Protein AF-A0A9E3TVZ3-F1 (afdb_monomer)

pLDDT: mean 75.68, std 21.05, range [26.11, 98.56]

Sequence (659 aa):
MITGIYIENFKGIGEPGVKLDLEPVTLLFGSNSAGKSTIFHAILLAYEVLVRGNRNPDKTELGGSVVDLGGFPCFVHQHEQQRNIRLRFELDLSSVSLDQEWRIDERVVDVDWVSVDADNIGSDVWSASVQIDLSWDESRRRPFVSKYIVELDEQQFAEIEDFRLVGGSVLLHVDPSHPVLRWSHKGPNDSIGVLDYFHHSFRTPAEELYLDAIPIVIPGLQSLLDDSSRPEVDEIEGTERPNTNDPVNMVTELESLAHLRQLGDLEVRRILHEDASGRAFEAFLYRIDGGRVGVVAVRFFGKDGWLPDEAAIAIQTWADEVGLNAGDVERKAHTLVLNSEDALPNWYLPLDIQFEPLATTEDDVDADQADLDFVSALLSRLLIVPGRTLMNALDACRYVGPLREIPSRQFVIPSTPDRSRWATGLAAWDVLAECSDETLTEISEWLAADKRLGTRHEIVRRKVRELPSDGLEMQRLEADDYLDEIERIRELIFSRPESVKVQLFDQMLNIRIDPHDCAIGIAQLVPVVVAGVTSQTNRDKPDQHGMFLIEQPELHNHPSVEVGLGDLFIETVHQKQCRFILETHGEHLMLRILRRIQETSENTLPEGVNGLLPTDVAVYFVERTPAGVTTKRINIDETGEFIDKWPYGFFRERAEELF

Nearest PDB structures (foldseek):
  6oa0-assembly1_A  TM=4.700E-01  e=5.967E+00  Homo sapiens
  4b1g-assembly1_A  TM=5.295E-01  e=7.753E+00  Homo sapiens
  4na5-assembly1_A  TM=4.662E-01  e=9.072E+00  Mus musculus

Structure (mmCIF, N/CA/C/O backbone):
data_AF-A0A9E3TVZ3-F1
#
_entry.id   AF-A0A9E3TVZ3-F1
#
loop_
_atom_site.group_PDB
_atom_site.id
_atom_site.type_symbol
_atom_site.label_atom_id
_atom_site.label_alt_id
_atom_site.label_comp_id
_atom_site.label_asym_id
_atom_site.label_entity_id
_atom_site.label_seq_id
_atom_site.pdbx_PDB_ins_code
_atom_site.Cartn_x
_atom_site.Cartn_y
_atom_site.Cartn_z
_atom_site.occupancy
_atom_site.B_iso_or_equiv
_atom_site.auth_seq_id
_atom_site.auth_comp_id
_atom_site.auth_asym_id
_atom_site.auth_atom_id
_atom_site.pdbx_PDB_model_num
ATOM 1 N N . MET A 1 1 ? 8.181 -7.387 0.134 1.00 80.75 1 MET A N 1
ATOM 2 C CA . MET A 1 1 ? 7.405 -6.410 0.947 1.00 80.75 1 MET A CA 1
ATOM 3 C C . MET A 1 1 ? 7.686 -4.998 0.448 1.00 80.75 1 MET A C 1
ATOM 5 O O . MET A 1 1 ? 8.832 -4.746 0.122 1.00 80.75 1 MET A O 1
ATOM 9 N N . ILE A 1 2 ? 6.703 -4.086 0.379 1.00 91.44 2 ILE A N 1
ATOM 10 C CA . ILE A 1 2 ? 6.970 -2.681 -0.009 1.00 91.44 2 ILE A CA 1
ATOM 11 C C . ILE A 1 2 ? 7.661 -1.963 1.158 1.00 91.44 2 ILE A C 1
ATOM 13 O O . ILE A 1 2 ? 7.133 -1.952 2.271 1.00 91.44 2 ILE A O 1
ATOM 17 N N . THR A 1 3 ? 8.827 -1.378 0.903 1.00 93.81 3 THR A N 1
ATOM 18 C CA . THR A 1 3 ? 9.676 -0.690 1.891 1.00 93.81 3 THR A CA 1
ATOM 19 C C . THR A 1 3 ? 9.787 0.808 1.646 1.00 93.81 3 THR A C 1
ATOM 21 O O . THR A 1 3 ? 10.153 1.535 2.559 1.00 93.81 3 THR A O 1
ATOM 24 N N . GLY A 1 4 ? 9.426 1.296 0.462 1.00 96.12 4 GLY A N 1
ATOM 25 C CA . GLY A 1 4 ? 9.514 2.715 0.137 1.00 96.12 4 GLY A CA 1
ATOM 26 C C . GLY A 1 4 ? 8.615 3.093 -1.030 1.00 96.12 4 GLY A C 1
ATOM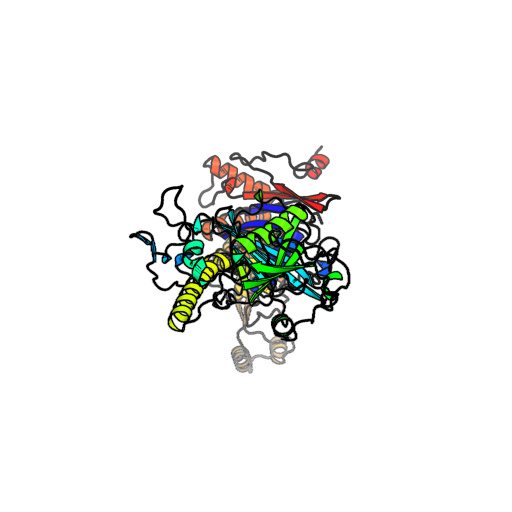 27 O O . GLY A 1 4 ? 8.266 2.251 -1.859 1.00 96.12 4 GLY A O 1
ATOM 28 N N . ILE A 1 5 ? 8.207 4.359 -1.078 1.00 97.62 5 ILE A N 1
ATOM 29 C CA . ILE A 1 5 ? 7.367 4.915 -2.142 1.00 97.62 5 ILE A CA 1
ATOM 30 C C . ILE A 1 5 ? 7.912 6.282 -2.542 1.00 97.62 5 ILE A C 1
ATOM 32 O O . ILE A 1 5 ? 8.174 7.131 -1.691 1.00 97.62 5 ILE A O 1
ATOM 36 N N . TYR A 1 6 ? 8.021 6.518 -3.842 1.00 98.31 6 TYR A N 1
ATOM 37 C CA . TYR A 1 6 ? 8.304 7.813 -4.434 1.00 98.31 6 TYR A CA 1
ATOM 38 C C . TYR A 1 6 ? 7.184 8.220 -5.396 1.00 98.31 6 TYR A C 1
ATOM 40 O O . TYR A 1 6 ? 6.708 7.412 -6.196 1.00 98.31 6 TYR A O 1
ATOM 48 N N . ILE A 1 7 ? 6.747 9.474 -5.283 1.00 98.38 7 ILE A N 1
ATOM 49 C CA . ILE A 1 7 ? 5.620 10.043 -6.024 1.00 98.38 7 ILE A CA 1
ATOM 50 C C . ILE A 1 7 ? 6.053 11.380 -6.618 1.00 98.38 7 ILE A C 1
ATOM 52 O O . ILE A 1 7 ? 6.521 12.256 -5.894 1.00 98.38 7 ILE A O 1
ATOM 56 N N . GLU A 1 8 ? 5.817 11.579 -7.907 1.00 97.31 8 GLU A N 1
ATOM 57 C CA . GLU A 1 8 ? 6.122 12.823 -8.613 1.00 97.31 8 GLU A CA 1
ATOM 58 C C . GLU A 1 8 ? 4.976 13.184 -9.565 1.00 97.31 8 GLU A C 1
ATOM 60 O O . GLU A 1 8 ? 4.337 12.310 -10.155 1.00 97.31 8 GLU A O 1
ATOM 65 N N . ASN A 1 9 ? 4.707 14.485 -9.707 1.00 96.62 9 ASN A N 1
ATOM 66 C CA . ASN A 1 9 ? 3.696 15.038 -10.614 1.00 96.62 9 ASN A CA 1
ATOM 67 C C . ASN A 1 9 ? 2.265 14.475 -10.434 1.00 96.62 9 ASN A C 1
ATOM 69 O O . ASN A 1 9 ? 1.464 14.482 -11.369 1.00 96.62 9 ASN A O 1
ATOM 73 N N . PHE A 1 10 ? 1.889 14.074 -9.216 1.00 96.69 10 PHE A N 1
ATOM 74 C CA . PHE A 1 10 ? 0.554 13.572 -8.878 1.00 96.69 10 PHE A CA 1
ATOM 75 C C . PHE A 1 10 ? -0.208 14.517 -7.931 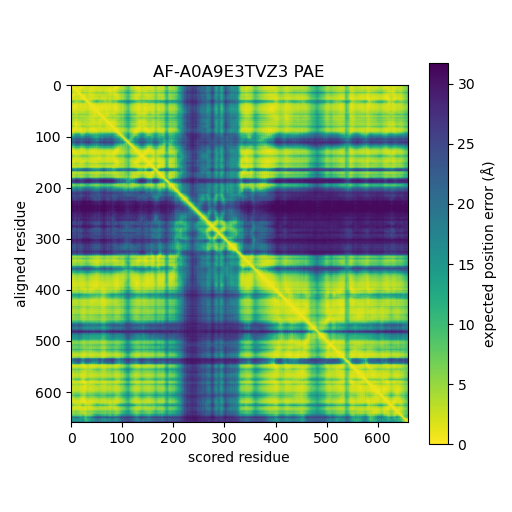1.00 96.69 10 PHE A C 1
ATOM 77 O O . PHE A 1 10 ? 0.219 14.795 -6.807 1.00 96.69 10 PHE A O 1
ATOM 84 N N . LYS A 1 11 ? -1.388 14.983 -8.353 1.00 94.62 11 LYS A N 1
ATOM 85 C CA . LYS A 1 11 ? -2.259 15.946 -7.655 1.00 94.62 11 LYS A CA 1
ATOM 86 C C . LYS A 1 11 ? -1.462 17.141 -7.113 1.00 94.62 11 LYS A C 1
ATOM 88 O O . LYS A 1 11 ? -0.984 17.970 -7.880 1.00 94.62 11 LYS A O 1
ATOM 93 N N . GLY A 1 12 ? -1.332 17.273 -5.791 1.00 92.25 12 GLY A N 1
ATOM 94 C CA . GLY A 1 12 ? -0.598 18.372 -5.155 1.00 92.25 12 GLY A CA 1
ATOM 95 C C . GLY A 1 12 ? 0.928 18.220 -5.174 1.00 92.25 12 GLY A C 1
ATOM 96 O O . GLY A 1 12 ? 1.625 19.199 -4.905 1.00 92.25 12 GLY A O 1
ATOM 97 N N . ILE A 1 13 ? 1.443 17.027 -5.475 1.00 95.31 13 ILE A N 1
ATOM 98 C CA . ILE A 1 13 ? 2.875 16.713 -5.499 1.00 95.31 13 ILE A CA 1
ATOM 99 C C . ILE A 1 13 ? 3.424 17.061 -6.887 1.00 95.31 13 ILE A C 1
ATOM 101 O O . ILE A 1 13 ? 2.970 16.502 -7.882 1.00 95.31 13 ILE A O 1
ATOM 105 N N . GLY A 1 14 ? 4.369 17.999 -6.944 1.00 92.88 14 GLY A N 1
ATOM 106 C CA . GLY A 1 14 ? 5.111 18.377 -8.153 1.00 92.88 14 GLY A CA 1
ATOM 107 C C . GLY A 1 14 ? 6.566 17.914 -8.079 1.00 92.88 14 GLY A C 1
ATOM 108 O O . GLY A 1 14 ? 6.894 17.050 -7.271 1.00 92.88 14 GLY A O 1
ATOM 109 N N . GLU A 1 15 ? 7.447 18.502 -8.882 1.00 91.44 15 GLU A N 1
ATOM 110 C CA . GLU A 1 15 ? 8.897 18.254 -8.842 1.00 91.44 15 GLU A CA 1
ATOM 111 C C . GLU A 1 15 ? 9.558 18.910 -7.608 1.00 91.44 15 GLU A C 1
ATOM 113 O O . GLU A 1 15 ? 9.183 20.030 -7.244 1.00 91.44 15 GLU A O 1
ATOM 118 N N . PRO A 1 16 ? 10.546 18.262 -6.951 1.00 90.12 16 PRO A N 1
ATOM 119 C CA . PRO A 1 16 ? 11.243 17.019 -7.322 1.00 90.12 16 PRO A CA 1
ATOM 120 C C . PRO A 1 16 ? 10.574 15.729 -6.798 1.00 90.12 16 PRO A C 1
ATOM 122 O O . PRO A 1 16 ? 11.244 14.713 -6.630 1.00 90.12 16 PRO A O 1
ATOM 125 N N . GLY A 1 17 ? 9.276 15.758 -6.493 1.00 93.56 17 GLY A N 1
ATOM 126 C CA . GLY A 1 17 ? 8.541 14.628 -5.931 1.00 93.56 17 GLY A CA 1
ATOM 127 C C . GLY A 1 17 ? 8.707 14.470 -4.418 1.00 93.56 17 GLY A C 1
ATOM 128 O O . GLY A 1 17 ? 9.344 15.272 -3.732 1.00 93.56 17 GLY A O 1
ATOM 129 N N . VAL A 1 18 ? 8.090 13.419 -3.889 1.00 96.00 18 VAL A N 1
ATOM 130 C CA . VAL A 1 18 ? 8.057 13.058 -2.470 1.00 96.00 18 VAL A CA 1
ATOM 131 C C . VAL A 1 18 ? 8.478 11.598 -2.332 1.00 96.00 18 VAL A C 1
ATOM 133 O O . VAL A 1 18 ? 7.849 10.729 -2.930 1.00 96.00 18 VAL A O 1
ATOM 136 N N . LYS A 1 19 ? 9.504 11.328 -1.514 1.00 96.69 19 LYS A N 1
ATOM 137 C CA . LYS A 1 19 ? 9.914 9.977 -1.097 1.00 96.69 19 LYS A CA 1
ATOM 138 C C . LYS A 1 19 ? 9.471 9.712 0.345 1.00 96.69 19 LYS A C 1
ATOM 140 O O . LYS A 1 19 ? 9.609 10.587 1.203 1.00 96.69 19 LYS A O 1
ATOM 145 N N . LEU A 1 20 ? 8.959 8.512 0.605 1.00 97.31 20 LEU A N 1
ATOM 146 C CA . LEU A 1 20 ? 8.676 7.983 1.935 1.00 97.31 20 LEU A CA 1
ATOM 147 C C . LEU A 1 20 ? 9.287 6.588 2.063 1.00 97.31 20 LEU A C 1
ATOM 149 O O . LEU A 1 20 ? 8.850 5.665 1.380 1.00 97.31 20 LEU A O 1
ATOM 153 N N . ASP A 1 21 ? 10.238 6.429 2.974 1.00 96.75 21 ASP A N 1
ATOM 154 C CA . ASP A 1 21 ? 10.638 5.118 3.484 1.00 96.75 21 ASP A CA 1
ATOM 155 C C . ASP A 1 21 ? 9.555 4.638 4.454 1.00 96.75 21 ASP A C 1
ATOM 157 O O . ASP A 1 21 ? 9.166 5.369 5.374 1.00 96.75 21 ASP A O 1
ATOM 161 N N . LEU A 1 22 ? 9.043 3.437 4.222 1.00 95.56 22 LEU A N 1
ATOM 162 C CA . LEU A 1 22 ? 7.991 2.828 5.013 1.00 95.56 22 LEU A CA 1
ATOM 163 C C . LEU A 1 22 ? 8.601 1.927 6.078 1.00 95.56 22 LEU A C 1
ATOM 165 O O . LEU A 1 22 ? 9.355 1.004 5.776 1.00 95.56 22 LEU A O 1
ATOM 169 N N . GLU A 1 23 ? 8.145 2.115 7.306 1.00 95.19 23 GLU A N 1
ATOM 170 C CA . GLU A 1 23 ? 8.417 1.220 8.429 1.00 95.19 23 GLU A CA 1
ATOM 171 C C . GLU A 1 23 ? 7.131 0.461 8.793 1.00 95.19 23 GLU A C 1
ATOM 173 O O . GLU A 1 23 ? 6.049 0.817 8.297 1.00 95.19 23 GLU A O 1
ATOM 178 N N . PRO A 1 24 ? 7.202 -0.596 9.624 1.00 93.56 24 PRO A N 1
ATOM 179 C CA . PRO A 1 24 ? 6.025 -1.344 10.055 1.00 93.56 24 PRO A CA 1
ATOM 180 C C . PRO A 1 24 ? 4.850 -0.468 10.521 1.00 93.56 24 PRO A C 1
ATOM 182 O O . PRO A 1 24 ? 3.699 -0.752 10.175 1.00 93.56 24 PRO A O 1
ATOM 185 N N . VAL A 1 25 ? 5.129 0.642 11.216 1.00 95.94 25 VAL A N 1
ATOM 186 C CA . VAL A 1 25 ? 4.157 1.716 11.466 1.00 95.94 25 VAL A CA 1
ATOM 187 C C . VAL A 1 25 ? 4.656 3.026 10.856 1.00 95.94 25 VAL A C 1
ATOM 189 O O . VAL A 1 25 ? 5.587 3.651 11.354 1.00 95.94 25 VAL A O 1
ATOM 192 N N . THR A 1 26 ? 3.996 3.489 9.799 1.00 97.38 26 THR A N 1
ATOM 193 C CA . THR A 1 26 ? 4.275 4.778 9.157 1.00 97.38 26 THR A CA 1
ATOM 194 C C . THR A 1 26 ? 3.149 5.769 9.454 1.00 97.38 26 THR A C 1
ATOM 196 O O . THR A 1 26 ? 1.986 5.504 9.159 1.00 97.38 26 THR A O 1
ATOM 199 N N . LEU A 1 27 ? 3.476 6.924 10.029 1.00 97.19 27 LEU A N 1
ATOM 200 C CA . LEU A 1 27 ? 2.528 7.964 10.435 1.00 97.19 27 LEU A CA 1
ATOM 201 C C . LEU A 1 27 ? 2.699 9.213 9.567 1.00 97.19 27 LEU A C 1
ATOM 203 O O . LEU A 1 27 ? 3.798 9.761 9.463 1.00 97.19 27 LEU A O 1
ATOM 207 N N . LEU A 1 28 ? 1.601 9.698 8.989 1.00 96.38 28 LEU A N 1
ATOM 208 C CA . LEU A 1 28 ? 1.545 10.938 8.219 1.00 96.38 28 LEU A CA 1
ATOM 209 C C . LEU A 1 28 ? 0.837 12.029 9.033 1.00 96.38 28 LEU A C 1
ATOM 211 O O . LEU A 1 28 ? -0.374 11.969 9.251 1.00 96.38 28 LEU A O 1
ATOM 215 N N . PHE A 1 29 ? 1.595 13.051 9.426 1.00 93.44 29 PHE A N 1
ATOM 216 C CA . PHE A 1 29 ? 1.126 14.270 10.089 1.00 93.44 29 PHE A CA 1
ATOM 217 C C . PHE A 1 29 ? 1.171 15.466 9.138 1.00 93.44 29 PHE A C 1
ATOM 219 O O . PHE A 1 29 ? 1.826 15.431 8.105 1.00 93.44 29 PHE A O 1
ATOM 226 N N . GLY A 1 30 ? 0.474 16.551 9.474 1.00 87.94 30 GLY A N 1
ATOM 227 C CA . GLY A 1 30 ? 0.455 17.779 8.672 1.00 87.94 30 GLY A CA 1
ATOM 228 C C . GLY A 1 30 ? -0.891 18.481 8.749 1.00 87.94 30 GLY A C 1
ATOM 229 O O . GLY A 1 30 ? -1.869 17.883 9.189 1.00 87.94 30 GLY A O 1
ATOM 230 N N . SER A 1 31 ? -0.988 19.731 8.301 1.00 82.19 31 SER A N 1
ATOM 231 C CA . SER A 1 31 ? -2.256 20.476 8.314 1.00 82.19 31 SER A CA 1
ATOM 232 C C . SER A 1 31 ? -3.320 19.865 7.382 1.00 82.19 31 SER A C 1
ATOM 234 O O . SER A 1 31 ? -3.048 19.001 6.537 1.00 82.19 31 SER A O 1
ATOM 236 N N . ASN A 1 32 ? -4.577 20.288 7.539 1.00 80.94 32 ASN A N 1
ATOM 237 C CA . ASN A 1 32 ? -5.634 19.902 6.603 1.00 80.94 32 ASN A CA 1
ATOM 238 C C . ASN A 1 32 ? -5.295 20.418 5.202 1.00 80.94 32 ASN A C 1
ATOM 240 O O . ASN A 1 32 ? -4.851 21.552 5.042 1.00 80.94 32 ASN A O 1
ATOM 244 N N . SER A 1 33 ? -5.532 19.596 4.178 1.00 80.56 33 SER A N 1
ATOM 245 C CA . SER A 1 33 ? -5.158 19.901 2.786 1.00 80.56 33 SER A CA 1
ATOM 246 C C . SER A 1 33 ? -3.646 20.044 2.532 1.00 80.56 33 SER A C 1
ATOM 248 O O . SER A 1 33 ? -3.251 20.607 1.510 1.00 80.56 33 SER A O 1
ATOM 250 N N . ALA A 1 34 ? -2.794 19.516 3.421 1.00 82.50 34 ALA A N 1
ATOM 251 C CA . ALA A 1 34 ? -1.343 19.494 3.223 1.00 82.50 34 ALA A CA 1
ATOM 252 C C . ALA A 1 34 ? -0.876 18.508 2.139 1.00 82.50 34 ALA A C 1
ATOM 254 O O . ALA A 1 34 ? 0.239 18.639 1.659 1.00 82.50 34 ALA A O 1
ATOM 255 N N . GLY A 1 35 ? -1.714 17.540 1.745 1.00 82.75 35 GLY A N 1
ATOM 256 C CA . GLY A 1 35 ? -1.371 16.520 0.745 1.00 82.75 35 GLY A CA 1
ATOM 257 C C . GLY A 1 35 ? -1.279 15.086 1.275 1.00 82.75 35 GLY A C 1
ATOM 258 O O . GLY A 1 35 ? -0.971 14.194 0.498 1.00 82.75 35 GLY A O 1
ATOM 259 N N . LYS A 1 36 ? -1.601 14.828 2.549 1.00 90.12 36 LYS A N 1
ATOM 260 C CA . LYS A 1 36 ? -1.548 13.486 3.168 1.00 90.12 36 LYS A CA 1
ATOM 261 C C . LYS A 1 36 ? -2.347 12.432 2.387 1.00 90.12 36 LYS A C 1
ATOM 263 O O . LYS A 1 36 ? -1.762 11.484 1.875 1.00 90.12 36 LYS A O 1
ATOM 268 N N . SER A 1 37 ? -3.625 12.694 2.117 1.00 91.75 37 SER A N 1
ATOM 269 C CA . SER A 1 37 ? -4.473 11.791 1.323 1.00 91.75 37 SER A CA 1
ATOM 270 C C . SER A 1 37 ? -4.012 11.662 -0.138 1.00 91.75 37 SER A C 1
ATOM 272 O O . SER A 1 37 ? -4.358 10.702 -0.815 1.00 91.75 37 SER A O 1
ATOM 274 N N . THR A 1 38 ? -3.195 12.594 -0.657 1.00 94.19 38 THR A N 1
ATOM 275 C CA . THR A 1 38 ? -2.589 12.442 -1.997 1.00 94.19 38 THR A CA 1
ATOM 276 C C . THR A 1 38 ? -1.627 11.257 -2.038 1.00 94.19 38 THR A C 1
ATOM 278 O O . THR A 1 38 ? -1.608 10.548 -3.038 1.00 94.19 38 THR A O 1
ATOM 281 N N . ILE A 1 39 ? -0.898 10.993 -0.951 1.00 95.75 39 ILE A N 1
ATOM 282 C CA . ILE A 1 39 ? -0.011 9.828 -0.851 1.00 95.75 39 ILE A CA 1
ATOM 283 C C . ILE A 1 39 ? -0.837 8.538 -0.929 1.00 95.75 39 ILE A C 1
ATOM 285 O O . ILE A 1 39 ? -0.500 7.636 -1.690 1.00 95.75 39 ILE A O 1
ATOM 289 N N . PHE A 1 40 ? -1.971 8.476 -0.224 1.00 95.69 40 PHE A N 1
ATOM 290 C CA . PHE A 1 40 ? -2.853 7.304 -0.253 1.00 95.69 40 PHE A CA 1
ATOM 291 C C . PHE A 1 40 ? -3.450 7.112 -1.648 1.00 95.69 40 PHE A C 1
ATOM 293 O O . PHE A 1 40 ? -3.368 6.027 -2.215 1.00 95.69 40 PHE A O 1
ATOM 300 N N . HIS A 1 41 ? -3.956 8.188 -2.256 1.00 96.25 41 HIS A N 1
ATOM 301 C CA . HIS A 1 41 ? -4.475 8.168 -3.622 1.00 96.25 41 HIS A CA 1
ATOM 302 C C . HIS A 1 41 ? -3.447 7.695 -4.664 1.00 96.25 41 HIS A C 1
ATOM 304 O O . HIS A 1 41 ? -3.850 7.076 -5.644 1.00 96.25 41 HIS A O 1
ATOM 310 N N . ALA A 1 42 ? -2.150 7.958 -4.472 1.00 97.19 42 ALA A N 1
ATOM 311 C CA . ALA A 1 42 ? -1.102 7.487 -5.379 1.00 97.19 42 ALA A CA 1
ATOM 312 C C . ALA A 1 42 ? -0.939 5.959 -5.314 1.00 97.19 42 ALA A C 1
ATOM 314 O O . ALA A 1 42 ? -0.796 5.308 -6.346 1.00 97.19 42 ALA A O 1
ATOM 315 N N . ILE A 1 43 ? -1.045 5.374 -4.115 1.00 96.75 43 ILE A N 1
ATOM 316 C CA . ILE A 1 43 ? -1.044 3.914 -3.926 1.00 96.75 43 ILE A CA 1
ATOM 317 C C . ILE A 1 43 ? -2.296 3.293 -4.559 1.00 96.75 43 ILE A C 1
ATOM 319 O O . ILE A 1 43 ? -2.205 2.268 -5.233 1.00 96.75 43 ILE A O 1
ATOM 323 N N . LEU A 1 44 ? -3.461 3.935 -4.404 1.00 96.75 44 LEU A N 1
ATOM 324 C CA . LEU A 1 44 ? -4.699 3.488 -5.052 1.00 96.75 44 LEU A CA 1
ATOM 325 C C . LEU A 1 44 ? -4.601 3.566 -6.587 1.00 96.75 44 LEU A C 1
ATOM 327 O O . LEU A 1 44 ? -5.066 2.655 -7.267 1.00 96.75 44 LEU A O 1
ATOM 331 N N . LEU A 1 45 ? -3.959 4.604 -7.139 1.00 97.81 45 LEU A N 1
ATOM 332 C CA . LEU A 1 45 ? -3.670 4.694 -8.575 1.00 97.81 45 LEU A CA 1
ATOM 333 C C . LEU A 1 45 ? -2.726 3.569 -9.025 1.00 97.81 45 LEU A C 1
ATOM 335 O O . LEU A 1 45 ? -2.986 2.935 -10.044 1.00 97.81 45 LEU A O 1
ATOM 339 N N . ALA A 1 46 ? -1.665 3.286 -8.265 1.00 97.50 46 ALA A N 1
ATOM 340 C CA . ALA A 1 46 ? -0.753 2.187 -8.575 1.00 97.50 46 ALA A CA 1
ATOM 341 C C . ALA A 1 46 ? -1.477 0.833 -8.596 1.00 97.50 46 ALA A C 1
ATOM 343 O O . ALA A 1 46 ? -1.240 0.035 -9.499 1.00 97.50 46 ALA A O 1
ATOM 344 N N . TYR A 1 47 ? -2.404 0.591 -7.660 1.00 96.19 47 TYR A N 1
ATOM 345 C CA . TYR A 1 47 ? -3.260 -0.598 -7.685 1.00 96.19 47 TYR A CA 1
ATOM 346 C C . TYR A 1 47 ? -4.094 -0.673 -8.975 1.00 96.19 47 TYR A C 1
ATOM 348 O O . TYR A 1 47 ? -4.119 -1.713 -9.633 1.00 96.19 47 TYR A O 1
ATOM 356 N N . GLU A 1 48 ? -4.746 0.422 -9.378 1.00 97.00 48 GLU A N 1
ATOM 357 C CA . GLU A 1 48 ? -5.540 0.448 -10.614 1.00 97.00 48 GLU A CA 1
ATOM 358 C C . GLU A 1 48 ? -4.688 0.134 -11.848 1.00 97.00 48 GLU A C 1
ATOM 360 O O . GLU A 1 48 ? -5.070 -0.697 -12.673 1.00 97.00 48 GLU A O 1
ATOM 365 N N . VAL A 1 49 ? -3.505 0.736 -11.950 1.00 96.75 49 VAL A N 1
ATOM 366 C CA . VAL A 1 49 ? -2.619 0.560 -13.106 1.00 96.75 49 VAL A CA 1
ATOM 367 C C . VAL A 1 49 ? -2.027 -0.848 -13.135 1.00 96.75 49 VAL A C 1
ATOM 369 O O . VAL A 1 49 ? -2.123 -1.528 -14.154 1.00 96.75 49 VAL A O 1
ATOM 372 N N . LEU A 1 50 ? -1.446 -1.302 -12.021 1.00 95.56 50 LEU A N 1
ATOM 373 C CA . LEU A 1 50 ? -0.656 -2.533 -11.968 1.00 95.56 50 LEU A CA 1
ATOM 374 C C . LEU A 1 50 ? -1.522 -3.784 -11.791 1.00 95.56 50 LEU A C 1
ATOM 376 O O . LEU A 1 50 ? -1.255 -4.795 -12.430 1.00 95.56 50 LEU A O 1
ATOM 380 N N . VAL A 1 51 ? -2.564 -3.737 -10.956 1.00 93.31 51 VAL A N 1
ATOM 381 C CA . VAL A 1 51 ? -3.398 -4.914 -10.644 1.00 93.31 51 VAL A CA 1
ATOM 382 C C . VAL A 1 51 ? -4.580 -5.027 -11.604 1.00 93.31 51 VAL A C 1
ATOM 384 O O . VAL A 1 51 ? -4.924 -6.121 -12.050 1.00 93.31 51 VAL A O 1
ATOM 387 N N . ARG A 1 52 ? -5.219 -3.897 -11.935 1.00 93.75 52 ARG A N 1
ATOM 388 C CA . ARG A 1 52 ? -6.448 -3.868 -12.750 1.00 93.75 52 ARG A CA 1
ATOM 389 C C . ARG A 1 52 ? -6.207 -3.524 -14.219 1.00 93.75 52 ARG A C 1
ATOM 391 O O . ARG A 1 52 ? -7.124 -3.691 -15.021 1.00 93.75 52 ARG A O 1
ATOM 398 N N . GLY A 1 53 ? -5.019 -3.034 -14.581 1.00 92.88 53 GLY A N 1
ATOM 399 C CA . GLY A 1 53 ? -4.730 -2.533 -15.929 1.00 92.88 53 GLY A CA 1
ATOM 400 C C . GLY A 1 53 ? -5.486 -1.243 -16.283 1.00 92.88 53 GLY A C 1
ATOM 401 O O . GLY A 1 53 ? -5.567 -0.868 -17.455 1.00 92.88 53 GLY A O 1
ATOM 402 N N . ASN A 1 54 ? -6.058 -0.557 -15.295 1.00 95.06 54 ASN A N 1
ATOM 403 C CA . ASN A 1 54 ? -6.826 0.666 -15.467 1.00 95.06 54 ASN A CA 1
ATOM 404 C C . ASN A 1 54 ? -5.913 1.893 -15.331 1.00 95.06 54 ASN A C 1
ATOM 406 O O . ASN A 1 54 ? -5.607 2.347 -14.232 1.00 95.06 54 ASN A O 1
ATOM 410 N N . ARG A 1 55 ? -5.486 2.447 -16.471 1.00 94.56 55 ARG A N 1
ATOM 411 C CA . ARG A 1 55 ? -4.590 3.619 -16.532 1.00 94.56 55 ARG A CA 1
ATOM 412 C C . ARG A 1 55 ? -5.308 4.959 -16.348 1.00 94.56 55 ARG A C 1
ATOM 414 O O . ARG A 1 55 ? -4.652 5.979 -16.161 1.00 94.56 55 ARG A O 1
ATOM 421 N N . ASN A 1 56 ? -6.642 4.971 -16.420 1.00 95.12 56 ASN A N 1
ATOM 422 C CA . ASN A 1 56 ? -7.453 6.186 -16.334 1.00 95.12 56 ASN A CA 1
ATOM 423 C C . ASN A 1 56 ? -8.625 6.044 -15.346 1.00 95.12 56 ASN A C 1
ATOM 425 O O . ASN A 1 56 ? -9.782 6.180 -15.751 1.00 95.12 56 ASN A O 1
ATOM 429 N N . PRO A 1 57 ? -8.366 5.726 -14.069 1.00 93.25 57 PRO A N 1
ATOM 430 C CA . PRO A 1 57 ? -9.438 5.548 -13.105 1.00 93.25 57 PRO A CA 1
ATOM 431 C C . PRO A 1 57 ? -10.151 6.873 -12.811 1.00 93.25 57 PRO A C 1
ATOM 433 O O . PRO A 1 57 ? -9.528 7.838 -12.366 1.00 93.25 57 PRO A O 1
ATOM 436 N N . ASP A 1 58 ? -11.473 6.889 -12.985 1.00 90.94 58 ASP A N 1
ATOM 437 C CA . ASP A 1 58 ? -12.336 7.867 -12.315 1.00 90.94 58 ASP A CA 1
ATOM 438 C C . ASP A 1 58 ? -12.474 7.455 -10.847 1.00 90.94 58 ASP A C 1
ATOM 440 O O . ASP A 1 58 ? -11.973 8.115 -9.946 1.00 90.94 58 ASP A O 1
ATOM 444 N N . LYS A 1 59 ? -13.053 6.276 -10.604 1.00 91.00 59 LYS A N 1
ATOM 445 C CA . LYS A 1 59 ? -13.113 5.643 -9.281 1.00 91.00 59 LYS A CA 1
ATOM 446 C C . LYS A 1 59 ? -12.087 4.530 -9.177 1.00 91.00 59 LYS A C 1
ATOM 448 O O . LYS A 1 59 ? -11.773 3.877 -10.170 1.00 91.00 59 LYS A O 1
ATOM 453 N N . THR A 1 60 ? -11.616 4.301 -7.960 1.00 93.06 60 THR A N 1
ATOM 454 C CA . THR A 1 60 ? -10.700 3.198 -7.651 1.00 93.06 60 THR A CA 1
ATOM 455 C C . THR A 1 60 ? -11.457 2.084 -6.937 1.00 93.06 60 THR A C 1
ATOM 457 O O . THR A 1 60 ? -12.354 2.354 -6.140 1.00 93.06 60 THR A O 1
ATOM 460 N N . GLU A 1 61 ? -11.101 0.833 -7.205 1.00 93.38 61 GLU A N 1
ATOM 461 C CA . GLU A 1 61 ? -11.672 -0.339 -6.545 1.00 93.38 61 GLU A CA 1
ATOM 462 C C . GLU A 1 61 ? -11.428 -0.259 -5.036 1.00 93.38 61 GLU A C 1
ATOM 464 O O . GLU A 1 61 ? -12.372 -0.324 -4.261 1.00 93.38 61 GLU A O 1
ATOM 469 N N . LEU A 1 62 ? -10.179 -0.043 -4.610 1.00 91.69 62 LEU A N 1
ATOM 470 C CA . LEU A 1 62 ? -9.826 0.021 -3.189 1.00 91.69 62 LEU A CA 1
ATOM 471 C C . LEU A 1 62 ? -10.379 1.268 -2.482 1.00 91.69 62 LEU A C 1
ATOM 473 O O . LEU A 1 62 ? -10.692 1.199 -1.297 1.00 91.69 62 LEU A O 1
ATOM 477 N N . GLY A 1 63 ? -10.514 2.396 -3.185 1.00 90.62 63 GLY A N 1
ATOM 478 C CA . GLY A 1 63 ? -11.089 3.629 -2.639 1.00 90.62 63 GLY A CA 1
ATOM 479 C C . GLY A 1 63 ? -12.620 3.701 -2.702 1.00 90.62 63 GLY A C 1
ATOM 480 O O . GLY A 1 63 ? -13.212 4.626 -2.140 1.00 90.62 63 GLY A O 1
ATOM 481 N N . GLY A 1 64 ? -13.268 2.731 -3.353 1.00 90.88 64 GLY A N 1
ATOM 482 C CA . GLY A 1 64 ? -14.718 2.570 -3.412 1.00 90.88 64 GLY A CA 1
ATOM 483 C C . GLY A 1 64 ? -15.479 3.842 -3.783 1.00 90.88 64 GLY A C 1
ATOM 484 O O . GLY A 1 64 ? -15.159 4.537 -4.744 1.00 90.88 64 GLY A O 1
ATOM 485 N N . SER A 1 65 ? -16.531 4.149 -3.023 1.00 88.50 65 SER A N 1
ATOM 486 C CA . SER A 1 65 ? -17.319 5.377 -3.195 1.00 88.50 65 SER A CA 1
ATOM 487 C C . SER A 1 65 ? -16.671 6.623 -2.580 1.00 88.50 65 SER A C 1
ATOM 489 O O . SER A 1 65 ? -17.183 7.720 -2.797 1.00 88.50 65 SER A O 1
ATOM 491 N N . VAL A 1 66 ? -15.585 6.465 -1.816 1.00 90.00 66 VAL A N 1
ATOM 492 C CA . VAL A 1 66 ? -14.945 7.545 -1.047 1.00 90.00 66 VAL A CA 1
ATOM 493 C C . VAL A 1 66 ? -13.945 8.317 -1.902 1.00 90.00 66 VAL A C 1
ATOM 495 O O . VAL A 1 66 ? -13.848 9.537 -1.785 1.00 90.00 66 VAL A O 1
ATOM 498 N N . VAL A 1 67 ? -13.219 7.615 -2.776 1.00 92.19 67 VAL A N 1
ATOM 499 C CA . VAL A 1 67 ? -12.147 8.201 -3.584 1.00 92.19 67 VAL A CA 1
ATOM 500 C C . VAL A 1 67 ? -12.550 8.281 -5.049 1.00 92.19 67 VAL A C 1
ATOM 502 O O . VAL A 1 67 ? -12.715 7.266 -5.728 1.00 92.19 67 VAL A O 1
ATOM 505 N N . ASP A 1 68 ? -12.608 9.513 -5.542 1.00 93.19 68 ASP A N 1
ATOM 506 C CA . ASP A 1 68 ? -12.734 9.846 -6.957 1.00 93.19 68 ASP A CA 1
ATOM 507 C C . ASP A 1 68 ? -11.451 10.564 -7.410 1.00 93.19 68 ASP A C 1
ATOM 509 O O . ASP A 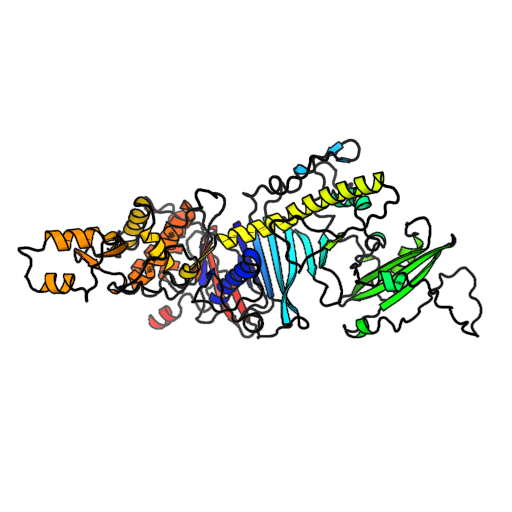1 68 ? -11.057 11.603 -6.864 1.00 93.19 68 ASP A O 1
ATOM 513 N N . LEU A 1 69 ? -10.739 9.956 -8.352 1.00 93.94 69 LEU A N 1
ATOM 514 C CA . LEU A 1 69 ? -9.554 10.515 -8.991 1.00 93.94 69 LEU A CA 1
ATOM 515 C C . LEU A 1 69 ? -9.911 11.351 -10.231 1.00 93.94 69 LEU A C 1
ATOM 517 O O . LEU A 1 69 ? -9.109 12.207 -10.605 1.00 93.94 69 LEU A O 1
ATOM 521 N N . GLY A 1 70 ? -11.094 11.150 -10.824 1.00 92.19 70 GLY A N 1
ATOM 522 C CA . GLY A 1 70 ? -11.610 11.919 -11.961 1.00 92.19 70 GLY A CA 1
ATOM 523 C C . GLY A 1 70 ? -10.848 11.752 -13.282 1.00 92.19 70 GLY A C 1
ATOM 524 O O . GLY A 1 70 ? -10.994 12.590 -14.172 1.00 92.19 70 GLY A O 1
ATOM 525 N N . GLY A 1 71 ? -9.997 10.728 -13.402 1.00 94.19 71 GLY A N 1
ATOM 526 C CA . GLY A 1 71 ? -9.169 10.499 -14.583 1.00 94.19 71 GLY A CA 1
ATOM 527 C C . GLY A 1 71 ? -7.918 11.388 -14.667 1.00 94.19 71 GLY A C 1
ATOM 528 O O . GLY A 1 71 ? -7.706 12.320 -13.889 1.00 94.19 71 GLY A O 1
ATOM 529 N N . PHE A 1 72 ? -7.057 11.084 -15.638 1.00 95.00 72 PHE A N 1
ATOM 530 C CA . PHE A 1 72 ? -5.697 11.616 -15.755 1.00 95.00 72 PHE A CA 1
ATOM 531 C C . PHE A 1 72 ? -5.609 13.145 -15.736 1.00 95.00 72 PHE A C 1
ATOM 533 O O . PHE A 1 72 ? -4.825 13.672 -14.945 1.00 95.00 72 PHE A O 1
ATOM 540 N N . PRO A 1 73 ? -6.439 13.897 -16.487 1.00 93.81 73 PRO A N 1
ATOM 541 C CA . PRO A 1 73 ? -6.397 15.359 -16.441 1.00 93.81 73 PRO A CA 1
ATOM 542 C C . PRO A 1 73 ? -6.699 15.937 -15.051 1.00 93.81 73 PRO A C 1
ATOM 544 O O . PRO A 1 73 ? -6.264 17.042 -14.732 1.00 93.81 73 PRO A O 1
ATOM 547 N N . CYS A 1 74 ? -7.444 15.214 -14.211 1.00 93.75 74 CYS A N 1
ATOM 548 C CA . CYS A 1 74 ? -7.786 15.647 -12.860 1.00 93.75 74 CYS A CA 1
ATOM 549 C C . CYS A 1 74 ? -6.681 15.343 -11.847 1.00 93.75 74 CYS A C 1
ATOM 551 O O . CYS A 1 74 ? -6.492 16.129 -10.917 1.00 93.75 74 CYS A O 1
ATOM 553 N N . PHE A 1 75 ? -5.959 14.233 -12.011 1.00 94.94 75 PHE A N 1
ATOM 554 C CA . PHE A 1 75 ? -4.952 13.810 -11.040 1.00 94.94 75 PHE A CA 1
ATOM 555 C C . PHE A 1 75 ? -3.501 14.094 -11.440 1.00 94.94 75 PHE A C 1
ATOM 557 O O . PHE A 1 75 ? -2.632 13.984 -10.579 1.00 94.94 75 PHE A O 1
ATOM 564 N N . VAL A 1 76 ? -3.212 14.493 -12.680 1.00 96.12 76 VAL A N 1
ATOM 565 C CA . VAL A 1 76 ? -1.886 15.012 -13.051 1.00 96.12 76 VAL A CA 1
ATOM 566 C C . VAL A 1 76 ? -1.633 16.365 -12.377 1.00 96.12 76 VAL A C 1
ATOM 568 O O . VAL A 1 76 ? -2.548 17.183 -12.219 1.00 96.12 76 VAL A O 1
ATOM 571 N N . HIS A 1 77 ? -0.399 16.605 -11.933 1.00 94.50 77 HIS A N 1
ATOM 572 C CA . HIS A 1 77 ? -0.046 17.831 -11.223 1.00 94.50 77 HIS A CA 1
ATOM 573 C C . HIS A 1 77 ? -0.380 19.083 -12.038 1.00 94.50 77 HIS A C 1
ATOM 575 O O . HIS A 1 77 ? -0.116 19.158 -13.236 1.00 94.50 77 HIS A O 1
ATOM 581 N N . GLN A 1 78 ? -1.004 20.060 -11.373 1.00 92.12 78 GLN A N 1
ATOM 582 C CA . GLN A 1 78 ? -1.490 21.309 -11.979 1.00 92.12 78 GLN A CA 1
ATOM 583 C C . GLN A 1 78 ? -2.439 21.121 -13.177 1.00 92.12 78 GLN A C 1
ATOM 585 O O . GLN A 1 78 ? -2.719 22.084 -13.886 1.00 92.12 78 GLN A O 1
ATOM 590 N N . HIS A 1 79 ? -2.984 19.914 -13.379 1.00 93.56 79 HIS A N 1
ATOM 591 C CA . HIS A 1 79 ? -3.796 19.560 -14.546 1.00 93.56 79 HIS A CA 1
ATOM 592 C C . HIS A 1 79 ? -3.049 19.712 -15.887 1.00 93.56 79 HIS A C 1
ATOM 594 O O . HIS A 1 79 ? -3.665 19.821 -16.949 1.00 93.56 79 HIS A O 1
ATOM 600 N N . GLU A 1 80 ? -1.713 19.706 -15.850 1.00 93.31 80 GLU A N 1
ATOM 601 C CA . GLU A 1 80 ? -0.852 19.811 -17.025 1.00 93.31 80 GLU A CA 1
ATOM 602 C C . GLU A 1 80 ? -0.645 18.421 -17.641 1.00 93.31 80 GLU A C 1
ATOM 604 O O . GLU A 1 80 ? 0.250 17.684 -17.245 1.00 93.31 80 GLU A O 1
ATOM 609 N N . GLN A 1 81 ? -1.468 18.056 -18.631 1.00 92.06 81 GLN A N 1
ATOM 610 C CA . GLN A 1 81 ? -1.476 16.714 -19.251 1.00 92.06 81 GLN A CA 1
ATOM 611 C C . GLN A 1 81 ? -0.144 16.293 -19.891 1.00 92.06 81 GLN A C 1
ATOM 613 O O . GLN A 1 81 ? 0.080 15.109 -20.106 1.00 92.06 81 GLN A O 1
ATOM 618 N N . GLN A 1 82 ? 0.736 17.254 -20.173 1.00 88.12 82 GLN A N 1
ATOM 619 C CA . GLN A 1 82 ? 2.070 17.013 -20.726 1.00 88.12 82 GLN A CA 1
ATOM 620 C C . GLN A 1 82 ? 3.077 16.523 -19.671 1.00 88.12 82 GLN A C 1
ATOM 622 O O . GLN A 1 82 ? 4.180 16.116 -20.024 1.00 88.12 82 GLN A O 1
ATOM 627 N N . ARG A 1 83 ? 2.732 16.578 -18.377 1.00 92.44 83 ARG A N 1
ATOM 628 C CA . ARG A 1 83 ? 3.578 16.042 -17.308 1.00 92.44 83 ARG A CA 1
ATOM 629 C C . ARG A 1 83 ? 3.437 14.531 -17.211 1.00 92.44 83 ARG A C 1
ATOM 631 O O . ARG A 1 83 ? 2.333 13.992 -17.276 1.00 92.44 83 ARG A O 1
ATOM 638 N N . ASN A 1 84 ? 4.558 13.882 -16.926 1.00 93.19 84 ASN A N 1
ATOM 639 C CA . ASN A 1 84 ? 4.595 12.463 -16.610 1.00 93.19 84 ASN A CA 1
ATOM 640 C C . ASN A 1 84 ? 4.415 12.275 -15.108 1.00 93.19 84 ASN A C 1
ATOM 642 O O . ASN A 1 84 ? 5.128 12.895 -14.316 1.00 93.19 84 ASN A O 1
ATOM 646 N N . ILE A 1 85 ? 3.475 11.417 -14.724 1.00 97.69 85 ILE A N 1
ATOM 647 C CA . ILE A 1 85 ? 3.281 11.020 -13.330 1.00 97.69 85 ILE A CA 1
ATOM 648 C C . ILE A 1 85 ? 4.193 9.842 -13.059 1.00 97.69 85 ILE A C 1
ATOM 650 O O . ILE A 1 85 ? 4.024 8.798 -13.683 1.00 97.69 85 ILE A O 1
ATOM 654 N N . ARG A 1 86 ? 5.113 9.986 -12.111 1.00 98.44 86 ARG A N 1
ATOM 655 C CA . ARG A 1 86 ? 6.049 8.922 -11.755 1.00 98.44 86 ARG A CA 1
ATOM 656 C C . ARG A 1 86 ? 5.703 8.349 -10.395 1.00 98.44 86 ARG A C 1
ATOM 658 O O . ARG A 1 86 ? 5.604 9.077 -9.406 1.00 98.44 86 ARG A O 1
ATOM 665 N N . LEU A 1 87 ? 5.528 7.032 -10.365 1.00 98.56 87 LEU A N 1
ATOM 666 C CA . LEU A 1 87 ? 5.326 6.250 -9.153 1.00 98.56 87 LEU A CA 1
ATOM 667 C C . LEU A 1 87 ? 6.417 5.193 -9.086 1.00 98.56 87 LEU A C 1
ATOM 669 O O . LEU A 1 87 ? 6.547 4.374 -9.992 1.00 98.56 87 LEU A O 1
ATOM 673 N N . ARG A 1 88 ? 7.186 5.197 -8.003 1.00 98.50 88 ARG A N 1
ATOM 674 C CA . ARG A 1 88 ? 8.250 4.225 -7.768 1.00 98.50 88 ARG A CA 1
ATOM 675 C C . ARG A 1 88 ? 8.075 3.580 -6.406 1.00 98.50 88 ARG A C 1
ATOM 677 O O . ARG A 1 88 ? 7.788 4.264 -5.430 1.00 98.50 88 ARG A O 1
ATOM 684 N N . PHE A 1 89 ? 8.255 2.269 -6.352 1.00 98.12 89 PHE A N 1
ATOM 685 C CA . PHE A 1 89 ? 8.107 1.462 -5.149 1.00 98.12 89 PHE A CA 1
ATOM 686 C C . PHE A 1 89 ? 9.388 0.683 -4.898 1.00 98.12 89 PHE A C 1
ATOM 688 O O . PHE A 1 89 ? 9.891 0.013 -5.797 1.00 98.12 89 PHE A O 1
ATOM 695 N N . GLU A 1 90 ? 9.895 0.761 -3.677 1.00 97.31 90 GLU A N 1
ATOM 696 C CA . GLU A 1 90 ? 11.027 -0.033 -3.205 1.00 97.31 90 GLU A CA 1
ATOM 697 C C . GLU A 1 90 ? 10.494 -1.304 -2.540 1.00 97.31 90 GLU A C 1
ATOM 699 O O . GLU A 1 90 ? 9.468 -1.283 -1.848 1.00 97.31 90 GLU A O 1
ATOM 704 N N . LEU A 1 91 ? 11.162 -2.422 -2.804 1.00 94.12 91 LEU A N 1
ATOM 705 C CA . LEU A 1 91 ? 10.752 -3.763 -2.428 1.00 94.12 91 LEU A CA 1
ATOM 706 C C . LEU A 1 91 ? 11.896 -4.482 -1.715 1.00 94.12 91 LEU A C 1
ATOM 708 O O . LEU A 1 91 ? 13.020 -4.546 -2.208 1.00 94.12 91 LEU A O 1
ATOM 712 N N . ASP A 1 92 ? 11.558 -5.114 -0.601 1.00 91.00 92 ASP A N 1
ATOM 713 C CA . ASP A 1 92 ? 12.347 -6.178 0.011 1.00 91.00 92 ASP A CA 1
ATOM 714 C C . ASP A 1 92 ? 11.963 -7.523 -0.625 1.00 91.00 92 ASP A C 1
ATOM 716 O O . ASP A 1 92 ? 10.790 -7.930 -0.566 1.00 91.00 92 ASP A O 1
ATOM 720 N N . LEU A 1 93 ? 12.946 -8.177 -1.246 1.00 89.00 93 LEU A N 1
ATOM 721 C CA . LEU A 1 93 ? 12.840 -9.473 -1.918 1.00 89.00 93 LEU A CA 1
ATOM 722 C C . LEU A 1 93 ? 13.498 -10.612 -1.123 1.00 89.00 93 LEU A C 1
ATOM 724 O O . LEU A 1 93 ? 13.498 -11.741 -1.592 1.00 89.00 93 LEU A O 1
ATOM 728 N N . SER A 1 94 ? 13.973 -10.377 0.105 1.00 83.94 94 SER A N 1
ATOM 729 C CA . SER A 1 94 ? 14.658 -11.392 0.933 1.00 83.94 94 SER A CA 1
ATOM 730 C C . SER A 1 94 ? 13.851 -12.672 1.208 1.00 83.94 94 SER A C 1
ATOM 732 O O . SER A 1 94 ? 14.418 -13.712 1.536 1.00 83.94 94 SER A O 1
ATOM 734 N N . SER A 1 95 ? 12.524 -12.605 1.083 1.00 74.56 95 SER A N 1
ATOM 735 C CA . SER A 1 95 ? 11.593 -13.732 1.243 1.00 74.56 95 SER A CA 1
ATOM 736 C C . SER A 1 95 ? 11.078 -14.300 -0.085 1.00 74.56 95 SER A C 1
ATOM 738 O O . SER A 1 95 ? 10.249 -15.207 -0.077 1.00 74.56 95 SER A O 1
ATOM 740 N N . VAL A 1 96 ? 11.541 -13.773 -1.222 1.00 75.88 96 VAL A N 1
ATOM 741 C CA . VAL A 1 96 ? 11.087 -14.139 -2.567 1.00 75.88 96 VAL A CA 1
ATOM 742 C C . VAL A 1 96 ? 12.214 -14.855 -3.305 1.00 75.88 96 VAL A C 1
ATOM 744 O O . VAL A 1 96 ? 13.235 -14.260 -3.627 1.00 75.88 96 VAL A O 1
ATOM 747 N N . SER A 1 97 ? 12.007 -16.129 -3.627 1.00 70.88 97 SER A N 1
ATOM 748 C CA . SER A 1 97 ? 12.927 -16.899 -4.471 1.00 70.88 97 SER A CA 1
ATOM 749 C C . SER A 1 97 ? 12.647 -16.625 -5.950 1.00 70.88 97 SER A C 1
ATOM 751 O O . SER A 1 97 ? 11.761 -17.241 -6.546 1.00 70.88 97 SER A O 1
ATOM 753 N N . LEU A 1 98 ? 13.379 -15.674 -6.539 1.00 72.12 98 LEU A N 1
ATOM 754 C CA . LEU A 1 98 ? 13.270 -15.310 -7.960 1.00 72.12 98 LEU A CA 1
ATOM 755 C C . LEU A 1 98 ? 13.523 -16.504 -8.895 1.00 72.12 98 LEU A C 1
ATOM 757 O O . LEU A 1 98 ? 12.878 -16.624 -9.932 1.00 72.12 98 LEU A O 1
ATOM 761 N N . ASP A 1 99 ? 14.424 -17.402 -8.506 1.00 63.56 99 ASP A N 1
ATOM 762 C CA . ASP A 1 99 ? 14.851 -18.605 -9.228 1.00 63.56 99 ASP A CA 1
ATOM 763 C C . ASP A 1 99 ? 13.747 -19.667 -9.392 1.00 63.56 99 ASP A C 1
ATOM 765 O O . ASP A 1 99 ? 13.801 -20.495 -10.301 1.00 63.56 99 ASP A O 1
ATOM 769 N N . GLN A 1 100 ? 12.706 -19.629 -8.554 1.00 66.31 100 GLN A N 1
ATOM 770 C CA . GLN A 1 100 ? 11.589 -20.581 -8.613 1.00 66.31 100 GLN A CA 1
ATOM 771 C C . GLN A 1 100 ? 10.473 -20.146 -9.573 1.00 66.31 100 GLN A C 1
ATOM 773 O O . GLN A 1 100 ? 9.551 -20.918 -9.853 1.00 66.31 100 GLN A O 1
ATOM 778 N N . GLU A 1 101 ? 10.559 -18.921 -10.090 1.00 63.16 101 GLU A N 1
ATOM 779 C CA . GLU A 1 101 ? 9.566 -18.283 -10.946 1.00 63.16 101 GLU A CA 1
ATOM 780 C C . GLU A 1 101 ? 10.108 -18.152 -12.377 1.00 63.16 101 GLU A C 1
ATOM 782 O O . GLU A 1 101 ? 11.262 -17.779 -12.581 1.00 63.16 101 GLU A O 1
ATOM 787 N N . TRP A 1 102 ? 9.277 -18.484 -13.378 1.00 65.19 102 TRP A N 1
ATOM 788 C CA . TRP A 1 102 ? 9.710 -18.733 -14.766 1.00 65.19 102 TRP A CA 1
ATOM 789 C C . TRP A 1 102 ? 10.882 -19.726 -14.832 1.00 65.19 102 TRP A C 1
ATOM 791 O O . TRP A 1 102 ? 12.057 -19.353 -14.840 1.00 65.19 102 TRP A O 1
ATOM 801 N N . ARG A 1 103 ? 10.552 -21.026 -14.871 1.00 60.50 103 ARG A N 1
ATOM 802 C CA . ARG A 1 103 ? 11.559 -22.075 -15.071 1.00 60.50 103 ARG A CA 1
ATOM 803 C C . ARG A 1 103 ? 12.302 -21.818 -16.375 1.00 60.50 103 ARG A C 1
ATOM 805 O O . ARG A 1 103 ? 11.680 -21.718 -17.428 1.00 60.50 103 ARG A O 1
ATOM 812 N N . ILE A 1 104 ? 13.614 -21.717 -16.254 1.00 64.19 104 ILE A N 1
ATOM 813 C CA . ILE A 1 104 ? 14.538 -21.749 -17.372 1.00 64.19 104 ILE A CA 1
ATOM 814 C C . ILE A 1 104 ? 14.892 -23.232 -17.530 1.00 64.19 104 ILE A C 1
ATOM 816 O O . ILE A 1 104 ? 15.128 -23.911 -16.533 1.00 64.19 104 ILE A O 1
ATOM 820 N N . ASP A 1 105 ? 14.794 -23.780 -18.740 1.00 57.41 105 ASP A N 1
ATOM 821 C CA . ASP A 1 105 ? 15.206 -25.167 -18.972 1.00 57.41 105 ASP A CA 1
ATOM 822 C C . ASP A 1 105 ? 16.727 -25.284 -18.774 1.00 57.41 105 ASP A C 1
ATOM 824 O O . ASP A 1 105 ? 17.459 -24.400 -19.224 1.00 57.41 105 ASP A O 1
ATOM 828 N N . GLU A 1 106 ? 17.192 -26.367 -18.124 1.00 53.84 106 GLU A N 1
ATOM 829 C CA . GLU A 1 106 ? 18.610 -26.618 -17.800 1.00 53.84 106 GLU A CA 1
ATOM 830 C C . GLU A 1 106 ? 19.503 -26.396 -19.035 1.00 53.84 106 GLU A C 1
ATOM 832 O O . GLU A 1 106 ? 19.654 -27.266 -19.899 1.00 53.84 106 GLU A O 1
ATOM 837 N N . ARG A 1 107 ? 20.125 -25.218 -19.113 1.00 58.59 107 ARG A N 1
ATOM 838 C CA . ARG A 1 107 ? 21.115 -24.881 -20.134 1.00 58.59 107 ARG A CA 1
ATOM 839 C C . ARG A 1 107 ? 22.473 -24.786 -19.476 1.00 58.59 107 ARG A C 1
ATOM 841 O O . ARG A 1 107 ? 22.829 -23.784 -18.864 1.00 58.59 107 ARG A O 1
ATOM 848 N N . VAL A 1 108 ? 23.242 -25.860 -19.627 1.00 53.72 108 VAL A N 1
ATOM 849 C CA . VAL A 1 108 ? 24.657 -25.859 -19.270 1.00 53.72 108 VAL A CA 1
ATOM 850 C C . VAL A 1 108 ? 25.404 -25.069 -20.334 1.00 53.72 108 VAL A C 1
ATOM 852 O O . VAL A 1 108 ? 25.534 -25.518 -21.472 1.00 53.72 108 VAL A O 1
ATOM 855 N N . VAL A 1 109 ? 25.888 -23.890 -19.955 1.00 57.25 109 VAL A N 1
ATOM 856 C CA . VAL A 1 109 ? 26.755 -23.086 -20.813 1.00 57.25 109 VAL A CA 1
ATOM 857 C C . VAL A 1 109 ? 28.205 -23.431 -20.490 1.00 57.25 109 VAL A C 1
ATOM 859 O O . VAL A 1 109 ? 28.661 -23.223 -19.363 1.00 57.25 109 VAL A O 1
ATOM 862 N N . ASP A 1 110 ? 28.934 -23.959 -21.474 1.00 50.25 110 ASP A N 1
ATOM 863 C CA . ASP A 1 110 ? 30.374 -24.196 -21.364 1.00 50.25 110 ASP A CA 1
ATOM 864 C C . ASP A 1 110 ? 31.125 -22.894 -21.673 1.00 50.25 110 ASP A C 1
ATOM 866 O O . ASP A 1 110 ? 31.459 -22.591 -22.822 1.00 50.25 110 ASP A O 1
ATOM 870 N N . VAL A 1 111 ? 31.407 -22.107 -20.633 1.00 52.91 111 VAL A N 1
ATOM 871 C CA . VAL A 1 111 ? 32.261 -20.918 -20.747 1.00 52.91 111 VAL A CA 1
ATOM 872 C C . VAL A 1 111 ? 33.670 -21.304 -20.303 1.00 52.91 111 VAL A C 1
ATOM 874 O O . VAL A 1 111 ? 33.907 -21.556 -19.125 1.00 52.91 111 VAL A O 1
ATOM 877 N N . ASP A 1 112 ? 34.624 -21.364 -21.237 1.00 44.69 112 ASP A N 1
ATOM 878 C CA . ASP A 1 112 ? 36.037 -21.676 -20.957 1.00 44.69 112 ASP A CA 1
ATOM 879 C C . ASP A 1 112 ? 36.253 -22.942 -20.099 1.00 44.69 112 ASP A C 1
ATOM 881 O O . ASP A 1 112 ? 37.057 -22.942 -19.164 1.00 44.69 112 ASP A O 1
ATOM 885 N N . TRP A 1 113 ? 35.565 -24.043 -20.433 1.00 44.44 113 TRP A N 1
ATOM 886 C CA . TRP A 1 113 ? 35.650 -25.345 -19.736 1.00 44.44 113 TRP A CA 1
ATOM 887 C C . TRP A 1 113 ? 35.033 -25.382 -18.329 1.00 44.44 113 TRP A C 1
ATOM 889 O O . TRP A 1 113 ? 35.261 -26.339 -17.584 1.00 44.44 113 TRP A O 1
ATOM 899 N N . VAL A 1 114 ? 34.249 -24.366 -17.966 1.00 43.09 114 VAL A N 1
ATOM 900 C CA . VAL A 1 114 ? 33.449 -24.333 -16.740 1.00 43.09 114 VAL A CA 1
ATOM 901 C C . VAL A 1 114 ? 31.976 -24.351 -17.130 1.00 43.09 114 VAL A C 1
ATOM 903 O O . VAL A 1 114 ? 31.489 -23.424 -17.772 1.00 43.09 114 VAL A O 1
ATOM 906 N N . SER A 1 115 ? 31.271 -25.403 -16.716 1.00 53.28 115 SER A N 1
ATOM 907 C CA . SER A 1 115 ? 29.815 -25.477 -16.788 1.00 53.28 115 SER A CA 1
ATOM 908 C C . SER A 1 115 ? 29.232 -24.475 -15.796 1.00 53.28 115 SER A C 1
ATOM 910 O O . SER A 1 115 ? 29.423 -24.652 -14.585 1.00 53.28 115 SER A O 1
ATOM 912 N N . VAL A 1 116 ? 28.548 -23.437 -16.276 1.00 57.16 116 VAL A N 1
ATOM 913 C CA . VAL A 1 116 ? 27.844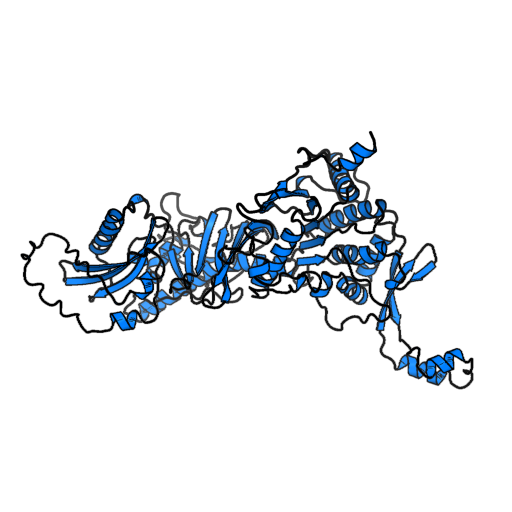 -22.509 -15.386 1.00 57.16 116 VAL A CA 1
ATOM 914 C C . VAL A 1 116 ? 26.351 -22.790 -15.410 1.00 57.16 116 VAL A C 1
ATOM 916 O O . VAL A 1 116 ? 25.745 -22.905 -16.473 1.00 57.16 116 VAL A O 1
ATOM 919 N N . ASP A 1 117 ? 25.788 -22.933 -14.214 1.00 63.28 117 ASP A N 1
ATOM 920 C CA . ASP A 1 117 ? 24.366 -23.149 -14.001 1.00 63.28 117 ASP A CA 1
ATOM 921 C C . ASP A 1 117 ? 23.640 -21.799 -14.007 1.00 63.28 117 ASP A C 1
ATOM 923 O O . ASP A 1 117 ? 23.774 -20.998 -13.075 1.00 63.28 117 ASP A O 1
ATOM 927 N N . ALA A 1 118 ? 22.921 -21.537 -15.095 1.00 62.44 118 ALA A N 1
ATOM 928 C CA . ALA A 1 118 ? 22.151 -20.318 -15.284 1.00 62.44 118 ALA A CA 1
ATOM 929 C C . ALA A 1 118 ? 20.900 -20.235 -14.392 1.00 62.44 118 ALA A C 1
ATOM 931 O O . ALA A 1 118 ? 20.349 -19.143 -14.230 1.00 62.44 118 ALA A O 1
ATOM 932 N N . ASP A 1 119 ? 20.467 -21.339 -13.774 1.00 64.19 119 ASP A N 1
ATOM 933 C CA . ASP A 1 119 ? 19.239 -21.357 -12.977 1.00 64.19 119 ASP A CA 1
ATOM 934 C C . ASP A 1 119 ? 19.355 -20.502 -11.715 1.00 64.19 119 ASP A C 1
ATOM 936 O O . ASP A 1 119 ? 18.365 -19.907 -11.284 1.00 64.19 119 ASP A O 1
ATOM 940 N N . ASN A 1 120 ? 20.573 -20.356 -11.185 1.00 69.69 120 ASN A N 1
ATOM 941 C CA . ASN A 1 120 ? 20.852 -19.562 -9.987 1.00 69.69 120 ASN A CA 1
ATOM 942 C C . ASN A 1 120 ? 20.953 -18.051 -10.269 1.00 69.69 120 ASN A C 1
ATOM 944 O O . ASN A 1 120 ? 21.157 -17.263 -9.347 1.00 69.69 120 ASN A O 1
ATOM 948 N N . ILE A 1 121 ? 20.828 -17.601 -11.523 1.00 75.31 121 ILE A N 1
ATOM 949 C CA . ILE A 1 121 ? 20.864 -16.165 -11.819 1.00 75.31 121 ILE A CA 1
ATOM 950 C C . ILE A 1 121 ? 19.638 -15.488 -11.196 1.00 75.31 121 ILE A C 1
ATOM 952 O O . ILE A 1 121 ? 18.490 -15.834 -11.492 1.00 75.31 121 ILE A O 1
ATOM 956 N N . GLY A 1 122 ? 19.907 -14.498 -10.343 1.00 76.38 122 GLY A N 1
ATOM 957 C CA . GLY A 1 122 ? 18.897 -13.789 -9.563 1.00 76.38 122 GLY A CA 1
ATOM 958 C C . GLY A 1 122 ? 18.648 -14.362 -8.164 1.00 76.38 122 GLY A C 1
ATOM 959 O O . GLY A 1 122 ? 17.894 -13.744 -7.420 1.00 76.38 122 GLY A O 1
ATOM 960 N N . SER A 1 123 ? 19.281 -15.479 -7.769 1.00 77.88 123 SER A N 1
ATOM 961 C CA . SER A 1 123 ? 19.121 -16.056 -6.417 1.00 77.88 123 SER A CA 1
ATOM 962 C C . SER A 1 123 ? 19.625 -15.142 -5.301 1.00 77.88 123 SER A C 1
ATOM 964 O O . SER A 1 123 ? 19.136 -15.206 -4.177 1.00 77.88 123 SER A O 1
ATOM 966 N N . ASP A 1 124 ? 20.610 -14.302 -5.619 1.00 80.75 124 ASP A N 1
ATOM 967 C CA . ASP A 1 124 ? 21.311 -13.449 -4.658 1.00 80.75 124 ASP A CA 1
ATOM 968 C C . ASP A 1 124 ? 20.735 -12.023 -4.605 1.00 80.75 124 ASP A C 1
ATOM 970 O O . ASP A 1 124 ? 21.315 -11.152 -3.964 1.00 80.75 124 ASP A O 1
ATOM 974 N N . VAL A 1 125 ? 19.608 -11.774 -5.283 1.00 87.12 125 VAL A N 1
ATOM 975 C CA . VAL A 1 125 ? 18.928 -10.473 -5.280 1.00 87.12 125 VAL A CA 1
ATOM 976 C C . VAL A 1 125 ? 18.038 -10.368 -4.045 1.00 87.12 125 VAL A C 1
ATOM 978 O O . VAL A 1 125 ? 17.128 -11.172 -3.839 1.00 87.12 125 VAL A O 1
ATOM 981 N N . TRP A 1 126 ? 18.271 -9.338 -3.238 1.00 89.88 126 TRP A N 1
ATOM 982 C CA . TRP A 1 126 ? 17.594 -9.114 -1.951 1.00 89.88 126 TRP A CA 1
ATOM 983 C C . TRP A 1 126 ? 16.687 -7.888 -1.967 1.00 89.88 126 TRP A C 1
ATOM 985 O O . TRP A 1 126 ? 15.762 -7.814 -1.153 1.00 89.88 126 TRP A O 1
ATOM 995 N N . SER A 1 127 ? 16.899 -6.939 -2.880 1.00 94.00 127 SER A N 1
ATOM 996 C CA . SER A 1 127 ? 16.024 -5.779 -3.026 1.00 94.00 127 SER A CA 1
ATOM 997 C C . SER A 1 127 ? 15.780 -5.431 -4.488 1.00 94.00 127 SER A C 1
ATOM 999 O O . SER A 1 127 ? 16.556 -5.750 -5.387 1.00 94.00 127 SER A O 1
ATOM 1001 N N . ALA A 1 128 ? 14.655 -4.772 -4.734 1.00 95.88 128 ALA A N 1
ATOM 1002 C CA . ALA A 1 128 ? 14.360 -4.213 -6.040 1.00 95.88 128 ALA A CA 1
ATOM 1003 C C . ALA A 1 128 ? 13.595 -2.905 -5.902 1.00 95.88 128 ALA A C 1
ATOM 1005 O O . ALA A 1 128 ? 12.926 -2.660 -4.898 1.00 95.88 128 ALA A O 1
ATOM 1006 N N . SER A 1 129 ? 13.626 -2.082 -6.941 1.00 97.69 129 SER A N 1
ATOM 1007 C CA . SER A 1 129 ? 12.644 -1.020 -7.103 1.00 97.69 129 SER A CA 1
ATOM 1008 C C . SER A 1 129 ? 11.944 -1.146 -8.444 1.00 97.69 129 SER A C 1
ATOM 1010 O O . SER A 1 129 ? 12.539 -1.562 -9.434 1.00 97.69 129 SER A O 1
ATOM 1012 N N . VAL A 1 130 ? 10.655 -0.822 -8.450 1.00 98.00 130 VAL A N 1
ATOM 1013 C CA . VAL A 1 130 ? 9.817 -0.825 -9.646 1.00 98.00 130 VAL A CA 1
ATOM 1014 C C . VAL A 1 130 ? 9.238 0.567 -9.808 1.00 98.00 130 VAL A C 1
ATOM 1016 O O . VAL A 1 130 ? 8.552 1.068 -8.912 1.00 98.00 130 VAL A O 1
ATOM 1019 N N . GLN A 1 131 ? 9.498 1.183 -10.952 1.00 98.38 131 GLN A N 1
ATOM 1020 C CA . GLN A 1 131 ? 8.974 2.489 -11.316 1.00 98.38 131 GLN A CA 1
ATOM 1021 C C . GLN A 1 131 ? 8.074 2.382 -12.541 1.00 98.38 131 GLN A C 1
ATOM 1023 O O . GLN A 1 131 ? 8.391 1.676 -13.495 1.00 98.38 131 GLN A O 1
ATOM 1028 N N . ILE A 1 132 ? 6.975 3.131 -12.516 1.00 98.06 132 ILE A N 1
ATOM 1029 C CA . ILE A 1 132 ? 6.129 3.394 -13.674 1.00 98.06 132 ILE A CA 1
ATOM 1030 C C . ILE A 1 132 ? 5.985 4.899 -13.890 1.00 98.06 132 ILE A C 1
ATOM 1032 O O . ILE A 1 132 ? 5.717 5.646 -12.943 1.00 98.06 132 ILE A O 1
ATOM 1036 N N . ASP A 1 133 ? 6.095 5.321 -15.147 1.00 96.62 133 ASP A N 1
ATOM 1037 C CA . ASP A 1 133 ? 5.747 6.673 -15.573 1.00 96.62 133 ASP A CA 1
ATOM 1038 C C . ASP A 1 133 ? 4.457 6.595 -16.413 1.00 96.62 133 ASP A C 1
ATOM 1040 O O . ASP A 1 133 ? 4.364 5.833 -17.378 1.00 96.62 133 ASP A O 1
ATOM 1044 N N . LEU A 1 134 ? 3.433 7.356 -16.025 1.00 96.06 134 LEU A N 1
ATOM 1045 C CA . LEU A 1 134 ? 2.184 7.510 -16.771 1.00 96.06 134 LEU A CA 1
ATOM 1046 C C . LEU A 1 134 ? 2.212 8.817 -17.555 1.00 96.06 134 LEU A C 1
ATOM 1048 O O . LEU A 1 134 ? 2.431 9.888 -16.980 1.00 96.06 134 LEU A O 1
ATOM 1052 N N . SER A 1 135 ? 1.897 8.727 -18.841 1.00 92.81 135 SER A N 1
ATOM 1053 C CA . SER A 1 135 ? 1.859 9.862 -19.763 1.00 92.81 135 SER A CA 1
ATOM 1054 C C . SER A 1 135 ? 0.531 9.917 -20.506 1.00 92.81 135 SER A C 1
ATOM 1056 O O . SER A 1 135 ? -0.213 8.936 -20.572 1.00 92.81 135 SER A O 1
ATOM 1058 N N . TRP A 1 136 ? 0.231 11.075 -21.087 1.00 91.31 136 TRP A N 1
ATOM 1059 C CA . TRP A 1 136 ? -0.955 11.282 -21.907 1.00 91.31 136 TRP A CA 1
ATOM 1060 C C . TRP A 1 136 ? -0.645 11.103 -23.399 1.00 91.31 136 TRP A C 1
ATOM 1062 O O . TRP A 1 136 ? 0.242 11.758 -23.940 1.00 91.31 136 TRP A O 1
ATOM 1072 N N . ASP A 1 137 ? -1.398 10.238 -24.083 1.00 87.38 137 ASP A N 1
ATOM 1073 C CA . ASP A 1 137 ? -1.357 10.109 -25.542 1.00 87.38 137 ASP A CA 1
ATOM 1074 C C . ASP A 1 137 ? -2.386 11.068 -26.156 1.00 87.38 137 ASP A C 1
ATOM 1076 O O . ASP A 1 137 ? -3.588 10.788 -26.161 1.00 87.38 137 ASP A O 1
ATOM 1080 N N . GLU A 1 138 ? -1.924 12.200 -26.694 1.00 84.62 138 GLU A N 1
ATOM 1081 C CA . GLU A 1 138 ? -2.800 13.201 -27.324 1.00 84.62 138 GLU A CA 1
ATOM 1082 C C . GLU A 1 138 ? -3.535 12.664 -28.559 1.00 84.62 138 GLU A C 1
ATOM 1084 O O . GLU A 1 138 ? -4.668 13.067 -28.845 1.00 84.62 138 GLU A O 1
ATOM 1089 N N . SER A 1 139 ? -2.919 11.727 -29.286 1.00 81.62 139 SER A N 1
ATOM 1090 C CA . SER A 1 139 ? -3.498 11.162 -30.507 1.00 81.62 139 SER A CA 1
ATOM 1091 C C . SER A 1 139 ? -4.669 10.231 -30.189 1.00 81.62 139 SER A C 1
ATOM 1093 O O . SER A 1 139 ? -5.722 10.299 -30.831 1.00 81.62 139 SER A O 1
ATOM 1095 N N . ARG A 1 140 ? -4.514 9.399 -29.150 1.00 83.12 140 ARG A N 1
ATOM 1096 C CA . ARG A 1 140 ? -5.530 8.433 -28.706 1.00 83.12 140 ARG A CA 1
ATOM 1097 C C . ARG A 1 140 ? -6.440 8.976 -27.605 1.00 83.12 140 ARG A C 1
ATOM 1099 O O . ARG A 1 140 ? -7.439 8.331 -27.291 1.00 83.12 140 ARG A O 1
ATOM 1106 N N . ARG A 1 141 ? -6.123 10.150 -27.046 1.00 88.88 141 ARG A N 1
ATOM 1107 C CA . ARG A 1 141 ? -6.830 10.809 -25.933 1.00 88.88 141 ARG A CA 1
ATOM 1108 C C . ARG A 1 141 ? -7.026 9.892 -24.728 1.00 88.88 141 ARG A C 1
ATOM 1110 O O . ARG A 1 141 ? -8.127 9.792 -24.181 1.00 88.88 141 ARG A O 1
ATOM 1117 N N . ARG A 1 142 ? -5.965 9.184 -24.350 1.00 90.94 142 ARG A N 1
ATOM 1118 C CA . ARG A 1 142 ? -5.958 8.274 -23.201 1.00 90.94 142 ARG A CA 1
ATOM 1119 C C . ARG A 1 142 ? -4.579 8.267 -22.543 1.00 90.94 142 ARG A C 1
ATOM 1121 O O . ARG A 1 142 ? -3.589 8.452 -23.248 1.00 90.94 142 ARG A O 1
ATOM 1128 N N . PRO A 1 143 ? -4.486 8.025 -21.229 1.00 93.19 143 PRO A N 1
ATOM 1129 C CA . PRO A 1 143 ? -3.201 7.788 -20.599 1.00 93.19 143 PRO A CA 1
ATOM 1130 C C . PRO A 1 143 ? -2.685 6.380 -20.916 1.00 93.19 143 PRO A C 1
ATOM 1132 O O . PRO A 1 143 ? -3.466 5.457 -21.173 1.00 93.19 143 PRO A O 1
ATOM 1135 N N . PHE A 1 144 ? -1.370 6.221 -20.861 1.00 92.88 144 PHE A N 1
ATOM 1136 C CA . PHE A 1 144 ? -0.660 4.956 -21.039 1.00 92.88 144 PHE A CA 1
ATOM 1137 C C . PHE A 1 144 ? 0.596 4.940 -20.158 1.00 92.88 144 PHE A C 1
ATOM 1139 O O . PHE A 1 144 ? 1.022 5.990 -19.666 1.00 92.88 144 PHE A O 1
ATOM 1146 N N . VAL A 1 145 ? 1.168 3.756 -19.931 1.00 95.19 145 VAL A N 1
ATOM 1147 C CA . VAL A 1 145 ? 2.453 3.631 -19.231 1.00 95.19 145 VAL A CA 1
ATOM 1148 C C . VAL A 1 145 ? 3.570 3.883 -20.241 1.00 95.19 145 VAL A C 1
ATOM 1150 O O . VAL A 1 145 ? 3.766 3.083 -21.156 1.00 95.19 145 VAL A O 1
ATOM 1153 N N . SER A 1 146 ? 4.268 5.008 -20.099 1.00 90.62 146 SER A N 1
ATOM 1154 C CA . SER A 1 146 ? 5.345 5.414 -21.006 1.00 90.62 146 SER A CA 1
ATOM 1155 C C . SER A 1 146 ? 6.687 4.801 -20.639 1.00 90.62 146 SER A C 1
ATOM 1157 O O . SER A 1 146 ? 7.464 4.504 -21.542 1.00 90.62 146 SER A O 1
ATOM 1159 N N . LYS A 1 147 ? 6.945 4.577 -19.344 1.00 93.12 147 LYS A N 1
ATOM 1160 C CA . LYS A 1 147 ? 8.155 3.902 -18.859 1.00 93.12 147 LYS A CA 1
ATOM 1161 C C . LYS A 1 147 ? 7.841 2.890 -17.767 1.00 93.12 147 LYS A C 1
ATOM 1163 O O . LYS A 1 147 ? 6.980 3.133 -16.919 1.00 93.12 147 LYS A O 1
ATOM 1168 N N . TYR A 1 148 ? 8.591 1.796 -17.764 1.00 96.81 148 TYR A N 1
ATOM 1169 C CA . TYR A 1 148 ? 8.660 0.804 -16.697 1.00 96.81 148 TYR A CA 1
ATOM 1170 C C . TYR A 1 148 ? 10.132 0.517 -16.395 1.00 96.81 148 TYR A C 1
ATOM 1172 O O . TYR A 1 148 ? 10.849 0.032 -17.262 1.00 96.81 148 TYR A O 1
ATOM 1180 N N . ILE A 1 149 ? 10.598 0.827 -15.187 1.00 96.25 149 ILE A N 1
ATOM 1181 C CA . ILE A 1 149 ? 12.012 0.678 -14.809 1.00 96.25 149 ILE A CA 1
ATOM 1182 C C . ILE A 1 149 ? 12.115 -0.282 -13.634 1.00 96.25 149 ILE A C 1
ATOM 1184 O O . ILE A 1 149 ? 11.348 -0.176 -12.672 1.00 96.25 149 ILE A O 1
ATOM 1188 N N . VAL A 1 150 ? 13.083 -1.192 -13.713 1.00 97.19 150 VAL A N 1
ATOM 1189 C CA . VAL A 1 150 ? 13.458 -2.081 -12.617 1.00 97.19 150 VAL A CA 1
ATOM 1190 C C . VAL A 1 150 ? 14.902 -1.819 -12.230 1.00 97.19 150 VAL A C 1
ATOM 1192 O O . VAL A 1 150 ? 15.814 -1.849 -13.059 1.00 97.19 150 VAL A O 1
ATOM 1195 N N . GLU A 1 151 ? 15.101 -1.602 -10.939 1.00 96.12 151 GLU A N 1
ATOM 1196 C CA . GLU A 1 151 ? 16.418 -1.629 -10.316 1.00 96.12 151 GLU A CA 1
ATOM 1197 C C . GLU A 1 151 ? 16.511 -2.848 -9.411 1.00 96.12 151 GLU A C 1
ATOM 1199 O O . GLU A 1 151 ? 15.537 -3.179 -8.733 1.00 96.12 151 GLU A O 1
ATOM 1204 N N . LEU A 1 152 ? 17.672 -3.491 -9.388 1.00 94.00 152 LEU A N 1
ATOM 1205 C CA . LEU A 1 152 ? 17.970 -4.632 -8.531 1.00 94.00 152 LEU A CA 1
ATOM 1206 C C . LEU A 1 152 ? 19.159 -4.245 -7.654 1.00 94.00 152 LEU A C 1
ATOM 1208 O O . LEU A 1 152 ? 20.156 -3.739 -8.162 1.00 94.00 152 LEU A O 1
ATOM 1212 N N . ASP A 1 153 ? 19.042 -4.447 -6.344 1.00 92.12 153 ASP A N 1
ATOM 1213 C CA . ASP A 1 153 ? 20.103 -4.149 -5.375 1.00 92.12 153 ASP A CA 1
ATOM 1214 C C . ASP A 1 153 ? 20.706 -2.733 -5.524 1.00 92.12 153 ASP A C 1
ATOM 1216 O O . ASP A 1 153 ? 21.921 -2.546 -5.512 1.00 92.12 153 ASP A O 1
ATOM 1220 N N . GLU A 1 154 ? 19.832 -1.727 -5.668 1.00 89.12 154 GLU A N 1
ATOM 1221 C CA . GLU A 1 154 ? 20.166 -0.293 -5.814 1.00 89.12 154 GLU A CA 1
ATOM 1222 C C . GLU A 1 154 ? 20.865 0.108 -7.130 1.00 89.12 154 GLU A C 1
ATOM 1224 O O . GLU A 1 154 ? 21.263 1.266 -7.285 1.00 89.12 154 GLU A O 1
ATOM 1229 N N . GLN A 1 155 ? 20.983 -0.802 -8.102 1.00 89.38 155 GLN A N 1
ATOM 1230 C CA . GLN A 1 155 ? 21.488 -0.500 -9.441 1.00 89.38 155 GLN A CA 1
ATOM 1231 C C . GLN A 1 155 ? 20.381 -0.665 -10.491 1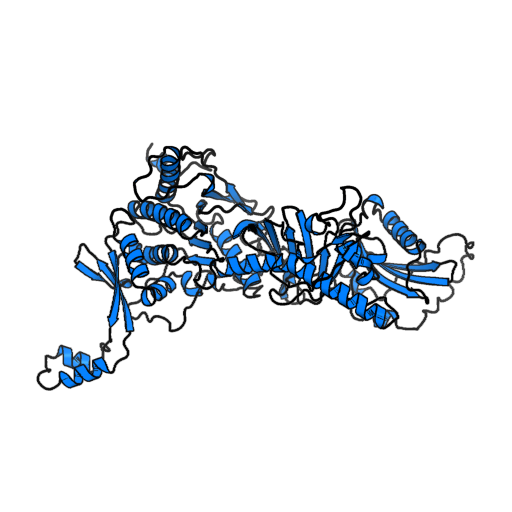.00 89.38 155 GLN A C 1
ATOM 1233 O O . GLN A 1 155 ? 19.614 -1.629 -10.478 1.00 89.38 155 GLN A O 1
ATOM 1238 N N . GLN A 1 156 ? 20.285 0.287 -11.427 1.00 89.19 156 GLN A N 1
ATOM 1239 C CA . GLN A 1 156 ? 19.357 0.171 -12.550 1.00 89.19 156 GLN A CA 1
ATOM 1240 C C . GLN A 1 156 ? 19.727 -1.034 -13.412 1.00 89.19 156 GLN A C 1
ATOM 1242 O O . GLN A 1 156 ? 20.841 -1.123 -13.919 1.00 89.19 156 GLN A O 1
ATOM 1247 N N . PHE A 1 157 ? 18.773 -1.951 -13.569 1.00 91.44 157 PHE A N 1
ATOM 1248 C CA . PHE A 1 157 ? 18.953 -3.171 -14.342 1.00 91.44 157 PHE A CA 1
ATOM 1249 C C . PHE A 1 157 ? 18.407 -3.000 -15.757 1.00 91.44 157 PHE A C 1
ATOM 1251 O O . PHE A 1 157 ? 19.107 -3.269 -16.733 1.00 91.44 157 PHE A O 1
ATOM 1258 N N . ALA A 1 158 ? 17.158 -2.546 -15.873 1.00 90.25 158 ALA A N 1
ATOM 1259 C CA . ALA A 1 158 ? 16.501 -2.424 -17.163 1.00 90.25 158 ALA A CA 1
ATOM 1260 C C . ALA A 1 158 ? 15.354 -1.404 -17.163 1.00 90.25 158 ALA A C 1
ATOM 1262 O O . ALA A 1 158 ? 14.737 -1.121 -16.134 1.00 90.25 158 ALA A O 1
ATOM 1263 N N . GLU A 1 159 ? 15.068 -0.871 -18.347 1.00 89.81 159 GLU A N 1
ATOM 1264 C CA . GLU A 1 159 ? 14.021 0.110 -18.629 1.00 89.81 159 GLU A CA 1
ATOM 1265 C C . GLU A 1 159 ? 13.245 -0.313 -19.879 1.00 89.81 159 GLU A C 1
ATOM 1267 O O . GLU A 1 159 ? 13.833 -0.539 -20.931 1.00 89.81 159 GLU A O 1
ATOM 1272 N N . ILE A 1 160 ? 11.922 -0.401 -19.772 1.00 87.81 160 ILE A N 1
ATOM 1273 C CA . ILE A 1 160 ? 11.015 -0.506 -20.911 1.00 87.81 160 ILE A CA 1
ATOM 1274 C C . ILE A 1 160 ? 10.439 0.882 -21.179 1.00 87.81 160 ILE A C 1
ATOM 1276 O O . ILE A 1 160 ? 9.863 1.488 -20.276 1.00 87.81 160 ILE A O 1
ATOM 1280 N N . GLU A 1 161 ? 10.548 1.371 -22.408 1.00 84.31 161 GLU A N 1
ATOM 1281 C CA . GLU A 1 161 ? 10.048 2.682 -22.822 1.00 84.31 161 GLU A CA 1
ATOM 1282 C C . GLU A 1 161 ? 9.183 2.573 -24.088 1.00 84.31 161 GLU A C 1
ATOM 1284 O O . GLU A 1 161 ? 9.518 1.885 -25.055 1.00 84.31 161 GLU A O 1
ATOM 1289 N N . ASP A 1 162 ? 8.033 3.249 -24.083 1.00 78.81 162 ASP A N 1
ATOM 1290 C CA . ASP A 1 162 ? 7.107 3.283 -25.214 1.00 78.81 162 ASP A CA 1
ATOM 1291 C C . ASP A 1 162 ? 7.355 4.507 -26.107 1.00 78.81 162 ASP A C 1
ATOM 1293 O O . ASP A 1 162 ? 6.860 5.609 -25.857 1.00 78.81 162 ASP A O 1
ATOM 1297 N N . PHE A 1 163 ? 8.070 4.283 -27.212 1.00 65.94 163 PHE A N 1
ATOM 1298 C CA . PHE A 1 163 ? 8.390 5.310 -28.206 1.00 65.94 163 PHE A CA 1
ATOM 1299 C C . PHE A 1 163 ? 7.317 5.483 -29.294 1.00 65.94 163 PHE A C 1
ATOM 1301 O O . PHE A 1 163 ? 7.525 6.225 -30.262 1.00 65.94 163 PHE A O 1
ATOM 1308 N N . ARG A 1 164 ? 6.144 4.837 -29.192 1.00 56.38 164 ARG A N 1
ATOM 1309 C CA . ARG A 1 164 ? 5.120 4.910 -30.258 1.00 56.38 164 ARG A CA 1
ATOM 1310 C C . ARG A 1 164 ? 4.540 6.301 -30.471 1.00 56.38 164 ARG A C 1
ATOM 1312 O O . ARG A 1 164 ? 4.066 6.575 -31.571 1.00 56.38 164 ARG A O 1
ATOM 1319 N N . LEU A 1 165 ? 4.629 7.199 -29.488 1.00 49.25 165 LEU A N 1
ATOM 1320 C CA . LEU A 1 165 ? 4.278 8.615 -29.676 1.00 49.25 165 LEU A CA 1
ATOM 1321 C C . LEU A 1 165 ? 5.147 9.314 -30.741 1.00 49.25 165 LEU A C 1
ATOM 1323 O O . LEU A 1 165 ? 4.724 10.316 -31.311 1.00 49.25 165 LEU A O 1
ATOM 1327 N N . VAL A 1 166 ? 6.322 8.756 -31.048 1.00 42.66 166 VAL A N 1
ATOM 1328 C CA . VAL A 1 166 ? 7.270 9.227 -32.074 1.00 42.66 166 VAL A CA 1
ATOM 1329 C C . VAL A 1 166 ? 7.225 8.329 -33.330 1.00 42.66 166 VAL A C 1
ATOM 1331 O O . VAL A 1 166 ? 8.070 8.433 -34.213 1.00 42.66 166 VAL A O 1
ATOM 1334 N N . GLY A 1 167 ? 6.233 7.432 -33.437 1.00 43.34 167 GLY A N 1
ATOM 1335 C CA . GLY A 1 167 ? 6.088 6.481 -34.547 1.00 43.34 167 GLY A CA 1
ATOM 1336 C C . GLY A 1 167 ? 6.902 5.185 -34.414 1.00 43.34 167 GLY A C 1
ATOM 1337 O O . GLY A 1 167 ? 7.035 4.474 -35.408 1.00 43.34 167 GLY A O 1
ATOM 1338 N N . GLY A 1 168 ? 7.449 4.890 -33.224 1.00 54.28 168 GLY A N 1
ATOM 1339 C CA . GLY A 1 168 ? 8.322 3.733 -32.976 1.00 54.28 168 GLY A CA 1
ATOM 1340 C C . GLY A 1 168 ? 7.651 2.482 -32.411 1.00 54.28 168 GLY A C 1
ATOM 1341 O O . GLY A 1 168 ? 6.483 2.226 -32.675 1.00 54.28 168 GLY A O 1
ATOM 1342 N N . SER A 1 169 ? 8.413 1.686 -31.659 1.00 66.38 169 SER A N 1
ATOM 1343 C CA . SER A 1 169 ? 7.983 0.451 -30.982 1.00 66.38 169 SER A CA 1
ATOM 1344 C C . SER A 1 169 ? 8.189 0.583 -29.467 1.00 66.38 169 SER A C 1
ATOM 1346 O O . SER A 1 169 ? 8.704 1.602 -29.006 1.00 66.38 169 SER A O 1
ATOM 1348 N N . VAL A 1 170 ? 7.766 -0.411 -28.683 1.00 74.50 170 VAL A N 1
ATOM 1349 C CA . VAL A 1 170 ? 8.134 -0.479 -27.261 1.00 74.50 170 VAL A CA 1
ATOM 1350 C C . VAL A 1 170 ? 9.520 -1.101 -27.171 1.00 74.50 170 VAL A C 1
ATOM 1352 O O . VAL A 1 170 ? 9.762 -2.133 -27.792 1.00 74.50 170 VAL A O 1
ATOM 1355 N N . LEU A 1 171 ? 10.433 -0.458 -26.452 1.00 74.94 171 LEU A N 1
ATOM 1356 C CA . LEU A 1 171 ? 11.836 -0.856 -26.388 1.00 74.94 171 LEU A CA 1
ATOM 1357 C C . LEU A 1 171 ? 12.211 -1.244 -24.969 1.00 74.94 171 LEU A C 1
ATOM 1359 O O . LEU A 1 171 ? 11.773 -0.602 -24.022 1.00 74.94 171 LEU A O 1
ATOM 1363 N N . LEU A 1 172 ? 13.026 -2.282 -24.841 1.00 82.12 172 LEU A N 1
ATOM 1364 C CA . LEU A 1 172 ? 13.620 -2.746 -23.600 1.00 82.12 172 LEU A CA 1
ATOM 1365 C C . LEU A 1 172 ? 15.122 -2.480 -23.647 1.00 82.12 172 LEU A C 1
ATOM 1367 O O . LEU A 1 172 ? 15.832 -3.089 -24.439 1.00 82.12 172 LEU A O 1
ATOM 1371 N N . HIS A 1 173 ? 15.594 -1.609 -22.769 1.00 81.12 173 HIS A N 1
ATOM 1372 C CA . HIS A 1 173 ? 17.002 -1.337 -22.527 1.00 81.12 173 HIS A CA 1
ATOM 1373 C C . HIS A 1 173 ? 17.464 -2.132 -21.302 1.00 81.12 173 HIS A C 1
ATOM 1375 O O . HIS A 1 173 ? 16.866 -2.006 -20.234 1.00 81.12 173 HIS A O 1
ATOM 1381 N N . VAL A 1 174 ? 18.516 -2.939 -21.431 1.00 82.75 174 VAL A N 1
ATOM 1382 C CA . VAL A 1 174 ? 19.074 -3.754 -20.334 1.00 82.75 174 VAL A CA 1
ATOM 1383 C C . VAL A 1 174 ? 20.548 -3.435 -20.157 1.00 82.75 174 VAL A C 1
ATOM 1385 O O . VAL A 1 174 ? 21.278 -3.485 -21.139 1.00 82.75 174 VAL A O 1
ATOM 1388 N N . ASP A 1 175 ? 21.004 -3.174 -18.931 1.00 80.62 175 ASP A N 1
ATOM 1389 C CA . ASP A 1 175 ? 22.429 -3.015 -18.613 1.00 80.62 175 ASP A CA 1
ATOM 1390 C C . ASP A 1 175 ? 23.130 -4.393 -18.610 1.00 80.62 175 ASP A C 1
ATOM 1392 O O . ASP A 1 175 ? 22.952 -5.169 -17.662 1.00 80.62 175 ASP A O 1
ATOM 1396 N N . PRO A 1 176 ? 23.952 -4.737 -19.626 1.00 74.31 176 PRO A N 1
ATOM 1397 C CA . PRO A 1 176 ? 24.653 -6.022 -19.659 1.00 74.31 176 PRO A CA 1
ATOM 1398 C C . PRO A 1 176 ? 25.738 -6.152 -18.588 1.00 74.31 176 PRO A C 1
ATOM 1400 O O . PRO A 1 176 ? 26.160 -7.264 -18.264 1.00 74.31 176 PRO A O 1
ATOM 1403 N N . SER A 1 177 ? 26.211 -5.028 -18.044 1.00 74.12 177 SER A N 1
ATOM 1404 C CA . SER A 1 177 ? 27.297 -4.987 -17.068 1.00 74.12 177 SER A CA 1
ATOM 1405 C C . SER A 1 177 ? 26.825 -5.238 -15.632 1.00 74.12 177 SER A C 1
ATOM 1407 O O . SER A 1 177 ? 27.671 -5.419 -14.736 1.00 74.12 177 SER A O 1
ATOM 1409 N N . HIS A 1 178 ? 25.499 -5.285 -15.435 1.00 83.38 178 HIS A N 1
ATOM 1410 C CA . HIS A 1 178 ? 24.850 -5.433 -14.142 1.00 83.38 178 HIS A CA 1
ATOM 1411 C C . HIS A 1 178 ? 25.374 -6.672 -13.391 1.00 83.38 178 HIS A C 1
ATOM 1413 O O . HIS A 1 178 ? 25.446 -7.761 -13.974 1.00 83.38 178 HIS A O 1
ATOM 1419 N N . PRO A 1 179 ? 25.720 -6.562 -12.091 1.00 83.38 179 PRO A N 1
ATOM 1420 C CA . PRO A 1 179 ? 26.298 -7.662 -11.317 1.00 83.38 179 PRO A CA 1
ATOM 1421 C C . PRO A 1 179 ? 25.486 -8.961 -11.358 1.00 83.38 179 PRO A C 1
ATOM 1423 O O . PRO A 1 179 ? 26.078 -10.034 -11.432 1.00 83.38 179 PRO A O 1
ATOM 1426 N N . VAL A 1 180 ? 24.151 -8.862 -11.387 1.00 84.06 180 VAL A N 1
ATOM 1427 C CA . VAL A 1 180 ? 23.241 -10.024 -11.466 1.00 84.06 180 VAL A CA 1
ATOM 1428 C C . VAL A 1 180 ? 23.482 -10.903 -12.699 1.00 84.06 180 VAL A C 1
ATOM 1430 O O . VAL A 1 180 ? 23.254 -12.102 -12.643 1.00 84.06 180 VAL A O 1
ATOM 1433 N N . LEU A 1 181 ? 23.965 -10.333 -13.808 1.00 79.94 181 LEU A N 1
ATOM 1434 C CA . LEU A 1 181 ? 24.207 -11.056 -15.059 1.00 79.94 181 LEU A CA 1
ATOM 1435 C C . LEU A 1 181 ? 25.622 -11.644 -15.145 1.00 79.94 181 LEU A C 1
ATOM 1437 O O . LEU A 1 181 ? 25.973 -12.267 -16.153 1.00 79.94 181 LEU A O 1
ATOM 1441 N N . ARG A 1 182 ? 26.463 -11.426 -14.126 1.00 75.31 182 ARG A N 1
ATOM 1442 C CA . ARG A 1 182 ? 27.841 -11.920 -14.106 1.00 75.31 182 ARG A CA 1
ATOM 1443 C C . ARG A 1 182 ? 27.890 -13.349 -13.583 1.00 75.31 182 ARG A C 1
ATOM 1445 O O . ARG A 1 182 ? 27.278 -13.693 -12.579 1.00 75.31 182 ARG A O 1
ATOM 1452 N N . TRP A 1 183 ? 28.709 -14.172 -14.225 1.00 65.88 183 TRP A N 1
ATOM 1453 C CA . TRP A 1 183 ? 28.986 -15.523 -13.753 1.00 65.88 183 TRP A CA 1
ATOM 1454 C C . TRP A 1 183 ? 29.770 -15.490 -12.433 1.00 65.88 183 TRP A C 1
ATOM 1456 O O . TRP A 1 183 ? 30.789 -14.809 -12.321 1.00 65.88 183 TRP A O 1
ATOM 1466 N N . SER A 1 184 ? 29.349 -16.286 -11.450 1.00 55.53 184 SER A N 1
ATOM 1467 C CA . SER A 1 184 ? 29.894 -16.300 -10.080 1.00 55.53 184 SER A CA 1
ATOM 1468 C C . SER A 1 184 ? 31.375 -16.709 -9.951 1.00 55.53 184 SER A C 1
ATOM 1470 O O . SER A 1 184 ? 31.944 -16.605 -8.867 1.00 55.53 184 SER A O 1
ATOM 1472 N N . HIS A 1 185 ? 32.017 -17.187 -11.026 1.00 51.16 185 HIS A N 1
ATOM 1473 C CA . HIS A 1 185 ? 33.322 -17.866 -10.976 1.00 51.16 185 HIS A CA 1
ATOM 1474 C C . HIS A 1 185 ? 34.463 -17.219 -11.789 1.00 51.16 185 HIS A C 1
ATOM 1476 O O . HIS A 1 185 ? 35.560 -17.782 -11.820 1.00 51.16 185 HIS A O 1
ATOM 1482 N N . LYS A 1 186 ? 34.279 -16.043 -12.409 1.00 46.75 186 LYS A N 1
ATOM 1483 C CA . LYS A 1 186 ? 35.379 -15.336 -13.101 1.00 46.75 186 LYS A CA 1
ATOM 1484 C C . LYS A 1 186 ? 35.911 -14.144 -12.299 1.00 46.75 186 LYS A C 1
ATOM 1486 O O . LYS A 1 186 ? 35.173 -13.443 -11.616 1.00 46.75 186 LYS A O 1
ATOM 1491 N N . GLY A 1 187 ? 37.231 -13.945 -12.357 1.00 41.00 187 GLY A N 1
ATOM 1492 C CA . GLY A 1 187 ? 37.911 -12.828 -11.699 1.00 41.00 187 GLY A CA 1
ATOM 1493 C C . GLY A 1 187 ? 37.492 -11.462 -12.269 1.00 41.00 187 GLY A C 1
ATOM 1494 O O . GLY A 1 187 ? 36.974 -11.395 -13.380 1.00 41.00 187 GLY A O 1
ATOM 1495 N N . PRO A 1 188 ? 37.769 -10.357 -11.552 1.00 39.62 188 PRO A N 1
ATOM 1496 C CA . PRO A 1 188 ? 37.218 -9.016 -11.813 1.00 39.62 188 PRO A CA 1
ATOM 1497 C C . PRO A 1 188 ? 37.549 -8.385 -13.181 1.00 39.62 188 PRO A C 1
ATOM 1499 O O . PRO A 1 188 ? 37.037 -7.311 -13.470 1.00 39.62 188 PRO A O 1
ATOM 1502 N N . ASN A 1 189 ? 38.380 -9.029 -14.010 1.00 40.12 189 ASN A N 1
ATOM 1503 C CA . ASN A 1 189 ? 38.861 -8.499 -15.289 1.00 40.12 189 ASN A CA 1
ATOM 1504 C C . ASN A 1 189 ? 38.418 -9.311 -16.525 1.00 40.12 189 ASN A C 1
ATOM 1506 O O . ASN A 1 189 ? 38.817 -8.950 -17.625 1.00 40.12 189 ASN A O 1
ATOM 1510 N N . ASP A 1 190 ? 37.639 -10.388 -16.365 1.00 49.22 190 ASP A N 1
ATOM 1511 C CA . ASP A 1 190 ? 37.192 -11.250 -17.474 1.00 49.22 190 ASP A CA 1
ATOM 1512 C C . ASP A 1 190 ? 35.691 -11.552 -17.310 1.00 49.22 190 ASP A C 1
ATOM 1514 O O . ASP A 1 190 ? 35.293 -12.561 -16.729 1.00 49.22 190 ASP A O 1
ATOM 1518 N N . SER A 1 191 ? 34.830 -10.630 -17.745 1.00 47.78 191 SER A N 1
ATOM 1519 C CA . SER A 1 191 ? 33.387 -10.668 -17.466 1.00 47.78 191 SER A CA 1
ATOM 1520 C C . SER A 1 191 ? 32.551 -10.521 -18.737 1.00 47.78 191 SER A C 1
ATOM 1522 O O . SER A 1 191 ? 31.915 -9.494 -18.945 1.00 47.78 191 SER A O 1
ATOM 1524 N N . ILE A 1 192 ? 32.530 -11.549 -19.587 1.00 56.81 192 ILE A N 1
ATOM 1525 C CA . ILE A 1 192 ? 31.416 -11.705 -20.533 1.00 56.81 192 ILE A CA 1
ATOM 1526 C C . ILE A 1 192 ? 30.223 -12.164 -19.688 1.00 56.81 192 ILE A C 1
ATOM 1528 O O . ILE A 1 192 ? 30.241 -13.283 -19.170 1.00 56.81 192 ILE A O 1
ATOM 1532 N N . GLY A 1 193 ? 29.252 -11.275 -19.461 1.00 67.81 193 GLY A N 1
ATOM 1533 C CA . GLY A 1 193 ? 28.006 -11.600 -18.761 1.00 67.81 193 GLY A CA 1
ATOM 1534 C C . GLY A 1 193 ? 27.133 -12.564 -19.571 1.00 67.81 193 GLY A C 1
ATOM 1535 O O . GLY A 1 193 ? 27.397 -12.822 -20.744 1.00 67.81 193 GLY A O 1
ATOM 1536 N N . VAL A 1 194 ? 26.079 -13.101 -18.955 1.00 74.12 194 VAL A N 1
ATOM 1537 C CA . VAL A 1 194 ? 25.179 -14.085 -19.591 1.00 74.12 194 VAL A CA 1
ATOM 1538 C C . VAL A 1 194 ? 24.547 -13.519 -20.866 1.00 74.12 194 VAL A C 1
ATOM 1540 O O . VAL A 1 194 ? 24.529 -14.193 -21.892 1.00 74.12 194 VAL A O 1
ATOM 1543 N N . LEU A 1 195 ? 24.101 -12.258 -20.836 1.00 75.31 195 LEU A N 1
ATOM 1544 C CA . LEU A 1 195 ? 23.544 -11.597 -22.020 1.00 75.31 195 LEU A CA 1
ATOM 1545 C C . LEU A 1 195 ? 24.587 -11.405 -23.122 1.00 75.31 195 LEU A C 1
ATOM 1547 O O . LEU A 1 195 ? 24.292 -11.662 -24.282 1.00 75.31 195 LEU A O 1
ATOM 1551 N N . ASP A 1 196 ? 25.816 -11.013 -22.778 1.00 71.94 196 ASP A N 1
ATOM 1552 C CA . ASP A 1 196 ? 26.882 -10.840 -23.770 1.00 71.94 196 ASP A CA 1
ATOM 1553 C C . ASP A 1 196 ? 27.297 -12.160 -24.427 1.00 71.94 196 ASP A C 1
ATOM 1555 O O . ASP A 1 196 ? 27.687 -12.160 -25.594 1.00 71.94 196 ASP A O 1
ATOM 1559 N N . TYR A 1 197 ? 27.201 -13.278 -23.702 1.00 71.44 197 TYR A N 1
ATOM 1560 C CA . TYR A 1 197 ? 27.473 -14.603 -24.252 1.00 71.44 197 TYR A CA 1
ATOM 1561 C C . TYR A 1 197 ? 26.474 -14.959 -25.360 1.00 71.44 197 TYR A C 1
ATOM 1563 O O . TYR A 1 197 ? 26.881 -15.313 -26.466 1.00 71.44 197 TYR A O 1
ATOM 1571 N N . PHE A 1 198 ? 25.176 -14.804 -25.089 1.00 72.44 198 PHE A N 1
ATOM 1572 C CA . PHE A 1 198 ? 24.106 -15.124 -26.039 1.00 72.44 198 PHE A CA 1
ATOM 1573 C C . PHE A 1 198 ? 23.844 -14.013 -27.069 1.00 72.44 198 PHE A C 1
ATOM 1575 O O . PHE A 1 198 ? 23.102 -14.229 -28.018 1.00 72.44 198 PHE A O 1
ATOM 1582 N N . HIS A 1 199 ? 24.464 -12.836 -26.928 1.00 68.81 199 HIS A N 1
ATOM 1583 C CA . HIS A 1 199 ? 24.214 -11.671 -27.786 1.00 68.81 199 HIS A CA 1
ATOM 1584 C C . HIS A 1 199 ? 24.365 -11.963 -29.286 1.00 68.81 199 HIS A C 1
ATOM 1586 O O . HIS A 1 199 ? 23.673 -11.372 -30.107 1.00 68.81 199 HIS A O 1
ATOM 1592 N N . HIS A 1 200 ? 25.260 -12.875 -29.674 1.00 64.12 200 HIS A N 1
ATOM 1593 C CA . HIS A 1 200 ? 25.425 -13.259 -31.079 1.00 64.12 200 HIS A CA 1
ATOM 1594 C C . HIS A 1 200 ? 24.144 -13.835 -31.705 1.00 64.12 200 HIS A C 1
ATOM 1596 O O . HIS A 1 200 ? 23.930 -13.624 -32.900 1.00 64.12 200 HIS A O 1
ATOM 1602 N N . SER A 1 201 ? 23.311 -14.481 -30.890 1.00 65.50 201 SER A N 1
ATOM 1603 C CA . SER A 1 201 ? 22.099 -15.199 -31.282 1.00 65.50 201 SER A CA 1
ATOM 1604 C C . SER A 1 201 ? 20.852 -14.319 -31.315 1.00 65.50 201 SER A C 1
ATOM 1606 O O . SER A 1 201 ? 19.875 -14.693 -31.946 1.00 65.50 201 SER A O 1
ATOM 1608 N N . PHE A 1 202 ? 20.855 -13.157 -30.644 1.00 61.16 202 PHE A N 1
ATOM 1609 C CA . PHE A 1 202 ? 19.684 -12.266 -30.580 1.00 61.16 202 PHE A CA 1
ATOM 1610 C C . PHE A 1 202 ? 19.959 -10.796 -30.948 1.00 61.16 202 PHE A C 1
ATOM 1612 O O . PHE A 1 202 ? 19.091 -9.944 -30.771 1.00 61.16 202 PHE A O 1
ATOM 1619 N N . ARG A 1 203 ? 21.144 -10.489 -31.489 1.00 60.50 203 ARG A N 1
ATOM 1620 C CA . ARG A 1 203 ? 21.507 -9.137 -31.947 1.00 60.50 203 ARG A CA 1
ATOM 1621 C C . ARG A 1 203 ? 20.614 -8.645 -33.084 1.00 60.50 203 ARG A C 1
ATOM 1623 O O . ARG A 1 203 ? 20.364 -9.361 -34.055 1.00 60.50 203 ARG A O 1
ATOM 1630 N N . THR A 1 204 ? 20.229 -7.378 -33.020 1.00 52.62 204 THR A N 1
ATOM 1631 C CA . THR A 1 204 ? 19.597 -6.682 -34.149 1.00 52.62 204 THR A CA 1
ATOM 1632 C C . THR A 1 204 ? 20.641 -5.993 -35.047 1.00 52.62 204 THR A C 1
ATOM 1634 O O . THR A 1 204 ? 21.724 -5.633 -34.577 1.00 52.62 204 THR A O 1
ATOM 1637 N N . PRO A 1 205 ? 20.328 -5.709 -36.329 1.00 46.47 205 PRO A N 1
ATOM 1638 C CA . PRO A 1 205 ? 21.167 -4.862 -37.185 1.00 46.47 205 PRO A CA 1
ATOM 1639 C C . PRO A 1 205 ? 21.502 -3.485 -36.588 1.00 46.47 205 PRO A C 1
ATOM 1641 O O . PRO A 1 205 ? 22.504 -2.880 -36.956 1.00 46.47 205 PRO A O 1
ATOM 1644 N N . ALA A 1 206 ? 20.659 -2.973 -35.683 1.00 44.78 206 ALA A N 1
ATOM 1645 C CA . ALA A 1 206 ? 20.888 -1.713 -34.984 1.00 44.78 206 ALA A CA 1
ATOM 1646 C C . ALA A 1 206 ? 21.941 -1.840 -33.867 1.00 44.78 206 ALA A C 1
ATOM 1648 O O . ALA A 1 206 ? 22.733 -0.920 -33.679 1.00 44.78 206 ALA A O 1
ATOM 1649 N N . GLU A 1 207 ? 21.995 -2.982 -33.175 1.00 48.50 207 GLU A N 1
ATOM 1650 C CA . GLU A 1 207 ? 22.989 -3.273 -32.129 1.00 48.50 207 GLU A CA 1
ATOM 1651 C C . GLU A 1 207 ? 24.386 -3.581 -32.699 1.00 48.50 207 GLU A C 1
ATOM 1653 O O . GLU A 1 207 ? 25.389 -3.339 -32.025 1.00 48.50 207 GLU A O 1
ATOM 1658 N N . GLU A 1 208 ? 24.498 -4.044 -33.953 1.00 44.41 208 GLU A N 1
ATOM 1659 C CA . GLU A 1 208 ? 25.804 -4.204 -34.623 1.00 44.41 208 GLU A CA 1
ATOM 1660 C C . GLU A 1 208 ? 26.536 -2.870 -34.864 1.00 44.41 208 GLU A C 1
ATOM 1662 O O . GLU A 1 208 ? 27.751 -2.862 -35.060 1.00 44.41 208 GLU A O 1
ATOM 1667 N N . LEU A 1 209 ? 25.836 -1.731 -34.850 1.00 40.22 209 LEU A N 1
ATOM 1668 C CA . LEU A 1 209 ? 26.423 -0.436 -35.215 1.00 40.22 209 LEU A CA 1
ATOM 1669 C C . LEU A 1 209 ? 27.272 0.186 -34.104 1.00 40.22 209 LEU A C 1
ATOM 1671 O O . LEU A 1 209 ? 27.797 1.275 -34.315 1.00 40.22 209 LEU A O 1
ATOM 1675 N N . TYR A 1 210 ? 27.434 -0.487 -32.955 1.00 39.88 210 TYR A N 1
ATOM 1676 C CA . TYR A 1 210 ? 28.222 0.000 -31.812 1.00 39.88 210 TYR A CA 1
ATOM 1677 C C . TYR A 1 210 ? 27.826 1.406 -31.363 1.00 39.88 210 TYR A C 1
ATOM 1679 O O . TYR A 1 210 ? 28.665 2.209 -30.973 1.00 39.88 210 TYR A O 1
ATOM 1687 N N . LEU A 1 211 ? 26.541 1.716 -31.436 1.00 40.16 211 LEU A N 1
ATOM 1688 C CA . LEU A 1 211 ? 25.995 2.979 -30.976 1.00 40.16 211 LEU A CA 1
ATOM 1689 C C . LEU A 1 211 ? 24.954 2.636 -29.923 1.00 40.16 211 LEU A C 1
ATOM 1691 O O . LEU A 1 211 ? 24.232 1.656 -30.095 1.00 40.16 211 LEU A O 1
ATOM 1695 N N . ASP A 1 212 ? 24.837 3.452 -28.875 1.00 38.69 212 ASP A N 1
ATOM 1696 C CA . ASP A 1 212 ? 23.653 3.529 -27.999 1.00 38.69 212 ASP A CA 1
ATOM 1697 C C . ASP A 1 212 ? 22.429 4.008 -28.827 1.00 38.69 212 ASP A C 1
ATOM 1699 O O . ASP A 1 212 ? 21.786 5.022 -28.549 1.00 38.69 212 ASP A O 1
ATOM 1703 N N . ALA A 1 213 ? 22.161 3.329 -29.940 1.00 38.03 213 ALA A N 1
ATOM 1704 C CA . ALA A 1 213 ? 21.202 3.689 -30.952 1.00 38.03 213 ALA A CA 1
ATOM 1705 C C . ALA A 1 213 ? 19.871 3.035 -30.620 1.00 38.03 213 ALA A C 1
ATOM 1707 O O . ALA A 1 213 ? 19.762 1.819 -30.521 1.00 38.03 213 ALA A O 1
ATOM 1708 N N . ILE A 1 214 ? 18.842 3.866 -30.502 1.00 38.66 214 ILE A N 1
ATOM 1709 C CA . ILE A 1 214 ? 17.457 3.436 -30.337 1.00 38.66 214 ILE A CA 1
ATOM 1710 C C . ILE A 1 214 ? 16.976 2.842 -31.675 1.00 38.66 214 ILE A C 1
ATOM 1712 O O . ILE A 1 214 ? 16.811 3.625 -32.622 1.00 38.66 214 ILE A O 1
ATOM 1716 N N . PRO A 1 215 ? 16.742 1.516 -31.787 1.00 38.59 215 PRO A N 1
ATOM 1717 C CA . PRO A 1 215 ? 16.184 0.916 -32.989 1.00 38.59 215 PRO A CA 1
ATOM 1718 C C . PRO A 1 215 ? 14.718 1.325 -33.117 1.00 38.59 215 PRO A C 1
ATOM 1720 O O . PRO A 1 215 ? 13.896 1.014 -32.257 1.00 38.59 215 PRO A O 1
ATOM 1723 N N . ILE A 1 216 ? 14.359 2.009 -34.203 1.00 39.31 216 ILE A N 1
ATOM 1724 C CA . ILE A 1 216 ? 12.953 2.276 -34.528 1.00 39.31 216 ILE A CA 1
ATOM 1725 C C . ILE A 1 216 ? 12.528 1.356 -35.669 1.00 39.31 216 ILE A C 1
ATOM 1727 O O . ILE A 1 216 ? 12.777 1.645 -36.833 1.00 39.31 216 ILE A O 1
ATOM 1731 N N . VAL A 1 217 ? 11.790 0.288 -35.368 1.00 37.97 217 VAL A N 1
ATOM 1732 C CA . VAL A 1 217 ? 11.094 -0.471 -36.418 1.00 37.97 217 VAL A CA 1
ATOM 1733 C C . VAL A 1 217 ? 9.883 0.346 -36.877 1.00 37.97 217 VAL A C 1
ATOM 1735 O O . VAL A 1 217 ? 8.882 0.424 -36.168 1.00 37.97 217 VAL A O 1
ATOM 1738 N N . ILE A 1 218 ? 9.975 0.991 -38.047 1.00 37.56 218 ILE A N 1
ATOM 1739 C CA . ILE A 1 218 ? 8.849 1.702 -38.673 1.00 37.56 218 ILE A CA 1
ATOM 1740 C C . ILE A 1 218 ? 8.038 0.700 -39.519 1.00 37.56 218 ILE A C 1
ATOM 1742 O O . ILE A 1 218 ? 8.548 0.200 -40.530 1.00 37.56 218 ILE A O 1
ATOM 1746 N N . PRO A 1 219 ? 6.759 0.428 -39.190 1.00 32.34 219 PRO A N 1
ATOM 1747 C CA . PRO A 1 219 ? 5.909 -0.439 -40.002 1.00 32.34 219 PRO A CA 1
ATOM 1748 C C . PRO A 1 219 ? 5.784 0.088 -41.439 1.00 32.34 219 PRO A C 1
ATOM 1750 O O . PRO A 1 219 ? 5.416 1.240 -41.661 1.00 32.34 219 PRO A O 1
ATOM 1753 N N . GLY A 1 220 ? 6.084 -0.753 -42.432 1.00 32.03 220 GLY A N 1
ATOM 1754 C CA . GLY A 1 220 ? 6.039 -0.379 -43.852 1.00 32.03 220 GLY A CA 1
ATOM 1755 C C . GLY A 1 220 ? 7.330 0.233 -44.406 1.00 32.03 220 GLY A C 1
ATOM 1756 O O . GLY A 1 220 ? 7.435 0.380 -45.625 1.00 32.03 220 GLY A O 1
ATOM 1757 N N . LEU A 1 221 ? 8.345 0.503 -43.576 1.00 37.62 221 LEU A N 1
ATOM 1758 C CA . LEU A 1 221 ? 9.660 0.927 -44.064 1.00 37.62 221 LEU A CA 1
ATOM 1759 C C . LEU A 1 221 ? 10.297 -0.146 -44.950 1.00 37.62 221 LEU A C 1
ATOM 1761 O O . LEU A 1 221 ? 10.858 0.182 -45.983 1.00 37.62 221 LEU A O 1
ATOM 1765 N N . GLN A 1 222 ? 10.103 -1.424 -44.623 1.00 36.00 222 GLN A N 1
ATOM 1766 C CA . GLN A 1 222 ? 10.510 -2.545 -45.475 1.00 36.00 222 GLN A CA 1
ATOM 1767 C C . GLN A 1 222 ? 9.881 -2.459 -46.873 1.00 36.00 222 GLN A C 1
ATOM 1769 O O . GLN A 1 222 ? 10.578 -2.684 -47.844 1.00 36.00 222 GLN A O 1
ATOM 1774 N N . SER A 1 223 ? 8.626 -2.010 -47.014 1.00 36.22 223 SER A N 1
ATOM 1775 C CA . SER A 1 223 ? 8.004 -1.809 -48.338 1.00 36.22 223 SER A CA 1
ATOM 1776 C C . SER A 1 223 ? 8.545 -0.591 -49.102 1.00 36.22 223 SER A C 1
ATOM 1778 O O . SER A 1 223 ? 8.553 -0.593 -50.327 1.00 36.22 223 SER A O 1
ATOM 1780 N N . LEU A 1 224 ? 9.014 0.432 -48.378 1.00 36.88 224 LEU A N 1
ATOM 1781 C CA . LEU A 1 224 ? 9.690 1.619 -48.918 1.00 36.88 224 LEU A CA 1
ATOM 1782 C C . LEU A 1 224 ? 11.137 1.315 -49.329 1.00 36.88 224 LEU A C 1
ATOM 1784 O O . LEU A 1 224 ? 11.629 1.857 -50.313 1.00 36.88 224 LEU A O 1
ATOM 1788 N N . LEU A 1 225 ? 11.807 0.444 -48.576 1.00 37.94 225 LEU A N 1
ATOM 1789 C CA . LEU A 1 225 ? 13.141 -0.053 -48.873 1.00 37.94 225 LEU A CA 1
ATOM 1790 C C . LEU A 1 225 ? 13.063 -1.067 -50.028 1.00 37.94 225 LEU A C 1
ATOM 1792 O O . LEU A 1 225 ? 13.837 -0.987 -50.976 1.00 37.94 225 LEU A O 1
ATOM 1796 N N . ASP A 1 226 ? 12.101 -1.985 -50.028 1.00 38.16 226 ASP A N 1
ATOM 1797 C CA . ASP A 1 226 ? 11.907 -3.006 -51.069 1.00 38.16 226 ASP A CA 1
ATOM 1798 C C . ASP A 1 226 ? 11.388 -2.473 -52.404 1.00 38.16 226 ASP A C 1
ATOM 1800 O O . ASP A 1 226 ? 11.305 -3.241 -53.370 1.00 38.16 226 ASP A O 1
ATOM 1804 N N . ASP A 1 227 ? 11.124 -1.167 -52.512 1.00 38.06 227 ASP A N 1
ATOM 1805 C CA . ASP A 1 227 ? 10.909 -0.536 -53.806 1.00 38.06 227 ASP A CA 1
ATOM 1806 C C . ASP A 1 227 ? 12.221 -0.550 -54.609 1.00 38.06 227 ASP A C 1
ATOM 1808 O O . ASP A 1 227 ? 13.072 0.335 -54.560 1.00 38.06 227 ASP A O 1
ATOM 1812 N N . SER A 1 228 ? 12.402 -1.650 -55.338 1.00 37.16 228 SER A N 1
ATOM 1813 C CA . SER A 1 228 ? 13.526 -1.965 -56.225 1.00 37.16 228 SER A CA 1
ATOM 1814 C C . SER A 1 228 ? 13.746 -0.965 -57.372 1.00 37.16 228 SER A C 1
ATOM 1816 O O . SER A 1 228 ? 14.639 -1.165 -58.204 1.00 37.16 228 SER A O 1
ATOM 1818 N N . SER A 1 229 ? 12.990 0.134 -57.423 1.00 35.50 229 SER A N 1
ATOM 1819 C CA . SER A 1 229 ? 13.390 1.307 -58.182 1.00 35.50 229 SER A CA 1
ATOM 1820 C C . SER A 1 229 ? 14.630 1.914 -57.531 1.00 35.50 229 SER A C 1
ATOM 1822 O O . SER A 1 229 ? 14.539 2.719 -56.607 1.00 35.50 229 SER A O 1
ATOM 1824 N N . ARG A 1 230 ? 15.815 1.563 -58.049 1.00 32.47 230 ARG A N 1
ATOM 1825 C CA . ARG A 1 230 ? 16.966 2.472 -57.975 1.00 32.47 230 ARG A CA 1
ATOM 1826 C C . ARG A 1 230 ? 16.428 3.871 -58.298 1.00 32.47 230 ARG A C 1
ATOM 1828 O O . ARG A 1 230 ? 15.899 4.019 -59.403 1.00 32.47 230 ARG A O 1
ATOM 1835 N N . PRO A 1 231 ? 16.524 4.879 -57.416 1.00 32.16 231 PRO A N 1
ATOM 1836 C CA . PRO A 1 231 ? 16.432 6.232 -57.918 1.00 32.16 231 PRO A CA 1
ATOM 1837 C C . PRO A 1 231 ? 17.585 6.342 -58.918 1.00 32.16 231 PRO A C 1
ATOM 1839 O O . PRO A 1 231 ? 18.749 6.176 -58.546 1.00 32.16 231 PRO A O 1
ATOM 1842 N N . GLU A 1 232 ? 17.264 6.480 -60.208 1.00 27.81 232 GLU A N 1
ATOM 1843 C CA . GLU A 1 232 ? 18.243 6.959 -61.173 1.00 27.81 232 GLU A CA 1
ATOM 1844 C C . GLU A 1 232 ? 18.745 8.271 -60.584 1.00 27.81 232 GLU A C 1
ATOM 1846 O O . GLU A 1 232 ? 17.992 9.229 -60.419 1.00 27.81 232 GLU A O 1
ATOM 1851 N N . VAL A 1 233 ? 19.996 8.258 -60.128 1.00 31.70 233 VAL A N 1
ATOM 1852 C CA . VAL A 1 233 ? 20.704 9.470 -59.755 1.00 31.70 233 VAL A CA 1
ATOM 1853 C C . VAL A 1 233 ? 20.840 10.225 -61.065 1.00 31.70 233 VAL A C 1
ATOM 1855 O O . VAL A 1 233 ? 21.752 9.944 -61.843 1.00 31.70 233 VAL A O 1
ATOM 1858 N N . ASP A 1 234 ? 19.872 11.094 -61.351 1.00 26.11 234 ASP A N 1
ATOM 1859 C CA . ASP A 1 234 ? 19.967 12.037 -62.451 1.00 26.11 234 ASP A CA 1
ATOM 1860 C C . ASP A 1 234 ? 21.319 12.736 -62.315 1.00 26.11 234 ASP A C 1
ATOM 1862 O O . ASP A 1 234 ? 21.664 13.277 -61.259 1.00 26.11 234 ASP A O 1
ATOM 1866 N N . GLU A 1 235 ? 22.116 12.627 -63.377 1.00 28.55 235 GLU A N 1
ATOM 1867 C CA . GLU A 1 235 ? 23.431 13.232 -63.490 1.00 28.55 235 GLU A CA 1
ATOM 1868 C C . GLU A 1 235 ? 23.323 14.715 -63.123 1.00 28.55 235 GLU A C 1
ATOM 1870 O O . GLU A 1 235 ? 22.816 15.536 -63.888 1.00 28.55 235 GLU A O 1
ATOM 1875 N N . ILE A 1 236 ? 23.822 15.075 -61.940 1.00 29.20 236 ILE A N 1
ATOM 1876 C CA . ILE A 1 236 ? 24.130 16.464 -61.626 1.00 29.20 236 ILE A CA 1
ATOM 1877 C C . ILE A 1 236 ? 25.306 16.828 -62.535 1.00 29.20 236 ILE A C 1
ATOM 1879 O O . ILE A 1 236 ? 26.469 16.550 -62.236 1.00 29.20 236 ILE A O 1
ATOM 1883 N N . GLU A 1 237 ? 24.993 17.401 -63.698 1.00 27.61 237 GLU A N 1
ATOM 1884 C CA . GLU A 1 237 ? 25.976 18.026 -64.571 1.00 27.61 237 GLU A CA 1
ATOM 1885 C C . GLU A 1 237 ? 26.729 19.101 -63.777 1.00 27.61 237 GLU A C 1
ATOM 1887 O O . GLU A 1 237 ? 26.183 20.146 -63.422 1.00 27.61 237 GLU A O 1
ATOM 1892 N N . GLY A 1 238 ? 28.021 18.860 -63.549 1.00 31.55 238 GLY A N 1
ATOM 1893 C CA . GLY A 1 238 ? 28.972 19.918 -63.233 1.00 31.55 238 GLY A CA 1
ATOM 1894 C C . GLY A 1 238 ? 29.572 19.905 -61.833 1.00 31.55 238 GLY A C 1
ATOM 1895 O O . GLY A 1 238 ? 29.590 20.946 -61.191 1.00 31.55 238 GLY A O 1
ATOM 1896 N N . THR A 1 239 ? 30.190 18.804 -61.414 1.00 28.34 239 THR A N 1
ATOM 1897 C CA . THR A 1 239 ? 31.355 18.844 -60.513 1.00 28.34 239 THR A CA 1
ATOM 1898 C C . THR A 1 239 ? 32.284 17.671 -60.823 1.00 28.34 239 THR A C 1
ATOM 1900 O O . THR A 1 239 ? 31.853 16.576 -61.175 1.00 28.34 239 THR A O 1
ATOM 1903 N N . GLU A 1 240 ? 33.588 17.939 -60.804 1.00 27.30 240 GLU A N 1
ATOM 1904 C CA . GLU A 1 240 ? 34.654 16.988 -61.121 1.00 27.30 240 GLU A CA 1
ATOM 1905 C C . GLU A 1 240 ? 34.527 15.691 -60.306 1.00 27.30 240 GLU A C 1
ATOM 1907 O O . GLU A 1 240 ? 34.230 15.726 -59.113 1.00 27.30 240 GLU A O 1
ATOM 1912 N N . ARG A 1 241 ? 34.792 14.540 -60.944 1.00 26.53 241 ARG A N 1
ATOM 1913 C CA . ARG A 1 241 ? 34.904 13.244 -60.257 1.00 26.53 241 ARG A CA 1
ATOM 1914 C C . ARG A 1 241 ? 35.943 13.357 -59.127 1.00 26.53 241 ARG A C 1
ATOM 1916 O O . ARG A 1 241 ? 37.104 13.628 -59.448 1.00 26.53 241 ARG A O 1
ATOM 1923 N N . PRO A 1 242 ? 35.586 13.123 -57.850 1.00 26.98 242 PRO A N 1
ATOM 1924 C CA . PRO A 1 242 ? 36.568 13.086 -56.779 1.00 26.98 242 PRO A CA 1
ATOM 1925 C C . PRO A 1 242 ? 37.484 11.871 -56.948 1.00 26.98 242 PRO A C 1
ATOM 1927 O O . PRO A 1 242 ? 37.072 10.809 -57.419 1.00 26.98 242 PRO A O 1
ATOM 1930 N N . ASN A 1 243 ? 38.747 12.049 -56.575 1.00 26.78 243 ASN A N 1
ATOM 1931 C CA . ASN A 1 243 ? 39.751 10.992 -56.512 1.00 26.78 243 ASN A CA 1
ATOM 1932 C C . ASN A 1 243 ? 39.296 9.894 -55.531 1.00 26.78 243 ASN A C 1
ATOM 1934 O O . ASN A 1 243 ? 38.795 10.194 -54.453 1.00 26.78 243 ASN A O 1
ATOM 1938 N N . THR A 1 244 ? 39.515 8.632 -55.890 1.00 30.44 244 THR A N 1
ATOM 1939 C CA . THR A 1 244 ? 39.008 7.406 -55.240 1.00 30.44 244 THR A CA 1
ATOM 1940 C C . THR A 1 244 ? 39.642 7.064 -53.878 1.00 30.44 244 THR A C 1
ATOM 1942 O O . THR A 1 244 ? 39.927 5.900 -53.631 1.00 30.44 244 THR A O 1
ATOM 1945 N N . ASN A 1 245 ? 39.897 8.043 -53.006 1.00 30.89 245 ASN A N 1
ATOM 1946 C CA . ASN A 1 245 ? 40.488 7.823 -51.674 1.00 30.89 245 ASN A CA 1
ATOM 1947 C C . ASN A 1 245 ? 39.801 8.616 -50.538 1.00 30.89 245 ASN A C 1
ATOM 1949 O O . ASN A 1 245 ? 40.349 8.662 -49.441 1.00 30.89 245 ASN A O 1
ATOM 1953 N N . ASP A 1 246 ? 38.629 9.212 -50.774 1.00 28.23 246 ASP A N 1
ATOM 1954 C CA . ASP A 1 246 ? 37.799 9.825 -49.726 1.00 28.23 246 ASP A CA 1
ATOM 1955 C C . ASP A 1 246 ? 36.462 9.070 -49.621 1.00 28.23 246 ASP A C 1
ATOM 1957 O O . ASP A 1 246 ? 35.844 8.817 -50.662 1.00 28.23 246 ASP A O 1
ATOM 1961 N N . PRO A 1 247 ? 35.993 8.704 -48.411 1.00 31.48 247 PRO A N 1
ATOM 1962 C CA . PRO A 1 247 ? 34.673 8.113 -48.232 1.00 31.48 247 PRO A CA 1
ATOM 1963 C C . PRO A 1 247 ? 33.614 9.130 -48.672 1.00 31.48 247 PRO A C 1
ATOM 1965 O O . PRO A 1 247 ? 33.486 10.226 -48.126 1.00 31.48 247 PRO A O 1
ATOM 1968 N N . VAL A 1 248 ? 32.885 8.786 -49.730 1.00 31.83 248 VAL A N 1
ATOM 1969 C CA . VAL A 1 248 ? 31.896 9.659 -50.361 1.00 31.83 248 VAL A CA 1
ATOM 1970 C C . VAL A 1 248 ? 30.665 9.768 -49.455 1.00 31.83 248 VAL A C 1
ATOM 1972 O O . VAL A 1 248 ? 29.813 8.886 -49.445 1.00 31.83 248 VAL A O 1
ATOM 1975 N N . ASN A 1 249 ? 30.535 10.881 -48.731 1.00 31.62 249 ASN A N 1
ATOM 1976 C CA . ASN A 1 249 ? 29.280 11.293 -48.096 1.00 31.62 249 ASN A CA 1
ATOM 1977 C C . ASN A 1 249 ? 28.296 11.789 -49.176 1.00 31.62 249 ASN A C 1
ATOM 1979 O O . ASN A 1 249 ? 28.252 12.980 -49.488 1.00 31.62 249 ASN A O 1
ATOM 1983 N N . MET A 1 250 ? 27.491 10.899 -49.767 1.00 30.45 250 MET A N 1
ATOM 1984 C CA . MET A 1 250 ? 26.310 11.319 -50.538 1.00 30.45 250 MET A CA 1
ATOM 1985 C C . MET A 1 250 ? 25.154 11.615 -49.576 1.00 30.45 250 MET A C 1
ATOM 1987 O O . MET A 1 250 ? 24.363 10.740 -49.237 1.00 30.45 250 MET A O 1
ATOM 1991 N N . VAL A 1 251 ? 25.033 12.873 -49.148 1.00 32.03 251 VAL A N 1
ATOM 1992 C CA . VAL A 1 251 ? 23.851 13.354 -48.419 1.00 32.03 251 VAL A CA 1
ATOM 1993 C C . VAL A 1 251 ? 22.731 13.593 -49.433 1.00 32.03 251 VAL A C 1
ATOM 1995 O O . VAL A 1 251 ? 22.817 14.510 -50.246 1.00 32.03 251 VAL A O 1
ATOM 1998 N N . THR A 1 252 ? 21.677 12.776 -49.404 1.00 33.22 252 THR A N 1
ATOM 1999 C CA . THR A 1 252 ? 20.420 13.076 -50.114 1.00 33.22 252 THR A CA 1
ATOM 2000 C C . THR A 1 252 ? 19.336 13.385 -49.085 1.00 33.22 252 THR A C 1
ATOM 2002 O O . THR A 1 252 ? 19.004 12.527 -48.268 1.00 33.22 252 THR A O 1
ATOM 2005 N N . GLU A 1 253 ? 18.787 14.604 -49.102 1.00 33.03 253 GLU A N 1
ATOM 2006 C CA . GLU A 1 253 ? 17.568 14.926 -48.351 1.00 33.03 253 GLU A CA 1
ATOM 2007 C C . GLU A 1 253 ? 16.388 14.166 -48.974 1.00 33.03 253 GLU A C 1
ATOM 2009 O O . GLU A 1 253 ? 16.053 14.375 -50.139 1.00 33.03 253 GLU A O 1
ATOM 2014 N N . LEU A 1 254 ? 15.757 13.270 -48.214 1.00 37.62 254 LEU A N 1
ATOM 2015 C CA . LEU A 1 254 ? 14.548 12.570 -48.650 1.00 37.62 254 LEU A CA 1
ATOM 2016 C C . LEU A 1 254 ? 13.303 13.355 -48.225 1.00 37.62 254 LEU A C 1
ATOM 2018 O O . LEU A 1 254 ? 12.974 13.433 -47.041 1.00 37.62 254 LEU A O 1
ATOM 2022 N N . GLU A 1 255 ? 12.569 13.890 -49.205 1.00 34.47 255 GLU A N 1
ATOM 2023 C CA . GLU A 1 255 ? 11.269 14.551 -48.998 1.00 34.47 255 GLU A CA 1
ATOM 2024 C C . GLU A 1 255 ? 10.202 13.604 -48.403 1.00 34.47 255 GLU A C 1
ATOM 2026 O O . GLU A 1 255 ? 9.260 14.053 -47.750 1.00 34.47 255 GLU A O 1
ATOM 2031 N N . SER A 1 256 ? 10.356 12.285 -48.556 1.00 37.09 256 SER A N 1
ATOM 2032 C CA . SER A 1 256 ? 9.423 11.255 -48.070 1.00 37.09 256 SER A CA 1
ATOM 2033 C C . SER A 1 256 ? 9.411 11.062 -46.544 1.00 37.09 256 SER A C 1
ATOM 2035 O O . SER A 1 256 ? 8.480 10.450 -46.024 1.00 37.09 256 SER A O 1
ATOM 2037 N N . LEU A 1 257 ? 10.366 11.645 -45.808 1.00 39.28 257 LEU A N 1
ATOM 2038 C CA . LEU A 1 257 ? 10.394 11.657 -44.335 1.00 39.28 257 LEU A CA 1
ATOM 2039 C C . LEU A 1 257 ? 9.806 12.950 -43.736 1.00 39.28 257 LEU A C 1
ATOM 2041 O O . LEU A 1 257 ? 9.924 13.194 -42.537 1.00 39.28 257 LEU A O 1
ATOM 2045 N N . ALA A 1 258 ? 9.115 13.770 -44.541 1.00 38.31 258 ALA A N 1
ATOM 2046 C CA . ALA A 1 258 ? 8.483 15.021 -44.105 1.00 38.31 258 ALA A CA 1
ATOM 2047 C C . ALA A 1 258 ? 7.494 14.869 -42.927 1.00 38.31 258 ALA A C 1
ATOM 2049 O O . ALA A 1 258 ? 7.240 15.848 -42.226 1.00 38.31 258 ALA A O 1
ATOM 2050 N N . HIS A 1 259 ? 6.966 13.665 -42.670 1.00 40.56 259 HIS A N 1
ATOM 2051 C CA . HIS A 1 259 ? 6.157 13.390 -41.475 1.00 40.56 259 HIS A CA 1
ATOM 2052 C C . HIS A 1 259 ? 6.976 13.432 -40.173 1.00 40.56 259 HIS A C 1
ATOM 2054 O O . HIS A 1 259 ? 6.454 13.878 -39.157 1.00 40.56 259 HIS A O 1
ATOM 2060 N N . LEU A 1 260 ? 8.263 13.060 -40.198 1.00 37.25 260 LEU A N 1
ATOM 2061 C CA . LEU A 1 260 ? 9.136 13.097 -39.017 1.00 37.25 260 LEU A CA 1
ATOM 2062 C C . LEU A 1 260 ? 9.575 14.523 -38.647 1.00 37.25 260 LEU A C 1
ATOM 2064 O O . LEU A 1 260 ? 9.816 14.804 -37.480 1.00 37.25 260 LEU A O 1
ATOM 2068 N N . ARG A 1 261 ? 9.586 15.466 -39.603 1.00 38.97 261 ARG A N 1
ATOM 2069 C CA . ARG A 1 261 ? 9.847 16.899 -39.334 1.00 38.97 261 ARG A CA 1
ATOM 2070 C C . ARG A 1 261 ? 8.736 17.583 -38.516 1.00 38.97 261 ARG A C 1
ATOM 2072 O O . ARG A 1 261 ? 8.926 18.708 -38.068 1.00 38.97 261 ARG A O 1
ATOM 2079 N N . GLN A 1 262 ? 7.577 16.943 -38.318 1.00 40.09 262 GLN A N 1
ATOM 2080 C CA . GLN A 1 262 ? 6.512 17.468 -37.447 1.00 40.09 262 GLN A CA 1
ATOM 2081 C C . GLN A 1 262 ? 6.757 17.193 -35.950 1.00 40.09 262 GLN A C 1
ATOM 2083 O O . GLN A 1 262 ? 6.047 17.755 -35.120 1.00 40.09 262 GLN A O 1
ATOM 2088 N N . LEU A 1 263 ? 7.758 16.371 -35.607 1.00 37.81 263 LEU A N 1
ATOM 2089 C CA . LEU A 1 263 ? 8.078 15.920 -34.244 1.00 37.81 263 LEU A CA 1
ATOM 2090 C C . LEU A 1 263 ? 9.136 16.794 -33.524 1.00 37.81 263 LEU A C 1
ATOM 2092 O O . LEU A 1 263 ? 9.611 16.417 -32.459 1.00 37.81 263 LEU A O 1
ATOM 2096 N N . GLY A 1 264 ? 9.501 17.959 -34.076 1.00 43.12 264 GLY A N 1
ATOM 2097 C CA . GLY A 1 264 ? 10.545 18.857 -33.547 1.00 43.12 264 GLY A CA 1
ATOM 2098 C C . GLY A 1 264 ? 11.739 19.003 -34.501 1.00 43.12 264 GLY A C 1
ATOM 2099 O O . GLY A 1 264 ? 11.652 18.573 -35.651 1.00 43.12 264 GLY A O 1
ATOM 2100 N N . ASP A 1 265 ? 12.850 19.596 -34.037 1.00 41.91 265 ASP A N 1
ATOM 2101 C CA . ASP A 1 265 ? 14.126 19.744 -34.779 1.00 41.91 265 ASP A CA 1
ATOM 2102 C C . ASP A 1 265 ? 14.858 18.386 -34.941 1.00 41.91 265 ASP A C 1
ATOM 2104 O O . ASP A 1 265 ? 16.009 18.193 -34.533 1.00 41.91 265 ASP A O 1
ATOM 2108 N N . LEU A 1 266 ? 14.163 17.416 -35.536 1.00 47.69 266 LEU A N 1
ATOM 2109 C CA . LEU A 1 266 ? 14.679 16.112 -35.931 1.00 47.69 266 LEU A CA 1
ATOM 2110 C C . LEU A 1 266 ? 15.474 16.256 -37.229 1.00 47.69 266 LEU A C 1
ATOM 2112 O O . LEU A 1 266 ? 14.925 16.359 -38.329 1.00 47.69 266 LEU A O 1
ATOM 2116 N N . GLU A 1 267 ? 16.794 16.259 -37.090 1.00 49.66 267 GLU A N 1
ATOM 2117 C CA . GLU A 1 267 ? 17.719 16.200 -38.214 1.00 49.66 267 GLU A CA 1
ATOM 2118 C C . GLU A 1 267 ? 17.910 14.728 -38.602 1.00 49.66 267 GLU A C 1
ATOM 2120 O O . GLU A 1 267 ? 18.587 13.977 -37.901 1.00 49.66 267 GLU A O 1
ATOM 2125 N N . VAL A 1 268 ? 17.245 14.295 -39.679 1.00 50.00 268 VAL A N 1
ATOM 2126 C CA . VAL A 1 268 ? 17.341 12.922 -40.196 1.00 50.00 268 VAL A CA 1
ATOM 2127 C C . VAL A 1 268 ? 18.343 12.879 -41.347 1.00 50.00 268 VAL A C 1
ATOM 2129 O O . VAL A 1 268 ? 18.187 13.615 -42.325 1.00 50.00 268 VAL A O 1
ATOM 2132 N N . ARG A 1 269 ? 19.355 12.011 -41.260 1.00 54.09 269 ARG A N 1
ATOM 2133 C CA . ARG A 1 269 ? 20.365 11.813 -42.311 1.00 54.09 269 ARG A CA 1
ATOM 2134 C C . ARG A 1 269 ? 20.321 10.390 -42.849 1.00 54.09 269 ARG A C 1
ATOM 2136 O O . ARG A 1 269 ? 20.281 9.428 -42.091 1.00 54.09 269 ARG A O 1
ATOM 2143 N N . ARG A 1 270 ? 20.378 10.274 -44.173 1.00 53.75 270 ARG A N 1
ATOM 2144 C CA . ARG A 1 270 ? 20.631 9.018 -44.880 1.00 53.75 270 ARG A CA 1
ATOM 2145 C C . ARG A 1 270 ? 22.129 8.911 -45.145 1.00 53.75 270 ARG A C 1
ATOM 2147 O O . ARG A 1 270 ? 22.701 9.826 -45.734 1.00 53.75 270 ARG A O 1
ATOM 2154 N N . ILE A 1 271 ? 22.736 7.805 -44.740 1.00 56.69 271 ILE A N 1
ATOM 2155 C CA . ILE A 1 271 ? 24.112 7.446 -45.076 1.00 56.69 271 ILE A CA 1
ATOM 2156 C C . ILE A 1 271 ? 24.046 6.278 -46.048 1.00 56.69 271 ILE A C 1
ATOM 2158 O O . ILE A 1 271 ? 23.489 5.236 -45.721 1.00 56.69 271 ILE A O 1
ATOM 2162 N N . LEU A 1 272 ? 24.603 6.466 -47.241 1.00 52.19 272 LEU A N 1
ATOM 2163 C CA . LEU A 1 272 ? 24.852 5.390 -48.189 1.00 52.19 272 LEU A CA 1
ATOM 2164 C C . LEU A 1 272 ? 26.362 5.193 -48.267 1.00 52.19 272 LEU A C 1
ATOM 2166 O O . LEU A 1 272 ? 27.089 6.156 -48.509 1.00 52.19 272 LEU A O 1
ATOM 2170 N N . HIS A 1 273 ? 26.828 3.970 -48.068 1.00 56.19 273 HIS A N 1
ATOM 2171 C CA . HIS A 1 273 ? 28.250 3.656 -48.114 1.00 56.19 273 HIS A CA 1
ATOM 2172 C C . HIS A 1 273 ? 28.458 2.351 -48.868 1.00 56.19 273 HIS A C 1
ATOM 2174 O O . HIS A 1 273 ? 27.701 1.408 -48.667 1.00 56.19 273 HIS A O 1
ATOM 2180 N N . GLU A 1 274 ? 29.473 2.305 -49.724 1.00 49.16 274 GLU A N 1
ATOM 2181 C CA . GLU A 1 274 ? 29.887 1.124 -50.479 1.00 49.16 274 GLU A CA 1
ATOM 2182 C C . GLU A 1 274 ? 31.383 0.920 -50.241 1.00 49.16 274 GLU A C 1
ATOM 2184 O O . GLU A 1 274 ? 32.183 1.822 -50.503 1.00 49.16 274 GLU A O 1
ATOM 2189 N N . ASP A 1 275 ? 31.747 -0.241 -49.702 1.00 50.06 275 ASP A N 1
ATOM 2190 C CA . ASP A 1 275 ? 33.130 -0.567 -49.381 1.00 50.06 275 ASP A CA 1
ATOM 2191 C C . ASP A 1 275 ? 33.931 -0.975 -50.631 1.00 50.06 275 ASP A C 1
ATOM 2193 O O . ASP A 1 275 ? 33.394 -1.249 -51.711 1.00 50.06 275 ASP A O 1
ATOM 2197 N N . ALA A 1 276 ? 35.255 -1.078 -50.486 1.00 45.62 276 ALA A N 1
ATOM 2198 C CA . ALA A 1 276 ? 36.151 -1.466 -51.582 1.00 45.62 276 ALA A CA 1
ATOM 2199 C C . ALA A 1 276 ? 35.908 -2.894 -52.128 1.00 45.62 276 ALA A C 1
ATOM 2201 O O . ALA A 1 276 ? 36.470 -3.264 -53.163 1.00 45.62 276 ALA A O 1
ATOM 2202 N N . SER A 1 277 ? 35.094 -3.703 -51.440 1.00 45.88 277 SER A N 1
ATOM 2203 C CA . SER A 1 277 ? 34.704 -5.058 -51.840 1.00 45.88 277 SER A CA 1
ATOM 2204 C C . SER A 1 277 ? 33.327 -5.130 -52.521 1.00 45.88 277 SER A C 1
ATOM 2206 O O . SER A 1 277 ? 32.932 -6.210 -52.964 1.00 45.88 277 SER A O 1
ATOM 2208 N N . GLY A 1 278 ? 32.631 -3.995 -52.673 1.00 46.81 278 GLY A N 1
ATOM 2209 C CA . GLY A 1 278 ? 31.311 -3.896 -53.301 1.00 46.81 278 GLY A CA 1
ATOM 2210 C C . GLY A 1 278 ? 30.146 -4.255 -52.373 1.00 46.81 278 GLY A C 1
ATOM 2211 O O . GLY A 1 278 ? 29.054 -4.559 -52.859 1.00 46.81 278 GLY A O 1
ATOM 2212 N N . ARG A 1 279 ? 30.364 -4.265 -51.051 1.00 49.22 279 ARG A N 1
ATOM 2213 C CA . ARG A 1 279 ? 29.291 -4.356 -50.051 1.00 49.22 279 ARG A CA 1
ATOM 2214 C C . ARG A 1 279 ? 28.804 -2.947 -49.768 1.00 49.22 279 ARG A C 1
ATOM 2216 O O . ARG A 1 279 ? 29.612 -2.084 -49.437 1.00 49.22 279 ARG A O 1
ATOM 2223 N N . ALA A 1 280 ? 27.502 -2.717 -49.882 1.00 50.44 280 ALA A N 1
ATOM 2224 C CA . ALA A 1 280 ? 26.926 -1.422 -49.556 1.00 50.44 280 ALA A CA 1
ATOM 2225 C C . ALA A 1 280 ? 25.966 -1.517 -48.375 1.00 50.44 280 ALA A C 1
ATOM 2227 O O . ALA A 1 280 ? 25.327 -2.547 -48.171 1.00 50.44 280 ALA A O 1
ATOM 2228 N N . PHE A 1 281 ? 25.836 -0.438 -47.615 1.00 52.75 281 PHE A N 1
ATOM 2229 C CA . PHE A 1 281 ? 24.768 -0.288 -46.640 1.00 52.75 281 PHE A CA 1
ATOM 2230 C C . PHE A 1 281 ? 24.108 1.083 -46.757 1.00 52.75 281 PHE A C 1
ATOM 2232 O O . PHE A 1 281 ? 24.690 2.057 -47.239 1.00 52.75 281 PHE A O 1
ATOM 2239 N N . GLU A 1 282 ? 22.862 1.131 -46.315 1.00 52.00 282 GLU A N 1
ATOM 2240 C CA . GLU A 1 282 ? 22.044 2.325 -46.212 1.00 52.00 282 GLU A CA 1
ATOM 2241 C C . GLU A 1 282 ? 21.557 2.447 -44.772 1.00 52.00 282 GLU A C 1
ATOM 2243 O O . GLU A 1 282 ? 20.823 1.583 -44.307 1.00 52.00 282 GLU A O 1
ATOM 2248 N N . ALA A 1 283 ? 21.964 3.501 -44.069 1.00 53.09 283 ALA A N 1
ATOM 2249 C CA . ALA A 1 283 ? 21.543 3.781 -42.702 1.00 53.09 283 ALA A CA 1
ATOM 2250 C C . ALA A 1 283 ? 20.750 5.089 -42.628 1.00 53.09 283 ALA A C 1
ATOM 2252 O O . ALA A 1 283 ? 21.106 6.082 -43.263 1.00 53.09 283 ALA A O 1
ATOM 2253 N N . PHE A 1 284 ? 19.694 5.108 -41.822 1.00 53.66 284 PHE A N 1
ATOM 2254 C CA . PHE A 1 284 ? 18.908 6.302 -41.518 1.00 53.66 284 PHE A CA 1
ATOM 2255 C C . PHE A 1 284 ? 19.132 6.673 -40.059 1.00 53.66 284 PHE A C 1
ATOM 2257 O O . PHE A 1 284 ? 18.838 5.877 -39.174 1.00 53.66 284 PHE A O 1
ATOM 2264 N N . LEU A 1 285 ? 19.648 7.869 -39.803 1.00 56.34 285 LEU A N 1
ATOM 2265 C CA . LEU A 1 285 ? 20.025 8.333 -38.470 1.00 56.34 285 LEU A CA 1
ATOM 2266 C C . LEU A 1 285 ? 19.215 9.565 -38.087 1.00 56.34 285 LEU A C 1
ATOM 2268 O O . LEU A 1 285 ? 18.891 10.370 -38.958 1.00 56.34 285 LEU A O 1
ATOM 2272 N N . TYR A 1 286 ? 18.918 9.736 -36.802 1.00 55.19 286 TYR A N 1
ATOM 2273 C CA . TYR A 1 286 ? 18.212 10.908 -36.291 1.00 55.19 286 TYR A CA 1
ATOM 2274 C C . TYR A 1 286 ? 18.779 11.375 -34.953 1.00 55.19 286 TYR A C 1
ATOM 2276 O O . TYR A 1 286 ? 19.342 10.590 -34.192 1.00 55.19 286 TYR A O 1
ATOM 2284 N N . ARG A 1 287 ? 18.619 12.666 -34.659 1.00 51.09 287 ARG A N 1
ATOM 2285 C CA . ARG A 1 287 ? 19.001 13.262 -33.373 1.00 51.09 287 ARG A CA 1
ATOM 2286 C C . ARG A 1 287 ? 17.803 13.340 -32.424 1.00 51.09 287 ARG A C 1
ATOM 2288 O O . ARG A 1 287 ? 16.733 13.783 -32.836 1.00 51.09 287 ARG A O 1
ATOM 2295 N N . ILE A 1 288 ? 18.014 12.972 -31.161 1.00 50.34 288 ILE A N 1
ATOM 2296 C CA . ILE A 1 288 ? 17.055 13.137 -30.056 1.00 50.34 288 ILE A CA 1
ATOM 2297 C C . ILE A 1 288 ? 17.542 14.268 -29.141 1.00 50.34 288 ILE A C 1
ATOM 2299 O O . ILE A 1 288 ? 18.752 14.472 -28.986 1.00 50.34 288 ILE A O 1
ATOM 2303 N N . ASP A 1 289 ? 16.612 14.999 -28.522 1.00 45.00 289 ASP A N 1
ATOM 2304 C CA . ASP A 1 289 ? 16.933 15.954 -27.457 1.00 45.00 289 ASP A CA 1
ATOM 2305 C C . ASP A 1 289 ? 17.771 15.286 -26.350 1.00 45.00 289 ASP A C 1
ATOM 2307 O O . ASP A 1 289 ? 17.493 14.170 -25.916 1.00 45.00 289 ASP A O 1
ATOM 2311 N N . GLY A 1 290 ? 18.828 15.973 -25.900 1.00 47.59 290 GLY A N 1
ATOM 2312 C CA . GLY A 1 290 ? 19.771 15.451 -24.901 1.00 47.59 290 GLY A CA 1
ATOM 2313 C C . GLY A 1 290 ? 21.075 14.868 -25.459 1.00 47.59 290 GLY A C 1
ATOM 2314 O O . GLY A 1 290 ? 21.840 14.292 -24.693 1.00 47.59 290 GLY A O 1
ATOM 2315 N N . GLY A 1 291 ? 21.359 15.034 -26.757 1.00 48.31 291 GLY A N 1
ATOM 2316 C CA . GLY A 1 291 ? 22.639 14.617 -27.343 1.00 48.31 291 GLY A CA 1
ATOM 2317 C C . GLY A 1 291 ? 22.736 13.105 -27.540 1.00 48.31 291 GLY A C 1
ATOM 2318 O O . GLY A 1 291 ? 23.774 12.516 -27.270 1.00 48.31 291 GLY A O 1
ATOM 2319 N N . ARG A 1 292 ? 21.649 12.469 -27.987 1.00 46.47 292 ARG A N 1
ATOM 2320 C CA . ARG A 1 292 ? 21.638 11.060 -28.404 1.00 46.47 292 ARG A CA 1
ATOM 2321 C C . ARG A 1 292 ? 21.339 10.962 -29.896 1.00 46.47 292 ARG A C 1
ATOM 2323 O O . ARG A 1 292 ? 20.616 11.798 -30.448 1.00 46.47 292 ARG A O 1
ATOM 2330 N N . VAL A 1 293 ? 21.881 9.932 -30.536 1.00 48.34 293 VAL A N 1
ATOM 2331 C CA . VAL A 1 293 ? 21.604 9.579 -31.930 1.00 48.34 293 VAL A CA 1
ATOM 2332 C C . VAL A 1 293 ? 20.880 8.250 -31.970 1.00 48.34 293 VAL A C 1
ATOM 2334 O O . VAL A 1 293 ? 21.347 7.272 -31.399 1.00 48.34 293 VAL A O 1
ATOM 2337 N N . GLY A 1 294 ? 19.736 8.217 -32.643 1.00 49.16 294 GLY A N 1
ATOM 2338 C CA . GLY A 1 294 ? 19.033 6.979 -32.933 1.00 49.16 294 GLY A CA 1
ATOM 2339 C C . GLY A 1 294 ? 19.273 6.529 -34.371 1.00 49.16 294 GLY A C 1
ATOM 2340 O O . GLY A 1 294 ? 19.507 7.343 -35.270 1.00 49.16 294 GLY A O 1
ATOM 2341 N N . VAL A 1 295 ? 19.191 5.218 -34.588 1.00 48.78 295 VAL A N 1
ATOM 2342 C CA . VAL A 1 295 ? 19.260 4.598 -35.913 1.00 48.78 295 VAL A CA 1
ATOM 2343 C C . VAL A 1 295 ? 17.853 4.116 -36.262 1.00 48.78 295 VAL A C 1
ATOM 2345 O O . VAL A 1 295 ? 17.300 3.230 -35.617 1.00 48.78 295 VAL A O 1
ATOM 2348 N N . VAL A 1 296 ? 17.251 4.720 -37.284 1.00 43.22 296 VAL A N 1
ATOM 2349 C CA . VAL A 1 296 ? 15.909 4.376 -37.771 1.00 43.22 296 VAL A CA 1
ATOM 2350 C C . VAL A 1 296 ? 15.921 3.045 -38.518 1.00 43.22 296 VAL A C 1
ATOM 2352 O O . VAL A 1 296 ? 15.007 2.253 -38.370 1.00 43.22 296 VAL A O 1
ATOM 2355 N N . ALA A 1 297 ? 16.932 2.791 -39.346 1.00 42.44 297 ALA A N 1
ATOM 2356 C CA . ALA A 1 297 ? 17.061 1.531 -40.073 1.00 42.44 297 ALA A CA 1
ATOM 2357 C C . ALA A 1 297 ? 18.448 1.406 -40.685 1.00 42.44 297 ALA A C 1
ATOM 2359 O O . ALA A 1 297 ? 19.016 2.416 -41.105 1.00 42.44 297 ALA A O 1
ATOM 2360 N N . VAL A 1 298 ? 18.938 0.171 -40.804 1.00 44.84 298 VAL A N 1
ATOM 2361 C CA . VAL A 1 298 ? 20.093 -0.162 -41.640 1.00 44.84 298 VAL A CA 1
ATOM 2362 C C . VAL A 1 298 ? 19.713 -1.263 -42.611 1.00 44.84 298 VAL A C 1
ATOM 2364 O O . VAL A 1 298 ? 19.176 -2.296 -42.219 1.00 44.84 298 VAL A O 1
ATOM 2367 N N . ARG A 1 299 ? 19.982 -1.029 -43.893 1.00 44.34 299 ARG A N 1
ATOM 2368 C CA . ARG A 1 299 ? 19.797 -1.996 -44.968 1.00 44.34 299 ARG A CA 1
ATOM 2369 C C . ARG A 1 299 ? 21.142 -2.358 -45.568 1.00 44.34 299 ARG A C 1
ATOM 2371 O O . ARG A 1 299 ? 21.899 -1.473 -45.951 1.00 44.34 299 ARG A O 1
ATOM 2378 N N . PHE A 1 300 ? 21.404 -3.652 -45.708 1.00 49.19 300 PHE A N 1
ATOM 2379 C CA . PHE A 1 300 ? 22.611 -4.167 -46.348 1.00 49.19 300 PHE A CA 1
ATOM 2380 C C . PHE A 1 300 ? 22.343 -4.598 -47.785 1.00 49.19 300 PHE A C 1
ATOM 2382 O O . PHE A 1 300 ? 21.312 -5.189 -48.105 1.00 49.19 300 PHE A O 1
ATOM 2389 N N . PHE A 1 301 ? 23.319 -4.348 -48.646 1.00 44.66 301 PHE A N 1
ATOM 2390 C CA . PHE A 1 301 ? 23.367 -4.799 -50.024 1.00 44.66 301 PHE A CA 1
ATOM 2391 C C . PHE A 1 301 ? 24.614 -5.684 -50.182 1.00 44.66 301 PHE A C 1
ATOM 2393 O O . PHE A 1 301 ? 25.735 -5.189 -50.291 1.00 44.66 301 PHE A O 1
ATOM 2400 N N . GLY A 1 302 ? 24.433 -7.009 -50.163 1.00 41.84 302 GLY A N 1
ATOM 2401 C CA . GLY A 1 302 ? 25.535 -7.976 -50.264 1.00 41.84 302 GLY A CA 1
ATOM 2402 C C . GLY A 1 302 ? 25.155 -9.378 -49.776 1.00 41.84 302 GLY A C 1
ATOM 2403 O O . GLY A 1 302 ? 24.113 -9.551 -49.156 1.00 41.84 302 GLY A O 1
ATOM 2404 N N . LYS A 1 303 ? 25.974 -10.394 -50.096 1.00 36.28 303 LYS A N 1
ATOM 2405 C CA . LYS A 1 303 ? 25.724 -11.807 -49.728 1.00 36.28 303 LYS A CA 1
ATOM 2406 C C . LYS A 1 303 ? 26.132 -12.180 -48.302 1.00 36.28 303 LYS A C 1
ATOM 2408 O O . LYS A 1 303 ? 25.700 -13.221 -47.826 1.00 36.28 303 LYS A O 1
ATOM 2413 N N . ASP A 1 304 ? 26.915 -11.335 -47.645 1.00 41.97 304 ASP A N 1
ATOM 2414 C CA . ASP A 1 304 ? 27.458 -11.597 -46.320 1.00 41.97 304 ASP A CA 1
ATOM 2415 C C . ASP A 1 304 ? 26.973 -10.469 -45.404 1.00 41.97 304 ASP A C 1
ATOM 2417 O O . ASP A 1 304 ? 27.417 -9.329 -45.536 1.00 41.97 304 ASP A O 1
ATOM 2421 N N . GLY A 1 305 ? 25.999 -10.770 -44.541 1.00 40.69 305 GLY A N 1
ATOM 2422 C CA . GLY A 1 305 ? 25.308 -9.823 -43.652 1.00 40.69 305 GLY A CA 1
ATOM 2423 C C . GLY A 1 305 ? 26.149 -9.333 -42.472 1.00 40.69 305 GLY A C 1
ATOM 2424 O O . GLY A 1 305 ? 25.664 -9.325 -41.352 1.00 40.69 305 GLY A O 1
ATOM 2425 N N . TRP A 1 306 ? 27.412 -8.984 -42.716 1.00 38.22 306 TRP A N 1
ATOM 2426 C CA . TRP A 1 306 ? 28.314 -8.406 -41.722 1.00 38.22 306 TRP A CA 1
ATOM 2427 C C . TRP A 1 306 ? 28.542 -6.928 -42.039 1.00 38.22 306 TRP A C 1
ATOM 2429 O O . TRP A 1 306 ? 28.954 -6.603 -43.158 1.00 38.22 306 TRP A O 1
ATOM 2439 N N . LEU A 1 307 ? 28.348 -6.051 -41.050 1.00 42.81 307 LEU A N 1
ATOM 2440 C CA . LEU A 1 307 ? 28.847 -4.674 -41.093 1.00 42.81 307 LEU A CA 1
ATOM 2441 C C . LEU A 1 307 ? 30.377 -4.681 -41.251 1.00 42.81 307 LEU A C 1
ATOM 2443 O O . LEU A 1 307 ? 31.077 -5.232 -40.400 1.00 42.81 307 LEU A O 1
ATOM 2447 N N . PRO A 1 308 ? 30.939 -4.088 -42.320 1.00 46.69 308 PRO A N 1
ATOM 2448 C CA . PRO A 1 308 ? 32.367 -3.807 -42.367 1.00 46.69 308 PRO A CA 1
ATOM 2449 C C . PRO A 1 308 ? 32.710 -2.772 -41.285 1.00 46.69 308 PRO A C 1
ATOM 2451 O O . PRO A 1 308 ? 31.935 -1.840 -41.079 1.00 46.69 308 PRO A O 1
ATOM 2454 N N . ASP A 1 309 ? 33.892 -2.860 -40.668 1.00 45.44 309 ASP A N 1
ATOM 2455 C CA . ASP A 1 309 ? 34.418 -1.852 -39.721 1.00 45.44 309 ASP A CA 1
ATOM 2456 C C . ASP A 1 309 ? 34.305 -0.402 -40.261 1.00 45.44 309 ASP A C 1
ATOM 2458 O O . ASP A 1 309 ? 34.176 0.562 -39.508 1.00 45.44 309 ASP A O 1
ATOM 2462 N N . GLU A 1 310 ? 34.290 -0.242 -41.588 1.00 45.88 310 GLU A N 1
ATOM 2463 C CA . GLU A 1 310 ? 34.125 1.023 -42.318 1.00 45.88 310 GLU A CA 1
ATOM 2464 C C . GLU A 1 310 ? 32.745 1.686 -42.117 1.00 45.88 310 GLU A C 1
ATOM 2466 O O . GLU A 1 310 ? 32.636 2.913 -42.141 1.00 45.88 310 GLU A O 1
ATOM 2471 N N . ALA A 1 311 ? 31.700 0.904 -41.842 1.00 47.50 311 ALA A N 1
ATOM 2472 C CA . ALA A 1 311 ? 30.352 1.396 -41.575 1.00 47.50 311 ALA A CA 1
ATOM 2473 C C . ALA A 1 311 ? 30.217 2.045 -40.195 1.00 47.50 311 ALA A C 1
ATOM 2475 O O . ALA A 1 311 ? 29.663 3.140 -40.070 1.00 47.50 311 ALA A O 1
ATOM 2476 N N . ALA A 1 312 ? 30.789 1.400 -39.175 1.00 49.84 312 ALA A N 1
ATOM 2477 C CA . ALA A 1 312 ? 30.899 1.963 -37.835 1.00 49.84 312 ALA A CA 1
ATOM 2478 C C 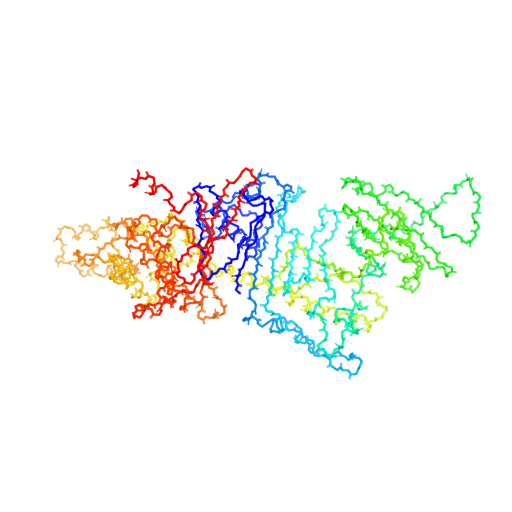. ALA A 1 312 ? 31.712 3.269 -37.866 1.00 49.84 312 ALA A C 1
ATOM 2480 O O . ALA A 1 312 ? 31.312 4.260 -37.262 1.00 49.84 312 ALA A O 1
ATOM 2481 N N . ILE A 1 313 ? 32.791 3.319 -38.662 1.00 52.84 313 ILE A N 1
ATOM 2482 C CA . ILE A 1 313 ? 33.592 4.537 -38.870 1.00 52.84 313 ILE A CA 1
ATOM 2483 C C . ILE A 1 313 ? 32.759 5.659 -39.505 1.00 52.84 313 ILE A C 1
ATOM 2485 O O . ILE A 1 313 ? 32.838 6.800 -39.049 1.00 52.84 313 ILE A O 1
ATOM 2489 N N . ALA A 1 314 ? 31.957 5.372 -40.534 1.00 51.56 314 ALA A N 1
ATOM 2490 C CA . ALA A 1 314 ? 31.129 6.384 -41.198 1.00 51.56 314 ALA A CA 1
ATOM 2491 C C . ALA A 1 314 ? 30.089 7.000 -40.248 1.00 51.56 314 ALA A C 1
ATOM 2493 O O . ALA A 1 314 ? 29.868 8.214 -40.260 1.00 51.56 314 ALA A O 1
ATOM 2494 N N . ILE A 1 315 ? 29.483 6.181 -39.388 1.00 51.25 315 ILE A N 1
ATOM 2495 C CA . ILE A 1 315 ? 28.485 6.660 -38.431 1.00 51.25 315 ILE A CA 1
ATOM 2496 C C . ILE A 1 315 ? 29.143 7.370 -37.248 1.00 51.25 315 ILE A C 1
ATOM 2498 O O . ILE A 1 315 ? 28.649 8.416 -36.832 1.00 51.25 315 ILE A O 1
ATOM 2502 N N . GLN A 1 316 ? 30.289 6.881 -36.769 1.00 53.28 316 GLN A N 1
ATOM 2503 C CA . GLN A 1 316 ? 31.085 7.562 -35.747 1.00 53.28 316 GLN A CA 1
ATOM 2504 C C . GLN A 1 316 ? 31.552 8.939 -36.229 1.00 53.28 316 GLN A C 1
ATOM 2506 O O . GLN A 1 316 ? 31.455 9.918 -35.499 1.00 53.28 316 GLN A O 1
ATOM 2511 N N . THR A 1 317 ? 31.979 9.034 -37.490 1.00 55.22 317 THR A N 1
ATOM 2512 C CA . THR A 1 317 ? 32.354 10.309 -38.116 1.00 55.22 317 THR A CA 1
ATOM 2513 C C . THR A 1 317 ? 31.176 11.278 -38.113 1.00 55.22 317 THR A C 1
ATOM 2515 O O . THR A 1 317 ? 31.346 12.451 -37.793 1.00 55.22 317 THR A O 1
ATOM 2518 N N . TRP A 1 318 ? 29.966 10.797 -38.417 1.00 56.34 318 TRP A N 1
ATOM 2519 C CA . TRP A 1 318 ? 28.779 11.639 -38.329 1.00 56.34 318 TRP A CA 1
ATOM 2520 C C . TRP A 1 318 ? 28.446 12.044 -36.890 1.00 56.34 318 TRP A C 1
ATOM 2522 O O . TRP A 1 318 ? 28.134 13.210 -36.656 1.00 56.34 318 TRP A O 1
ATOM 2532 N N . ALA A 1 319 ? 28.528 11.111 -35.939 1.00 52.75 319 ALA A N 1
ATOM 2533 C CA . ALA A 1 319 ? 28.306 11.387 -34.525 1.00 52.75 319 ALA A CA 1
ATOM 2534 C C . ALA A 1 319 ? 29.253 12.499 -34.033 1.00 52.75 319 ALA A C 1
ATOM 2536 O O . ALA A 1 319 ? 28.796 13.492 -33.461 1.00 52.75 319 ALA A O 1
ATOM 2537 N N . ASP A 1 320 ? 30.538 12.404 -34.380 1.00 56.56 320 ASP A N 1
ATOM 2538 C CA . ASP A 1 320 ? 31.546 13.418 -34.075 1.00 56.56 320 ASP A CA 1
ATOM 2539 C C . ASP A 1 320 ? 31.248 14.763 -34.785 1.00 56.56 320 ASP A C 1
ATOM 2541 O O . ASP A 1 320 ? 31.383 15.828 -34.175 1.00 56.56 320 ASP A O 1
ATOM 2545 N N . GLU A 1 321 ? 30.783 14.750 -36.046 1.00 53.34 321 GLU A N 1
ATOM 2546 C CA . GLU A 1 321 ? 30.371 15.955 -36.799 1.00 53.34 321 GLU A CA 1
ATOM 2547 C C . GLU A 1 321 ? 29.214 16.714 -36.131 1.00 53.34 321 GLU A C 1
ATOM 2549 O O . GLU A 1 321 ? 29.185 17.949 -36.170 1.00 53.34 321 GLU A O 1
ATOM 2554 N N . VAL A 1 322 ? 28.262 16.001 -35.520 1.00 50.69 322 VAL A N 1
ATOM 2555 C CA . VAL A 1 322 ? 27.125 16.610 -34.805 1.00 50.69 322 VAL A CA 1
ATOM 2556 C C . VAL A 1 322 ? 27.421 16.888 -33.326 1.00 50.69 322 VAL A C 1
ATOM 2558 O O . VAL A 1 322 ? 26.537 17.344 -32.598 1.00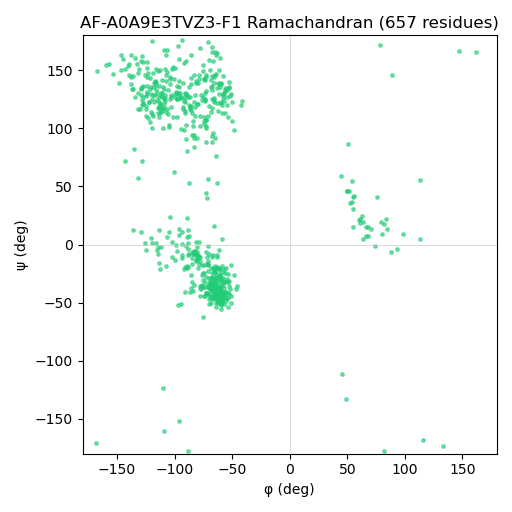 50.69 322 VAL A O 1
ATOM 2561 N N . GLY A 1 323 ? 28.672 16.689 -32.893 1.00 48.88 323 GLY A N 1
ATOM 2562 C CA . GLY A 1 323 ? 29.151 17.027 -31.552 1.00 48.88 323 GLY A CA 1
ATOM 2563 C C . GLY A 1 323 ? 28.876 15.968 -30.483 1.00 48.88 323 GLY A C 1
ATOM 2564 O O . GLY A 1 323 ? 28.848 16.306 -29.299 1.00 48.88 323 GLY A O 1
ATOM 2565 N N . LEU A 1 324 ? 28.669 14.711 -30.876 1.00 50.88 324 LEU A N 1
ATOM 2566 C CA . LEU A 1 324 ? 28.568 13.561 -29.976 1.00 50.88 324 LEU A CA 1
ATOM 2567 C C . LEU A 1 324 ? 29.971 12.978 -29.818 1.00 50.88 324 LEU A C 1
ATOM 2569 O O . LEU A 1 324 ? 30.556 12.532 -30.795 1.00 50.88 324 LEU A O 1
ATOM 2573 N N . ASN A 1 325 ? 30.554 13.019 -28.619 1.00 43.50 325 ASN A N 1
ATOM 2574 C CA . ASN A 1 325 ? 31.914 12.515 -28.435 1.00 43.50 325 ASN A CA 1
ATOM 2575 C C . ASN A 1 325 ? 31.936 10.979 -28.494 1.00 43.50 325 ASN A C 1
ATOM 2577 O O . ASN A 1 325 ? 31.226 10.318 -27.740 1.00 43.50 325 ASN A O 1
ATOM 2581 N N . ALA A 1 326 ? 32.860 10.411 -29.275 1.00 38.12 326 ALA A N 1
ATOM 2582 C CA . ALA A 1 326 ? 33.181 8.976 -29.313 1.00 38.12 326 ALA A CA 1
ATOM 2583 C C . ALA A 1 326 ? 33.469 8.313 -27.945 1.00 38.12 326 ALA A C 1
ATOM 2585 O O . ALA A 1 326 ? 33.431 7.093 -27.832 1.00 38.12 326 ALA A O 1
ATOM 2586 N N . GLY A 1 327 ? 33.769 9.094 -26.900 1.00 35.50 327 GLY A N 1
ATOM 2587 C CA . GLY A 1 327 ? 33.964 8.591 -25.535 1.00 35.50 327 GLY A CA 1
ATOM 2588 C C . GLY A 1 327 ? 32.672 8.317 -24.756 1.00 35.50 327 GLY A C 1
ATOM 2589 O O . GLY A 1 327 ? 32.744 7.707 -23.695 1.00 35.50 327 GLY A O 1
ATOM 2590 N N . ASP A 1 328 ? 31.515 8.759 -25.257 1.00 34.94 328 ASP A N 1
ATOM 2591 C CA . ASP A 1 328 ? 30.216 8.585 -24.593 1.00 34.94 328 ASP A CA 1
ATOM 2592 C C . ASP A 1 328 ? 29.467 7.322 -25.053 1.00 34.94 328 ASP A C 1
ATOM 2594 O O . ASP A 1 328 ? 28.518 6.903 -24.385 1.00 34.94 328 ASP A O 1
ATOM 2598 N N . VAL A 1 329 ? 29.941 6.693 -26.137 1.00 38.00 329 VAL A N 1
ATOM 2599 C CA . VAL A 1 329 ? 29.424 5.451 -26.729 1.00 38.00 329 VAL A CA 1
ATOM 2600 C C . VAL A 1 329 ? 30.085 4.231 -26.069 1.00 38.00 329 VAL A C 1
ATOM 2602 O O . VAL A 1 329 ? 30.708 3.384 -26.705 1.00 38.00 329 VAL A O 1
ATOM 2605 N N . GLU A 1 330 ? 30.026 4.166 -24.741 1.00 35.12 330 GLU A N 1
ATOM 2606 C CA . GLU A 1 330 ? 30.249 2.900 -24.039 1.00 35.12 330 GLU A CA 1
ATOM 2607 C C . GLU A 1 330 ? 29.027 2.009 -24.272 1.00 35.12 330 GLU A C 1
ATOM 2609 O O . GLU A 1 330 ? 27.912 2.511 -24.328 1.00 35.12 330 GLU A O 1
ATOM 2614 N N . ARG A 1 331 ? 29.227 0.692 -24.398 1.00 46.34 331 ARG A N 1
ATOM 2615 C CA . ARG A 1 331 ? 28.165 -0.318 -24.533 1.00 46.34 331 ARG A CA 1
ATOM 2616 C C . ARG A 1 331 ? 27.322 -0.339 -23.244 1.00 46.34 331 ARG A C 1
ATOM 2618 O O . ARG A 1 331 ? 27.551 -1.181 -22.379 1.00 46.34 331 ARG A O 1
ATOM 2625 N N . LYS A 1 332 ? 26.441 0.649 -23.060 1.00 47.47 332 LYS A N 1
ATOM 2626 C CA . LYS A 1 332 ? 25.738 0.890 -21.791 1.00 47.47 332 LYS A CA 1
ATOM 2627 C C . LYS A 1 332 ? 24.469 0.058 -21.670 1.00 47.47 332 LYS A C 1
ATOM 2629 O O . LYS A 1 332 ? 24.086 -0.252 -20.546 1.00 47.47 332 LYS A O 1
ATOM 2634 N N . ALA A 1 333 ? 23.850 -0.338 -22.786 1.00 58.25 333 ALA A N 1
ATOM 2635 C CA . ALA A 1 333 ? 22.669 -1.197 -22.767 1.00 58.25 333 ALA A CA 1
ATOM 2636 C C . ALA A 1 333 ? 22.495 -2.049 -24.040 1.00 58.25 333 ALA A C 1
ATOM 2638 O O . ALA A 1 333 ? 22.792 -1.591 -25.141 1.00 58.25 333 ALA A O 1
ATOM 2639 N N . HIS A 1 334 ? 21.947 -3.261 -23.895 1.00 67.62 334 HIS A N 1
ATOM 2640 C CA . HIS A 1 334 ? 21.306 -4.005 -24.995 1.00 67.62 334 HIS A CA 1
ATOM 2641 C C . HIS A 1 334 ? 19.893 -3.460 -25.205 1.00 67.62 334 HIS A C 1
ATOM 2643 O O . HIS A 1 334 ? 19.212 -3.176 -24.217 1.00 67.62 334 HIS A O 1
ATOM 2649 N N . THR A 1 335 ? 19.454 -3.296 -26.458 1.00 69.12 335 THR A N 1
ATOM 2650 C CA . THR A 1 335 ? 18.145 -2.704 -26.781 1.00 69.12 335 THR A CA 1
ATOM 2651 C C . THR A 1 335 ? 17.303 -3.650 -27.626 1.00 69.12 335 THR A C 1
ATOM 2653 O O . THR A 1 335 ? 17.531 -3.826 -28.820 1.00 69.12 335 THR A O 1
ATOM 2656 N N . LEU A 1 336 ? 16.257 -4.192 -27.008 1.00 75.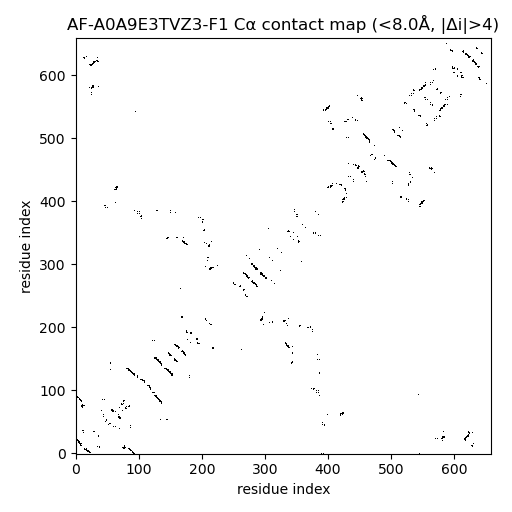50 336 LEU A N 1
ATOM 2657 C CA . LEU A 1 336 ? 15.359 -5.178 -27.597 1.00 75.50 336 LEU A CA 1
ATOM 2658 C C . LEU A 1 336 ? 14.002 -4.551 -27.924 1.00 75.50 336 LEU A C 1
ATOM 2660 O O . LEU A 1 336 ? 13.514 -3.686 -27.199 1.00 75.50 336 LEU A O 1
ATOM 2664 N N . VAL A 1 337 ? 13.362 -5.001 -29.002 1.00 75.62 337 VAL A N 1
ATOM 2665 C CA . VAL A 1 337 ? 12.016 -4.548 -29.378 1.00 75.62 337 VAL A CA 1
ATOM 2666 C C . VAL A 1 337 ? 10.982 -5.472 -28.742 1.00 75.62 337 VAL A C 1
ATOM 2668 O O . VAL A 1 337 ? 11.084 -6.689 -28.859 1.00 75.62 337 VAL A O 1
ATOM 2671 N N . LEU A 1 338 ? 9.971 -4.911 -28.081 1.00 80.00 338 LEU A N 1
ATOM 2672 C CA . LEU A 1 338 ? 8.883 -5.660 -27.458 1.00 80.00 338 LEU A CA 1
ATOM 2673 C C . LEU A 1 338 ? 7.576 -5.515 -28.238 1.00 80.00 338 LEU A C 1
ATOM 2675 O O . LEU A 1 338 ? 7.189 -4.426 -28.673 1.00 80.00 338 LEU A O 1
ATOM 2679 N N . ASN A 1 339 ? 6.836 -6.615 -28.335 1.00 81.69 339 ASN A N 1
ATOM 2680 C CA . ASN A 1 339 ? 5.468 -6.626 -28.833 1.00 81.69 339 ASN A CA 1
ATOM 2681 C C . ASN A 1 339 ? 4.472 -6.407 -27.679 1.00 81.69 339 ASN A C 1
ATOM 2683 O O . ASN A 1 339 ? 3.885 -7.348 -27.144 1.00 81.69 339 ASN A O 1
ATOM 2687 N N . SER A 1 340 ? 4.276 -5.154 -27.264 1.00 83.69 340 SER A N 1
ATOM 2688 C CA . SER A 1 340 ? 3.363 -4.817 -26.161 1.00 83.69 340 SER A CA 1
ATOM 2689 C C . SER A 1 340 ? 2.444 -3.627 -26.456 1.00 83.69 340 SER A C 1
ATOM 2691 O O . SER A 1 340 ? 2.668 -2.814 -27.357 1.00 83.69 340 SER A O 1
ATOM 2693 N N . GLU A 1 341 ? 1.342 -3.528 -25.701 1.00 83.69 341 GLU A N 1
ATOM 2694 C CA . GLU A 1 341 ? 0.355 -2.446 -25.853 1.00 83.69 341 GLU A CA 1
ATOM 2695 C C . GLU A 1 341 ? 0.788 -1.131 -25.202 1.00 83.69 341 GLU A C 1
ATOM 2697 O O . GLU A 1 341 ? 0.209 -0.111 -25.552 1.00 83.69 341 GLU A O 1
ATOM 2702 N N . ASP A 1 342 ? 1.775 -1.134 -24.305 1.00 88.75 342 ASP A N 1
ATOM 2703 C CA . ASP A 1 342 ? 2.511 0.002 -23.716 1.00 88.75 342 ASP A CA 1
ATOM 2704 C C . ASP A 1 342 ? 3.750 -0.524 -22.963 1.00 88.75 342 ASP A C 1
ATOM 2706 O O . ASP A 1 342 ? 4.092 -1.702 -23.115 1.00 88.75 342 ASP A O 1
ATOM 2710 N N . ALA A 1 343 ? 4.457 0.320 -22.203 1.00 91.00 343 ALA A N 1
ATOM 2711 C CA . ALA A 1 343 ? 5.672 -0.107 -21.502 1.00 91.00 343 ALA A CA 1
ATOM 2712 C C . ALA A 1 343 ? 5.408 -1.074 -20.330 1.00 91.00 343 ALA A C 1
ATOM 2714 O O . ALA A 1 343 ? 6.353 -1.610 -19.755 1.00 91.00 343 ALA A O 1
ATOM 2715 N N . LEU A 1 344 ? 4.144 -1.309 -19.951 1.00 93.81 344 LEU A N 1
ATOM 2716 C CA . LEU A 1 344 ? 3.820 -2.207 -18.850 1.00 93.81 344 LEU A CA 1
ATOM 2717 C C . LEU A 1 344 ? 3.876 -3.675 -19.311 1.00 93.81 344 LEU A C 1
ATOM 2719 O O . LEU A 1 344 ? 3.107 -4.061 -20.199 1.00 93.81 344 LEU A O 1
ATOM 2723 N N . PRO A 1 345 ? 4.723 -4.525 -18.704 1.00 91.94 345 PRO A N 1
ATOM 2724 C CA . PRO A 1 345 ? 4.791 -5.931 -19.075 1.00 91.94 345 PRO A CA 1
ATOM 2725 C C . PRO A 1 345 ? 3.534 -6.694 -18.632 1.00 91.94 345 PRO A C 1
ATOM 2727 O O . PRO A 1 345 ? 2.809 -6.299 -17.716 1.00 91.94 345 PRO A O 1
ATOM 2730 N N . ASN A 1 346 ? 3.282 -7.838 -19.270 1.00 89.69 346 ASN A N 1
ATOM 2731 C CA . ASN A 1 346 ? 2.224 -8.748 -18.845 1.00 89.69 346 ASN A CA 1
ATOM 2732 C C . ASN A 1 346 ? 2.712 -9.609 -17.672 1.00 89.69 346 ASN A C 1
ATOM 2734 O O . ASN A 1 346 ? 3.652 -10.378 -17.818 1.00 89.69 346 ASN A O 1
ATOM 2738 N N . TRP A 1 347 ? 2.038 -9.546 -16.522 1.00 89.69 347 TRP A N 1
ATOM 2739 C CA . TRP A 1 347 ? 2.459 -10.265 -15.310 1.00 89.69 347 TRP A CA 1
ATOM 2740 C C . TRP A 1 347 ? 2.389 -11.795 -15.384 1.00 89.69 347 TRP A C 1
ATOM 2742 O O . TRP A 1 347 ? 2.834 -12.461 -14.450 1.00 89.69 347 TRP A O 1
ATOM 2752 N N . TYR A 1 348 ? 1.787 -12.357 -16.433 1.00 86.44 348 TYR A N 1
ATOM 2753 C CA . TYR A 1 348 ? 1.498 -13.790 -16.543 1.00 86.44 348 TYR A CA 1
ATOM 2754 C C . TYR A 1 348 ? 2.076 -14.439 -17.800 1.00 86.44 348 TYR A C 1
ATOM 2756 O O . TYR A 1 348 ? 1.954 -15.652 -17.962 1.00 86.44 348 TYR A O 1
ATOM 2764 N N . LEU A 1 349 ? 2.680 -13.650 -18.686 1.00 87.25 349 LEU A N 1
ATOM 2765 C CA . LEU A 1 349 ? 3.310 -14.123 -19.912 1.00 87.25 349 LEU A CA 1
ATOM 2766 C C . LEU A 1 349 ? 4.774 -13.673 -19.922 1.00 87.25 349 LEU A C 1
ATOM 2768 O O . LEU A 1 349 ? 5.072 -12.615 -19.372 1.00 87.25 349 LEU A O 1
ATOM 2772 N N . PRO A 1 350 ? 5.689 -14.457 -20.515 1.00 85.19 350 PRO A N 1
ATOM 2773 C CA . PRO A 1 350 ? 7.051 -13.991 -20.749 1.00 85.19 350 PRO A CA 1
ATOM 2774 C C . PRO A 1 350 ? 7.056 -12.755 -21.662 1.00 85.19 350 PRO A C 1
ATOM 2776 O O . PRO A 1 350 ? 6.085 -12.486 -22.376 1.00 85.19 350 PRO A O 1
ATOM 2779 N N . LEU A 1 351 ? 8.157 -12.006 -21.629 1.00 87.12 351 LEU A N 1
ATOM 2780 C CA . LEU A 1 351 ? 8.384 -10.872 -22.516 1.00 87.12 351 LEU A CA 1
ATOM 2781 C C . LEU A 1 351 ? 8.361 -11.339 -23.975 1.00 87.12 351 LEU A C 1
ATOM 2783 O O . LEU A 1 351 ? 9.137 -12.206 -24.379 1.00 87.12 351 LEU A O 1
ATOM 2787 N N . ASP A 1 352 ? 7.470 -10.739 -24.760 1.00 84.94 352 ASP A N 1
ATOM 2788 C CA . ASP A 1 352 ? 7.361 -10.980 -26.198 1.00 84.94 352 ASP A CA 1
ATOM 2789 C C . ASP A 1 352 ? 8.397 -10.112 -26.923 1.00 84.94 352 ASP A C 1
ATOM 2791 O O . ASP A 1 352 ? 8.125 -8.970 -27.308 1.00 84.94 352 ASP A O 1
ATOM 2795 N N . ILE A 1 353 ? 9.624 -10.629 -26.990 1.00 81.25 353 ILE A N 1
ATOM 2796 C CA . ILE A 1 353 ? 10.761 -9.980 -27.642 1.00 81.25 353 ILE A CA 1
ATOM 2797 C C . ILE A 1 353 ? 10.669 -10.262 -29.142 1.00 81.25 353 ILE A C 1
ATOM 2799 O O . ILE A 1 353 ? 10.735 -11.411 -29.576 1.00 81.25 353 ILE A O 1
ATOM 2803 N N . GLN A 1 354 ? 10.530 -9.204 -29.937 1.00 73.81 354 GLN A N 1
ATOM 2804 C CA . GLN A 1 354 ? 10.579 -9.303 -31.387 1.00 73.81 354 GLN A CA 1
ATOM 2805 C C . GLN A 1 354 ? 12.014 -9.543 -31.834 1.00 73.81 354 GLN A C 1
ATOM 2807 O O . GLN A 1 354 ? 12.916 -8.763 -31.528 1.00 73.81 354 GLN A O 1
ATOM 2812 N N . PHE A 1 355 ? 12.197 -10.609 -32.602 1.00 67.12 355 PHE A N 1
ATOM 2813 C CA . PHE A 1 355 ? 13.483 -10.999 -33.141 1.00 67.12 355 PHE A CA 1
ATOM 2814 C C . PHE A 1 355 ? 13.341 -11.398 -34.611 1.00 67.12 355 PHE A C 1
ATOM 2816 O O . PHE A 1 355 ? 12.435 -12.148 -34.976 1.00 67.12 355 PHE A O 1
ATOM 2823 N N . GLU A 1 356 ? 14.246 -10.892 -35.448 1.00 59.22 356 GLU A N 1
ATOM 2824 C CA . GLU A 1 356 ? 14.435 -11.353 -36.823 1.00 59.22 356 GLU A CA 1
ATOM 2825 C C . GLU A 1 356 ? 15.818 -12.022 -36.917 1.00 59.22 356 GLU A C 1
ATOM 2827 O O . GLU A 1 356 ? 16.828 -11.317 -36.830 1.00 59.22 356 GLU A O 1
ATOM 2832 N N . PRO A 1 357 ? 15.898 -13.359 -37.075 1.00 56.28 357 PRO A N 1
ATOM 2833 C CA . PRO A 1 357 ? 17.173 -14.064 -37.129 1.00 56.28 357 PRO A CA 1
ATOM 2834 C C . PRO A 1 357 ? 18.018 -13.635 -38.329 1.00 56.28 357 PRO A C 1
ATOM 2836 O O . PRO A 1 357 ? 17.542 -13.574 -39.463 1.00 56.28 357 PRO A O 1
ATOM 2839 N N . LEU A 1 358 ? 19.307 -13.395 -38.076 1.00 52.03 358 LEU A N 1
ATOM 2840 C CA . LEU A 1 358 ? 20.318 -13.141 -39.112 1.00 52.03 358 LEU A CA 1
ATOM 2841 C C . LEU A 1 358 ? 20.828 -14.441 -39.763 1.00 52.03 358 LEU A C 1
ATOM 2843 O O . LEU A 1 358 ? 21.530 -14.395 -40.778 1.00 52.03 358 LEU A O 1
ATOM 2847 N N . ALA A 1 359 ? 20.510 -15.597 -39.173 1.00 59.00 359 ALA A N 1
ATOM 2848 C CA . ALA A 1 359 ? 20.930 -16.910 -39.635 1.00 59.00 359 ALA A CA 1
ATOM 2849 C C . ALA A 1 359 ? 20.361 -17.268 -41.020 1.00 59.00 359 ALA A C 1
ATOM 2851 O O . ALA A 1 359 ? 19.248 -16.904 -41.395 1.00 59.00 359 ALA A O 1
ATOM 2852 N N . THR A 1 360 ? 21.148 -18.017 -41.799 1.00 56.06 360 THR A N 1
ATOM 2853 C CA . THR A 1 360 ? 20.811 -18.389 -43.188 1.00 56.06 360 THR A CA 1
ATOM 2854 C C . THR A 1 360 ? 20.523 -19.882 -43.373 1.00 56.06 360 THR A C 1
ATOM 2856 O O . THR A 1 360 ? 20.181 -20.298 -44.483 1.00 56.06 360 THR A O 1
ATOM 2859 N N . THR A 1 361 ? 20.638 -20.692 -42.312 1.00 61.69 361 THR A N 1
ATOM 2860 C CA . THR A 1 361 ? 20.354 -22.138 -42.319 1.00 61.69 361 THR A CA 1
ATOM 2861 C C . THR A 1 361 ? 19.306 -22.505 -41.264 1.00 61.69 361 THR A C 1
ATOM 2863 O O . THR A 1 361 ? 19.188 -21.816 -40.259 1.00 61.69 361 THR A O 1
ATOM 2866 N N . GLU A 1 362 ? 18.528 -23.574 -41.491 1.00 62.75 362 GLU A N 1
ATOM 2867 C CA . GLU A 1 362 ? 17.465 -24.006 -40.560 1.00 62.75 362 GLU A CA 1
ATOM 2868 C C . GLU A 1 362 ? 18.022 -24.422 -39.183 1.00 62.75 362 GLU A C 1
ATOM 2870 O O . GLU A 1 362 ? 17.454 -24.036 -38.168 1.00 62.75 362 GLU A O 1
ATOM 2875 N N . ASP A 1 363 ? 19.158 -25.131 -39.140 1.00 59.97 363 ASP A N 1
ATOM 2876 C CA . ASP A 1 363 ? 19.783 -25.572 -37.881 1.00 59.97 363 ASP A CA 1
ATOM 2877 C C . ASP A 1 363 ? 20.290 -24.384 -37.033 1.00 59.97 363 ASP A C 1
ATOM 2879 O O . ASP A 1 363 ? 20.190 -24.413 -35.807 1.00 59.97 363 ASP A O 1
ATOM 2883 N N . ASP A 1 364 ? 20.812 -23.331 -37.678 1.00 64.56 364 ASP A N 1
ATOM 2884 C CA . ASP A 1 364 ? 21.263 -22.112 -36.990 1.00 64.56 364 ASP A CA 1
ATOM 2885 C C . ASP A 1 364 ? 20.067 -21.303 -36.448 1.00 64.56 364 ASP A C 1
ATOM 2887 O O . ASP A 1 364 ? 20.132 -20.768 -35.346 1.00 64.56 364 ASP A O 1
ATOM 2891 N N . VAL A 1 365 ? 18.945 -21.266 -37.181 1.00 66.19 365 VAL A N 1
ATOM 2892 C CA . VAL A 1 365 ? 17.712 -20.582 -36.745 1.00 66.19 365 VAL A CA 1
ATOM 2893 C C . VAL A 1 365 ? 17.104 -21.249 -35.506 1.00 66.19 365 VAL A C 1
ATOM 2895 O O . VAL A 1 365 ? 16.679 -20.552 -34.587 1.00 66.19 365 VAL A O 1
ATOM 2898 N N . ASP A 1 366 ? 17.076 -22.584 -35.452 1.00 67.81 366 ASP A N 1
ATOM 2899 C CA . ASP A 1 366 ? 16.567 -23.317 -34.284 1.00 67.81 366 ASP A CA 1
ATOM 2900 C C . ASP A 1 366 ? 17.451 -23.098 -33.039 1.00 67.81 366 ASP A C 1
ATOM 2902 O O . ASP A 1 366 ? 16.941 -23.000 -31.917 1.00 67.81 366 ASP A O 1
ATOM 2906 N N . ALA A 1 367 ? 18.772 -22.995 -33.222 1.00 67.31 367 ALA A N 1
ATOM 2907 C CA . ALA A 1 367 ? 19.709 -22.679 -32.146 1.00 67.31 367 ALA A CA 1
ATOM 2908 C C . ALA A 1 367 ? 19.521 -21.241 -31.626 1.00 67.31 367 ALA A C 1
ATOM 2910 O O . ALA A 1 367 ? 19.394 -21.051 -30.412 1.00 67.31 367 ALA A O 1
ATOM 2911 N N . ASP A 1 368 ? 19.413 -20.265 -32.535 1.00 72.25 368 ASP A N 1
ATOM 2912 C CA . ASP A 1 368 ? 19.152 -18.860 -32.202 1.00 72.25 368 ASP A CA 1
ATOM 2913 C C . ASP A 1 368 ? 17.826 -18.701 -31.444 1.00 72.25 368 ASP A C 1
ATOM 2915 O O . ASP A 1 368 ? 17.752 -17.987 -30.442 1.00 72.25 368 ASP A O 1
ATOM 2919 N N . GLN A 1 369 ? 16.779 -19.419 -31.866 1.00 74.94 369 GLN A N 1
ATOM 2920 C CA . GLN A 1 369 ? 15.478 -19.379 -31.199 1.00 74.94 369 GLN A CA 1
ATOM 2921 C C . GLN A 1 369 ? 15.547 -19.933 -29.771 1.00 74.94 369 GLN A C 1
ATOM 2923 O O . GLN A 1 369 ? 14.976 -19.347 -28.854 1.00 74.94 369 GLN A O 1
ATOM 2928 N N . ALA A 1 370 ? 16.265 -21.036 -29.555 1.00 76.62 370 ALA A N 1
ATOM 2929 C CA . ALA A 1 370 ? 16.428 -21.594 -28.217 1.00 76.62 370 ALA A CA 1
ATOM 2930 C C . ALA A 1 370 ? 17.247 -20.663 -27.296 1.00 76.62 370 ALA A C 1
ATOM 2932 O O . ALA A 1 370 ? 16.995 -20.603 -26.089 1.00 76.62 370 ALA A O 1
ATOM 2933 N N . ASP A 1 371 ? 18.221 -19.932 -27.850 1.00 77.75 371 ASP A N 1
ATOM 2934 C CA . ASP A 1 371 ? 18.970 -18.887 -27.141 1.00 77.75 371 ASP A CA 1
ATOM 2935 C C . ASP A 1 371 ? 18.082 -17.704 -26.763 1.00 77.75 371 ASP A C 1
ATOM 2937 O O . ASP A 1 371 ? 18.113 -17.247 -25.616 1.00 77.75 371 ASP A O 1
ATOM 2941 N N . LEU A 1 372 ? 17.236 -17.262 -27.690 1.00 77.31 372 LEU A N 1
ATOM 2942 C CA . LEU A 1 372 ? 16.262 -16.208 -27.446 1.00 77.31 372 LEU A CA 1
ATOM 2943 C C . LEU A 1 372 ? 15.239 -16.606 -26.376 1.00 77.31 372 LEU A C 1
ATOM 2945 O O . LEU A 1 372 ? 14.950 -15.801 -25.494 1.00 77.31 372 LEU A O 1
ATOM 2949 N N . ASP A 1 373 ? 14.721 -17.835 -26.412 1.00 80.12 373 ASP A N 1
ATOM 2950 C CA . ASP A 1 373 ? 13.762 -18.333 -25.420 1.00 80.12 373 ASP A CA 1
ATOM 2951 C C . ASP A 1 373 ? 14.376 -18.326 -24.011 1.00 80.12 373 ASP A C 1
ATOM 2953 O O . ASP A 1 373 ? 13.739 -17.898 -23.043 1.00 80.12 373 ASP A O 1
ATOM 2957 N N . PHE A 1 374 ? 15.646 -18.729 -23.899 1.00 80.25 374 PHE A N 1
ATOM 2958 C CA . PHE A 1 374 ? 16.405 -18.660 -22.652 1.00 80.25 374 PHE A CA 1
ATOM 2959 C C . PHE A 1 374 ? 16.569 -17.213 -22.160 1.00 80.25 374 PHE A C 1
ATOM 2961 O O . PHE A 1 374 ? 16.284 -16.919 -20.996 1.00 80.25 374 PHE A O 1
ATOM 2968 N N . VAL A 1 375 ? 16.993 -16.294 -23.035 1.00 81.62 375 VAL A N 1
ATOM 2969 C CA . VAL A 1 375 ? 17.182 -14.874 -22.690 1.00 81.62 375 VAL A CA 1
ATOM 2970 C C . VAL A 1 375 ? 15.853 -14.222 -22.317 1.00 81.62 375 VAL A C 1
ATOM 2972 O O . VAL A 1 375 ? 15.784 -13.505 -21.319 1.00 81.62 375 VAL A O 1
ATOM 2975 N N . SER A 1 376 ? 14.780 -14.516 -23.053 1.00 85.00 376 SER A N 1
ATOM 2976 C CA . SER A 1 376 ? 13.431 -14.047 -22.742 1.00 85.00 376 SER A CA 1
ATOM 2977 C C . SER A 1 376 ? 12.985 -14.535 -21.367 1.00 85.00 376 SER A C 1
ATOM 2979 O O . SER A 1 376 ? 12.510 -13.729 -20.564 1.00 85.00 376 SER A O 1
ATOM 2981 N N . ALA A 1 377 ? 13.187 -15.814 -21.038 1.00 83.56 377 ALA A N 1
ATOM 2982 C CA . ALA A 1 377 ? 12.851 -16.353 -19.723 1.00 83.56 377 ALA A CA 1
ATOM 2983 C C . ALA A 1 377 ? 13.666 -15.689 -18.597 1.00 83.56 377 ALA A C 1
ATOM 2985 O O . ALA A 1 377 ? 13.092 -15.297 -17.578 1.00 83.56 377 ALA A O 1
ATOM 2986 N N . LEU A 1 378 ? 14.972 -15.489 -18.802 1.00 85.31 378 LEU A N 1
ATOM 2987 C CA . LEU A 1 378 ? 15.856 -14.818 -17.847 1.00 85.31 378 LEU A CA 1
ATOM 2988 C C . LEU A 1 378 ? 15.445 -13.358 -17.602 1.00 85.31 378 LEU A C 1
ATOM 2990 O O . LEU A 1 378 ? 15.285 -12.937 -16.454 1.00 85.31 378 LEU A O 1
ATOM 2994 N N . LEU A 1 379 ? 15.239 -12.584 -18.669 1.00 87.88 379 LEU A N 1
ATOM 2995 C CA . LEU A 1 379 ? 14.800 -11.191 -18.570 1.00 87.88 379 LEU A CA 1
ATOM 2996 C C . LEU A 1 379 ? 13.397 -11.100 -17.967 1.00 87.88 379 LEU A C 1
ATOM 2998 O O . LEU A 1 379 ? 13.156 -10.248 -17.115 1.00 87.88 379 LEU A O 1
ATOM 3002 N N . SER A 1 380 ? 12.493 -12.012 -18.333 1.00 89.38 380 SER A N 1
ATOM 3003 C CA . SER A 1 380 ? 11.154 -12.105 -17.740 1.00 89.38 380 SER A CA 1
ATOM 3004 C C . SER A 1 380 ? 11.228 -12.350 -16.237 1.00 89.38 380 SER A C 1
ATOM 3006 O O . SER A 1 380 ? 10.533 -11.679 -15.480 1.00 89.38 380 SER A O 1
ATOM 3008 N N . ARG A 1 381 ? 12.105 -13.247 -15.774 1.00 89.12 381 ARG A N 1
ATOM 3009 C CA . ARG A 1 381 ? 12.329 -13.480 -14.343 1.00 89.12 381 ARG A CA 1
ATOM 3010 C C . ARG A 1 381 ? 12.779 -12.200 -13.630 1.00 89.12 381 ARG A C 1
ATOM 3012 O O . ARG A 1 381 ? 12.184 -11.825 -12.623 1.00 89.12 381 ARG A O 1
ATOM 3019 N N . LEU A 1 382 ? 13.792 -11.514 -14.159 1.00 90.75 382 LEU A N 1
ATOM 3020 C CA . LEU A 1 382 ? 14.404 -10.348 -13.507 1.00 90.75 382 LEU A CA 1
ATOM 3021 C C . LEU A 1 382 ? 13.557 -9.065 -13.604 1.00 90.75 382 LEU A C 1
ATOM 3023 O O . LEU A 1 382 ? 13.646 -8.214 -12.723 1.00 90.75 382 LEU A O 1
ATOM 3027 N N . LEU A 1 383 ? 12.708 -8.931 -14.629 1.00 92.12 383 LEU A N 1
ATOM 3028 C CA . LEU A 1 383 ? 11.819 -7.777 -14.823 1.00 92.12 383 LEU A CA 1
ATOM 3029 C C . LEU A 1 383 ? 10.419 -8.012 -14.250 1.00 92.12 383 LEU A C 1
ATOM 3031 O O . LEU A 1 383 ? 9.907 -7.200 -13.483 1.00 92.12 383 LEU A O 1
ATOM 3035 N N . ILE A 1 384 ? 9.777 -9.129 -14.599 1.00 91.81 384 ILE A N 1
ATOM 3036 C CA . ILE A 1 384 ? 8.361 -9.364 -14.289 1.00 91.81 384 ILE A CA 1
ATOM 3037 C C . ILE A 1 384 ? 8.178 -9.770 -12.827 1.00 91.81 384 ILE A C 1
ATOM 3039 O O . ILE A 1 384 ? 7.190 -9.366 -12.213 1.00 91.81 384 ILE A O 1
ATOM 3043 N N . VAL A 1 385 ? 9.097 -10.535 -12.224 1.00 89.75 385 VAL A N 1
ATOM 3044 C CA . VAL A 1 385 ? 8.904 -11.019 -10.845 1.00 89.75 385 VAL A CA 1
ATOM 3045 C C . VAL A 1 385 ? 8.922 -9.885 -9.809 1.00 89.75 385 VAL A C 1
ATOM 3047 O O . VAL A 1 385 ? 8.007 -9.878 -8.975 1.00 89.75 385 VAL A O 1
ATOM 3050 N N . PRO A 1 386 ? 9.835 -8.889 -9.845 1.00 92.88 386 PRO A N 1
ATOM 3051 C CA . PRO A 1 386 ? 9.723 -7.708 -8.985 1.00 92.88 386 PRO A CA 1
ATOM 3052 C C . PRO A 1 386 ? 8.398 -6.958 -9.182 1.00 92.88 386 PRO A C 1
ATOM 3054 O O . PRO A 1 386 ? 7.700 -6.660 -8.209 1.00 92.88 386 PRO A O 1
ATOM 3057 N N . GLY A 1 387 ? 7.981 -6.733 -10.435 1.00 93.69 387 GLY A N 1
ATOM 3058 C CA . GLY A 1 387 ? 6.700 -6.089 -10.751 1.00 93.69 387 GLY A CA 1
ATOM 3059 C C . GLY A 1 387 ? 5.480 -6.866 -10.245 1.00 93.69 387 GLY A C 1
ATOM 3060 O O . GLY A 1 387 ? 4.575 -6.290 -9.641 1.00 93.69 387 GLY A O 1
ATOM 3061 N N . ARG A 1 388 ? 5.479 -8.193 -10.386 1.00 91.12 388 ARG A N 1
ATOM 3062 C CA . ARG A 1 388 ? 4.426 -9.076 -9.870 1.00 91.12 388 ARG A CA 1
ATOM 3063 C C . ARG A 1 388 ? 4.440 -9.145 -8.342 1.00 91.12 388 ARG A C 1
ATOM 3065 O O . ARG A 1 388 ? 3.380 -9.249 -7.730 1.00 91.12 388 ARG A O 1
ATOM 3072 N N . THR A 1 389 ? 5.610 -9.047 -7.714 1.00 90.38 389 THR A N 1
ATOM 3073 C CA . THR A 1 389 ? 5.737 -8.939 -6.253 1.00 90.38 389 THR A CA 1
ATOM 3074 C C . THR A 1 389 ? 5.101 -7.645 -5.753 1.00 90.38 389 THR A C 1
ATOM 3076 O O . THR A 1 389 ? 4.314 -7.682 -4.804 1.00 90.38 389 THR A O 1
ATOM 3079 N N . LEU A 1 390 ? 5.354 -6.520 -6.432 1.00 93.38 390 LEU A N 1
ATOM 3080 C CA . LEU A 1 390 ? 4.661 -5.258 -6.169 1.00 93.38 390 LEU A CA 1
ATOM 3081 C C . LEU A 1 390 ? 3.147 -5.392 -6.384 1.00 93.38 390 LEU A C 1
ATOM 3083 O O . LEU A 1 390 ? 2.378 -5.026 -5.499 1.00 93.38 390 LEU A O 1
ATOM 3087 N N . MET A 1 391 ? 2.712 -5.960 -7.512 1.00 91.94 391 MET A N 1
ATOM 3088 C CA . MET A 1 391 ? 1.294 -6.197 -7.812 1.00 91.94 391 MET A CA 1
ATOM 3089 C C . MET A 1 391 ? 0.616 -7.017 -6.704 1.00 91.94 391 MET A C 1
ATOM 3091 O O . MET A 1 391 ? -0.455 -6.645 -6.233 1.00 91.94 391 MET A O 1
ATOM 3095 N N . ASN A 1 392 ? 1.251 -8.096 -6.243 1.00 88.81 392 ASN A N 1
ATOM 3096 C CA . ASN A 1 392 ? 0.745 -8.943 -5.163 1.00 88.81 392 ASN A CA 1
ATOM 3097 C C . ASN A 1 392 ? 0.663 -8.197 -3.823 1.00 88.81 392 ASN A C 1
ATOM 3099 O O . ASN A 1 392 ? -0.303 -8.379 -3.082 1.00 88.81 392 ASN A O 1
ATOM 3103 N N . ALA A 1 393 ? 1.652 -7.355 -3.509 1.00 88.44 393 ALA A N 1
ATOM 3104 C CA . ALA A 1 393 ? 1.630 -6.526 -2.306 1.00 88.44 393 ALA A CA 1
ATOM 3105 C C . ALA A 1 393 ? 0.521 -5.460 -2.367 1.00 88.44 393 ALA A C 1
ATOM 3107 O O . ALA A 1 393 ? -0.166 -5.222 -1.373 1.00 88.44 393 ALA A O 1
ATOM 3108 N N . LEU A 1 394 ? 0.295 -4.861 -3.542 1.00 91.44 394 LEU A N 1
ATOM 3109 C CA . LEU A 1 394 ? -0.816 -3.940 -3.783 1.00 91.44 394 LEU A CA 1
ATOM 3110 C C . LEU A 1 394 ? -2.175 -4.652 -3.713 1.00 91.44 394 LEU A C 1
ATOM 3112 O O . LEU A 1 394 ? -3.116 -4.095 -3.157 1.00 91.44 394 LEU A O 1
ATOM 3116 N N . ASP A 1 395 ? -2.289 -5.889 -4.204 1.00 88.88 395 ASP A N 1
ATOM 3117 C CA . ASP A 1 395 ? -3.526 -6.682 -4.102 1.00 88.88 395 ASP A CA 1
ATOM 3118 C C . ASP A 1 395 ? -3.887 -7.046 -2.654 1.00 88.88 395 ASP A C 1
ATOM 3120 O O . ASP A 1 395 ? -5.064 -7.150 -2.301 1.00 88.88 395 ASP A O 1
ATOM 3124 N N . ALA A 1 396 ? -2.874 -7.177 -1.795 1.00 86.06 396 ALA A N 1
ATOM 3125 C CA . ALA A 1 396 ? -3.037 -7.371 -0.359 1.00 86.06 396 ALA A CA 1
ATOM 3126 C C . ALA A 1 396 ? -3.301 -6.061 0.414 1.00 86.06 396 ALA A C 1
ATOM 3128 O O . ALA A 1 396 ? -3.418 -6.088 1.644 1.00 86.06 396 ALA A O 1
ATOM 3129 N N . CYS A 1 397 ? -3.395 -4.912 -0.268 1.00 88.69 397 CYS A N 1
ATOM 3130 C CA . CYS A 1 397 ? -3.679 -3.641 0.387 1.00 88.69 397 CYS A CA 1
ATOM 3131 C C . CYS A 1 397 ? -5.137 -3.524 0.820 1.00 88.69 397 CYS A C 1
ATOM 3133 O O . CYS A 1 397 ? -6.069 -3.892 0.102 1.00 88.69 397 CYS A O 1
ATOM 3135 N N . ARG A 1 398 ? -5.345 -2.903 1.980 1.00 90.38 398 ARG A N 1
ATOM 3136 C CA . ARG A 1 398 ? -6.672 -2.541 2.475 1.00 90.38 398 ARG A CA 1
ATOM 3137 C C . ARG A 1 398 ? -6.700 -1.065 2.835 1.00 90.38 398 ARG A C 1
ATOM 3139 O O . ARG A 1 398 ? -5.936 -0.617 3.685 1.00 90.38 398 ARG A O 1
ATOM 3146 N N . TYR A 1 399 ? -7.607 -0.331 2.201 1.00 94.62 399 TYR A N 1
ATOM 3147 C CA . TYR A 1 399 ? -7.831 1.087 2.453 1.00 94.62 399 TYR A CA 1
ATOM 3148 C C . TYR A 1 399 ? -9.088 1.287 3.302 1.00 94.62 399 TYR A C 1
ATOM 3150 O O . TYR A 1 399 ? -10.156 0.782 2.959 1.00 94.62 399 TYR A O 1
ATOM 3158 N N . VAL A 1 400 ? -8.955 2.016 4.410 1.00 95.25 400 VAL A N 1
ATOM 3159 C CA . VAL A 1 400 ? -10.056 2.421 5.289 1.00 95.25 400 VAL A CA 1
ATOM 3160 C C . VAL A 1 400 ? -10.090 3.944 5.328 1.00 95.25 400 VAL A C 1
ATOM 3162 O O . VAL A 1 400 ? -9.182 4.580 5.867 1.00 95.25 400 VAL A O 1
ATOM 3165 N N . GLY A 1 401 ? -11.150 4.521 4.766 1.00 94.19 401 GLY A N 1
ATOM 3166 C CA . GLY A 1 401 ? -11.332 5.964 4.693 1.00 94.19 401 GLY A CA 1
ATOM 3167 C C . GLY A 1 401 ? -11.649 6.616 6.049 1.00 94.19 401 GLY A C 1
ATOM 3168 O O . GLY A 1 401 ? -11.868 5.927 7.058 1.00 94.19 401 GLY A O 1
ATOM 3169 N N . PRO A 1 402 ? -11.706 7.961 6.074 1.00 91.31 402 PRO A N 1
ATOM 3170 C CA . PRO A 1 402 ? -11.842 8.737 7.306 1.00 91.31 402 PRO A CA 1
ATOM 3171 C C . PRO A 1 402 ? -13.276 8.733 7.845 1.00 91.31 402 PRO A C 1
ATOM 3173 O O . PRO A 1 402 ? -13.492 8.663 9.051 1.00 91.31 402 PRO A O 1
ATOM 3176 N N . LEU A 1 403 ? -14.268 8.786 6.950 1.00 89.25 403 LEU A N 1
ATOM 3177 C CA . LEU A 1 403 ? -15.688 8.768 7.291 1.00 89.25 403 LEU A CA 1
ATOM 3178 C C . LEU A 1 403 ? -16.265 7.397 6.963 1.00 89.25 403 LEU A C 1
ATOM 3180 O O . LEU A 1 403 ? -16.556 7.097 5.805 1.00 89.25 403 LEU A O 1
ATOM 3184 N N . ARG A 1 404 ? -16.429 6.563 7.989 1.00 93.31 404 ARG A N 1
ATOM 3185 C CA . ARG A 1 404 ? -16.949 5.204 7.819 1.00 93.31 404 ARG A CA 1
ATOM 3186 C C . ARG A 1 404 ? -18.470 5.225 7.892 1.00 93.31 404 ARG A C 1
ATOM 3188 O O . ARG A 1 404 ? -19.065 5.888 8.740 1.00 93.31 404 ARG A O 1
ATOM 3195 N N . GLU A 1 405 ? -19.124 4.515 6.993 1.00 92.94 405 GLU A N 1
ATOM 3196 C CA . GLU A 1 405 ? -20.568 4.357 7.007 1.00 92.94 405 GLU A CA 1
ATOM 3197 C C . GLU A 1 405 ? -20.985 3.387 8.117 1.00 92.94 405 GLU A C 1
ATOM 3199 O O . GLU A 1 405 ? -20.329 2.379 8.389 1.00 92.94 405 GLU A O 1
ATOM 3204 N N . ILE A 1 406 ? -22.110 3.695 8.762 1.00 91.38 406 ILE A N 1
ATOM 3205 C CA . ILE A 1 406 ? -22.708 2.838 9.783 1.00 91.38 406 ILE A CA 1
ATOM 3206 C C . ILE A 1 406 ? -23.811 2.009 9.112 1.00 91.38 406 ILE A C 1
ATOM 3208 O O . ILE A 1 406 ? -24.670 2.597 8.446 1.00 91.38 406 ILE A O 1
ATOM 3212 N N . PRO A 1 407 ? -23.841 0.674 9.291 1.00 90.62 407 PRO A N 1
ATOM 3213 C CA . PRO A 1 407 ? -24.896 -0.172 8.749 1.00 90.62 407 PRO A CA 1
ATOM 3214 C C . PRO A 1 407 ? -26.291 0.353 9.095 1.00 90.62 407 PRO A C 1
ATOM 3216 O O . PRO A 1 407 ? -26.598 0.628 10.258 1.00 90.62 407 PRO A O 1
ATOM 3219 N N . SER A 1 408 ? -27.153 0.476 8.086 1.00 87.19 408 SER A N 1
ATOM 3220 C CA . SER A 1 408 ? -28.552 0.852 8.295 1.00 87.19 408 SER A CA 1
ATOM 3221 C C . SER A 1 408 ? -29.321 -0.250 9.039 1.00 87.19 408 SER A C 1
ATOM 3223 O O . SER A 1 408 ? -28.890 -1.398 9.124 1.00 87.19 408 SER A O 1
ATOM 3225 N N . ARG A 1 409 ? -30.513 0.061 9.564 1.00 80.69 409 ARG A N 1
ATOM 3226 C CA . ARG A 1 409 ? -31.349 -0.944 10.255 1.00 80.69 409 ARG A CA 1
ATOM 3227 C C . ARG A 1 409 ? -31.754 -2.125 9.367 1.00 80.69 409 ARG A C 1
ATOM 3229 O O . ARG A 1 409 ? -32.008 -3.203 9.886 1.00 80.69 409 ARG A O 1
ATOM 3236 N N . GLN A 1 410 ? -31.837 -1.900 8.056 1.00 75.75 410 GLN A N 1
ATOM 3237 C CA . GLN A 1 410 ? -32.172 -2.902 7.038 1.00 75.75 410 GLN A CA 1
ATOM 3238 C C . GLN A 1 410 ? -30.922 -3.350 6.270 1.00 75.75 410 GLN A C 1
ATOM 3240 O O . GLN A 1 410 ? -31.011 -3.747 5.111 1.00 75.75 410 GLN A O 1
ATOM 3245 N N . PHE A 1 411 ? -29.743 -3.211 6.875 1.00 80.00 411 PHE A N 1
ATOM 3246 C CA . PHE A 1 411 ? -28.495 -3.593 6.241 1.00 80.00 411 PHE A CA 1
ATOM 3247 C C . PHE A 1 411 ? -28.501 -5.085 5.912 1.00 80.00 411 PHE A C 1
ATOM 3249 O O . PHE A 1 411 ? -28.651 -5.933 6.792 1.00 80.00 411 PHE A O 1
ATOM 3256 N N . VAL A 1 412 ? -28.329 -5.385 4.629 1.00 77.88 412 VAL A N 1
ATOM 3257 C CA . VAL A 1 412 ? -28.208 -6.748 4.124 1.00 77.88 412 VAL A CA 1
ATOM 3258 C C . VAL A 1 412 ? -26.745 -6.994 3.809 1.00 77.88 412 VAL A C 1
ATOM 3260 O O . VAL A 1 412 ? -26.137 -6.242 3.046 1.00 77.88 412 VAL A O 1
ATOM 3263 N N . ILE A 1 413 ? -26.200 -8.056 4.395 1.00 82.38 413 ILE A N 1
ATOM 3264 C CA . ILE A 1 413 ? -24.847 -8.516 4.094 1.00 82.38 413 ILE A CA 1
ATOM 3265 C C . ILE A 1 413 ? -24.834 -9.005 2.637 1.00 82.38 413 ILE A C 1
ATOM 3267 O O . ILE A 1 413 ? -25.687 -9.823 2.269 1.00 82.38 413 ILE A O 1
ATOM 3271 N N . PRO A 1 414 ? -23.921 -8.501 1.790 1.00 82.12 414 PRO A N 1
ATOM 3272 C CA . PRO A 1 414 ? -23.785 -8.967 0.417 1.00 82.12 414 PRO A CA 1
ATOM 3273 C C . PRO A 1 414 ? -23.511 -10.474 0.368 1.00 82.12 414 PRO A C 1
ATOM 3275 O O . PRO A 1 414 ? -22.782 -11.004 1.196 1.00 82.12 414 PRO A O 1
ATOM 3278 N N . SER A 1 415 ? -24.039 -11.172 -0.640 1.00 79.25 415 SER A N 1
ATOM 3279 C CA . SER A 1 415 ? -23.755 -12.605 -0.831 1.00 79.25 415 SER A CA 1
ATOM 3280 C C . SER A 1 415 ? -22.335 -12.889 -1.328 1.00 79.25 415 SER A C 1
ATOM 3282 O O . SER A 1 415 ? -21.893 -14.033 -1.322 1.00 79.25 415 SER A O 1
ATOM 3284 N N . THR A 1 416 ? -21.659 -11.866 -1.845 1.00 82.12 416 THR A N 1
ATOM 3285 C CA . THR A 1 416 ? -20.297 -11.932 -2.372 1.00 82.12 416 THR A CA 1
ATOM 3286 C C . THR A 1 416 ? -19.477 -10.823 -1.726 1.00 82.12 416 THR A C 1
ATOM 3288 O O . THR A 1 416 ? -19.918 -9.671 -1.790 1.00 82.12 416 THR A O 1
ATOM 3291 N N . PRO A 1 417 ? -18.304 -11.132 -1.146 1.00 81.88 417 PRO A N 1
ATOM 3292 C CA . PRO A 1 417 ? -17.424 -10.117 -0.586 1.00 81.88 417 PRO A CA 1
ATOM 3293 C C . PRO A 1 417 ? -17.060 -9.062 -1.631 1.00 81.88 417 PRO A C 1
ATOM 3295 O O . PRO A 1 417 ? -16.653 -9.393 -2.743 1.00 81.88 417 PRO A O 1
ATOM 3298 N N . ASP A 1 418 ? -17.187 -7.795 -1.256 1.00 85.94 418 ASP A N 1
ATOM 3299 C CA . ASP A 1 418 ? -16.853 -6.649 -2.098 1.00 85.94 418 ASP A CA 1
ATOM 3300 C C . ASP A 1 418 ? -15.780 -5.816 -1.388 1.00 85.94 418 ASP A C 1
ATOM 3302 O O . ASP A 1 418 ? -15.999 -5.261 -0.307 1.00 85.94 418 ASP A O 1
ATOM 3306 N N . ARG A 1 419 ? -14.585 -5.774 -1.992 1.00 85.25 419 ARG A N 1
ATOM 3307 C CA . ARG A 1 419 ? -13.407 -5.114 -1.417 1.00 85.25 419 ARG A CA 1
ATOM 3308 C C . ARG A 1 419 ? -13.563 -3.596 -1.373 1.00 85.25 419 ARG A C 1
ATOM 3310 O O . ARG A 1 419 ? -13.022 -2.973 -0.462 1.00 85.25 419 ARG A O 1
ATOM 3317 N N . SER A 1 420 ? -14.332 -3.011 -2.288 1.00 90.44 420 SER A N 1
ATOM 3318 C CA . SER A 1 420 ? -14.500 -1.558 -2.393 1.00 90.44 420 SER A CA 1
ATOM 3319 C C . SER A 1 420 ? -15.202 -0.937 -1.183 1.00 90.44 420 SER A C 1
ATOM 3321 O O . SER A 1 420 ? -14.991 0.227 -0.838 1.00 90.44 420 SER A O 1
ATOM 3323 N N . ARG A 1 421 ? -15.976 -1.750 -0.459 1.00 92.62 421 ARG A N 1
ATOM 3324 C CA . ARG A 1 421 ? -16.668 -1.375 0.780 1.00 92.62 421 ARG A CA 1
ATOM 3325 C C . ARG A 1 421 ? -15.737 -1.226 1.984 1.00 92.62 421 ARG A C 1
ATOM 3327 O O . ARG A 1 421 ? -16.200 -0.811 3.046 1.00 92.62 421 ARG A O 1
ATOM 3334 N N . TRP A 1 422 ? -14.446 -1.553 1.867 1.00 93.94 422 TRP A N 1
ATOM 3335 C CA . TRP A 1 422 ? -13.471 -1.249 2.921 1.00 93.94 422 TRP A CA 1
ATOM 3336 C C . TRP A 1 422 ? -13.230 0.251 3.065 1.00 93.94 422 TRP A C 1
ATOM 3338 O O . TRP A 1 422 ? -13.130 0.725 4.197 1.00 93.94 422 TRP A O 1
ATOM 3348 N N . ALA A 1 423 ? -13.263 1.000 1.959 1.00 94.50 423 ALA A N 1
ATOM 3349 C CA . ALA A 1 423 ? -13.108 2.451 1.973 1.00 94.50 423 ALA A CA 1
ATOM 3350 C C . ALA A 1 423 ? -14.146 3.132 2.877 1.00 94.50 423 ALA A C 1
ATOM 3352 O O . ALA A 1 423 ? -13.807 4.024 3.649 1.00 94.50 423 ALA A O 1
ATOM 3353 N N . THR A 1 424 ? -15.397 2.662 2.836 1.00 94.62 424 THR A N 1
ATOM 3354 C CA . THR A 1 424 ? -16.486 3.133 3.706 1.00 94.62 424 THR A CA 1
ATOM 3355 C C . THR A 1 424 ? -16.563 2.379 5.034 1.00 94.62 424 THR A C 1
ATOM 3357 O O . THR A 1 424 ? -17.398 2.694 5.870 1.00 94.62 424 THR A O 1
ATOM 3360 N N . GLY A 1 425 ? -15.733 1.360 5.257 1.00 93.12 425 GLY A N 1
ATOM 3361 C CA . GLY A 1 425 ? -15.769 0.512 6.449 1.00 93.12 425 GLY A CA 1
ATOM 3362 C C . GLY A 1 425 ? -16.927 -0.493 6.507 1.00 93.12 425 GLY A C 1
ATOM 3363 O O . GLY A 1 425 ? -16.981 -1.285 7.447 1.00 93.12 425 GLY A O 1
ATOM 3364 N N . LEU A 1 426 ? -17.832 -0.532 5.522 1.00 93.56 426 LEU A N 1
ATOM 3365 C CA . LEU A 1 426 ? -18.941 -1.495 5.501 1.00 93.56 426 LEU A CA 1
ATOM 3366 C C . LEU A 1 426 ? -18.465 -2.944 5.349 1.00 93.56 426 LEU A C 1
ATOM 3368 O O . LEU A 1 426 ? -19.054 -3.838 5.953 1.00 93.56 426 LEU A O 1
ATOM 3372 N N . ALA A 1 427 ? -17.365 -3.171 4.625 1.00 92.31 427 ALA A N 1
ATOM 3373 C CA . ALA A 1 427 ? -16.784 -4.505 4.472 1.00 92.31 427 ALA A CA 1
ATOM 3374 C C . ALA A 1 427 ? -16.380 -5.135 5.816 1.00 92.31 427 ALA A C 1
ATOM 3376 O O . ALA A 1 427 ? -16.440 -6.351 5.970 1.00 92.31 427 ALA A O 1
ATOM 3377 N N . ALA A 1 428 ? -16.019 -4.330 6.819 1.00 93.12 428 ALA A N 1
ATOM 3378 C CA . ALA A 1 428 ? -15.722 -4.847 8.152 1.00 93.12 428 ALA A CA 1
ATOM 3379 C C . ALA A 1 428 ? -16.955 -5.482 8.816 1.00 93.12 428 ALA A C 1
ATOM 3381 O O . ALA A 1 428 ? -16.836 -6.499 9.495 1.00 93.12 428 ALA A O 1
ATOM 3382 N N . TRP A 1 429 ? -18.146 -4.926 8.592 1.00 92.81 429 TRP A N 1
ATOM 3383 C CA . TRP A 1 429 ? -19.396 -5.497 9.095 1.00 92.81 429 TRP A CA 1
ATOM 3384 C C . TRP A 1 429 ? -19.779 -6.782 8.365 1.00 92.81 429 TRP A C 1
ATOM 3386 O O . TRP A 1 429 ? -20.287 -7.709 8.996 1.00 92.81 429 TRP A O 1
ATOM 3396 N N . ASP A 1 430 ? -19.477 -6.854 7.068 1.00 91.38 430 ASP A N 1
ATOM 3397 C CA . ASP A 1 430 ? -19.631 -8.072 6.272 1.00 91.38 430 ASP A CA 1
ATOM 3398 C C . ASP A 1 430 ? -18.715 -9.182 6.839 1.00 91.38 430 ASP A C 1
ATOM 3400 O O . ASP A 1 430 ? -19.169 -10.289 7.131 1.00 91.38 430 ASP A O 1
ATOM 3404 N N . VAL A 1 431 ? -17.452 -8.851 7.145 1.00 91.25 431 VAL A N 1
ATOM 3405 C CA . VAL A 1 431 ? -16.490 -9.777 7.770 1.00 91.25 431 VAL A CA 1
ATOM 3406 C C . VAL A 1 431 ? -16.950 -10.254 9.148 1.00 91.25 431 VAL A C 1
ATOM 3408 O O . VAL A 1 431 ? -16.850 -11.444 9.439 1.00 91.25 431 VAL A O 1
ATOM 3411 N N . LEU A 1 432 ? -17.500 -9.376 9.992 1.00 92.25 432 LEU A N 1
ATOM 3412 C CA . LEU A 1 432 ? -18.030 -9.758 11.310 1.00 92.25 432 LEU A CA 1
ATOM 3413 C C . LEU A 1 432 ? -19.179 -10.772 11.231 1.00 92.25 432 LEU A C 1
ATOM 3415 O O . LEU A 1 432 ? -19.404 -11.540 12.170 1.00 92.25 432 LEU A O 1
ATOM 3419 N N . ALA A 1 433 ? -19.929 -10.778 10.130 1.00 89.56 433 ALA A N 1
ATOM 3420 C CA . ALA A 1 433 ? -20.994 -11.747 9.935 1.00 89.56 433 ALA A CA 1
ATOM 3421 C C . ALA A 1 433 ? -20.454 -13.147 9.608 1.00 89.56 433 ALA A C 1
ATOM 3423 O O . ALA A 1 433 ? -21.052 -14.142 10.028 1.00 89.56 433 ALA A O 1
ATOM 3424 N N . GLU A 1 434 ? -19.314 -13.235 8.923 1.00 88.25 434 GLU A N 1
ATOM 3425 C CA . GLU A 1 434 ? -18.781 -14.482 8.359 1.00 88.25 434 GLU A CA 1
ATOM 3426 C C . GLU A 1 434 ? -17.558 -15.041 9.101 1.00 88.25 434 GLU A C 1
ATOM 3428 O O . GLU A 1 434 ? -17.265 -16.229 8.974 1.00 88.25 434 GLU A O 1
ATOM 3433 N N . CYS A 1 435 ? -16.864 -14.234 9.910 1.00 89.12 435 CYS A N 1
ATOM 3434 C CA . CYS A 1 435 ? -15.620 -14.636 10.568 1.00 89.12 435 CYS A CA 1
ATOM 3435 C C . CYS A 1 435 ? -15.796 -15.806 11.555 1.00 89.12 435 CYS A C 1
ATOM 3437 O O . CYS A 1 435 ? -16.908 -16.147 11.984 1.00 89.12 435 CYS A O 1
ATOM 3439 N N . SER A 1 436 ? -14.677 -16.427 11.943 1.00 91.31 436 SER A N 1
ATOM 3440 C CA . SER A 1 436 ? -14.694 -17.471 12.969 1.00 91.31 436 SER A CA 1
ATOM 3441 C C . SER A 1 436 ? -15.068 -16.894 14.337 1.00 91.31 436 SER A C 1
ATOM 3443 O O . SER A 1 436 ? -14.926 -15.691 14.581 1.00 91.31 436 SER A O 1
ATOM 3445 N N . ASP A 1 437 ? -15.563 -17.753 15.231 1.00 91.44 437 ASP A N 1
ATOM 3446 C CA . ASP A 1 437 ? -15.922 -17.328 16.585 1.00 91.44 437 ASP A CA 1
ATOM 3447 C C . ASP A 1 437 ? -14.681 -16.865 17.367 1.00 91.44 437 ASP A C 1
ATOM 3449 O O . ASP A 1 437 ? -14.781 -15.904 18.121 1.00 91.44 437 ASP A O 1
ATOM 3453 N N . GLU A 1 438 ? -13.497 -17.450 17.126 1.00 92.00 438 GLU A N 1
ATOM 3454 C CA . GLU A 1 438 ? -12.248 -16.996 17.757 1.00 92.00 438 GLU A CA 1
ATOM 3455 C C . GLU A 1 438 ? -11.900 -15.556 17.359 1.00 92.00 438 GLU A C 1
ATOM 3457 O O . GLU A 1 438 ? -11.601 -14.730 18.218 1.00 92.00 438 GLU A O 1
ATOM 3462 N N . THR A 1 439 ? -11.994 -15.231 16.065 1.00 91.44 439 THR A N 1
ATOM 3463 C CA . THR A 1 439 ? -11.757 -13.868 15.566 1.00 91.44 439 THR A CA 1
ATOM 3464 C C . THR A 1 439 ? -12.792 -12.882 16.109 1.00 91.44 439 THR A C 1
ATOM 3466 O O . THR A 1 439 ? -12.446 -11.757 16.467 1.00 91.44 439 THR A O 1
ATOM 3469 N N . LEU A 1 440 ? -14.060 -13.292 16.213 1.00 93.62 440 LEU A N 1
ATOM 3470 C CA . LEU A 1 440 ? -15.117 -12.452 16.779 1.00 93.62 440 LEU A CA 1
ATOM 3471 C C . LEU A 1 440 ? -14.878 -12.159 18.270 1.00 93.62 440 LEU A C 1
ATOM 3473 O O . LEU A 1 440 ? -15.104 -11.031 18.723 1.00 93.62 440 LEU A O 1
ATOM 3477 N N . THR A 1 441 ? -14.412 -13.160 19.023 1.00 95.25 441 THR A N 1
ATOM 3478 C CA . THR A 1 441 ? -14.017 -13.008 20.427 1.00 95.25 441 THR A CA 1
ATOM 3479 C C . THR A 1 441 ? -12.839 -12.052 20.559 1.00 95.25 441 THR A C 1
ATOM 3481 O O . THR A 1 441 ? -12.935 -11.114 21.341 1.00 95.25 441 THR A O 1
ATOM 3484 N N . GLU A 1 442 ? -11.793 -12.203 19.747 1.00 93.81 442 GLU A N 1
ATOM 3485 C CA . GLU A 1 442 ? -10.629 -11.308 19.761 1.00 93.81 442 GLU A CA 1
ATOM 3486 C C . GLU A 1 442 ? -11.019 -9.846 19.470 1.00 93.81 442 GLU A C 1
ATOM 3488 O O . GLU A 1 442 ? -10.627 -8.936 20.202 1.00 93.81 442 GLU A O 1
ATOM 3493 N N . ILE A 1 443 ? -11.860 -9.605 18.455 1.00 95.06 443 ILE A N 1
ATOM 3494 C CA . ILE A 1 443 ? -12.375 -8.259 18.139 1.00 95.06 443 ILE A CA 1
ATOM 3495 C C . ILE A 1 443 ? -13.176 -7.688 19.317 1.00 95.06 443 ILE A C 1
ATOM 3497 O O . ILE A 1 443 ? -13.031 -6.514 19.666 1.00 95.06 443 ILE A O 1
ATOM 3501 N N . SER A 1 444 ? -14.015 -8.513 19.945 1.00 96.12 444 SER A N 1
ATOM 3502 C CA . SER A 1 444 ? -14.824 -8.101 21.095 1.00 96.12 444 SER A CA 1
ATOM 3503 C C . SER A 1 444 ? -13.965 -7.799 22.322 1.00 96.12 444 SER A C 1
ATOM 3505 O O . SER A 1 444 ? -14.218 -6.811 23.008 1.00 96.12 444 SER A O 1
ATOM 3507 N N . GLU A 1 445 ? -12.921 -8.588 22.573 1.00 95.31 445 GLU A N 1
ATOM 3508 C CA . GLU A 1 445 ? -11.948 -8.343 23.640 1.00 95.31 445 GLU A CA 1
ATOM 3509 C C . GLU A 1 445 ? -11.191 -7.030 23.417 1.00 95.31 445 GLU A C 1
ATOM 3511 O O . GLU A 1 445 ? -11.053 -6.238 24.354 1.00 95.31 445 GLU A O 1
ATOM 3516 N N . TRP A 1 446 ? -10.761 -6.756 22.181 1.00 95.19 446 TRP A N 1
ATOM 3517 C CA . TRP A 1 446 ? -10.120 -5.490 21.821 1.00 95.19 446 TRP A CA 1
ATOM 3518 C C . TRP A 1 446 ? -11.014 -4.282 22.090 1.00 95.19 446 TRP A C 1
ATOM 3520 O O . TRP A 1 446 ? -10.550 -3.294 22.664 1.00 95.19 446 TRP A O 1
ATOM 3530 N N . LEU A 1 447 ? -12.291 -4.361 21.712 1.00 95.25 447 LEU A N 1
ATOM 3531 C CA . LEU A 1 447 ? -13.252 -3.282 21.927 1.00 95.25 447 LEU A CA 1
ATOM 3532 C C . LEU A 1 447 ? -13.602 -3.105 23.410 1.00 95.25 447 LEU A C 1
ATOM 3534 O O . LEU A 1 447 ? -13.618 -1.971 23.901 1.00 95.25 447 LEU A O 1
ATOM 3538 N N . ALA A 1 448 ? -13.893 -4.192 24.127 1.00 95.00 448 ALA A N 1
ATOM 3539 C CA . ALA A 1 448 ? -14.505 -4.128 25.449 1.00 95.00 448 ALA A CA 1
ATOM 3540 C C . ALA A 1 448 ? -13.501 -3.966 26.597 1.00 95.00 448 ALA A C 1
ATOM 3542 O O . ALA A 1 448 ? -13.779 -3.211 27.530 1.00 95.00 448 ALA A O 1
ATOM 3543 N N . ALA A 1 449 ? -12.360 -4.662 26.556 1.00 93.62 449 ALA A N 1
ATOM 3544 C CA . ALA A 1 449 ? -11.493 -4.805 27.722 1.00 93.62 449 ALA A CA 1
ATOM 3545 C C . ALA A 1 449 ? -10.836 -3.479 28.147 1.00 93.62 449 ALA A C 1
ATOM 3547 O O . ALA A 1 449 ? -10.280 -2.754 27.323 1.00 93.62 449 ALA A O 1
ATOM 3548 N N . ASP A 1 450 ? -10.808 -3.209 29.458 1.00 88.81 450 ASP A N 1
ATOM 3549 C CA . ASP A 1 450 ? -10.239 -1.976 30.035 1.00 88.81 450 ASP A CA 1
ATOM 3550 C C . ASP A 1 450 ? -8.739 -1.794 29.731 1.00 88.81 450 ASP A C 1
ATOM 3552 O O . ASP A 1 450 ? -8.242 -0.672 29.690 1.00 88.81 450 ASP A O 1
ATOM 3556 N N . LYS A 1 451 ? -8.001 -2.895 29.524 1.00 87.50 451 LYS A N 1
ATOM 3557 C CA . LYS A 1 451 ? -6.580 -2.867 29.131 1.00 87.50 451 LYS A CA 1
ATOM 3558 C C . LYS A 1 451 ? -6.362 -2.637 27.626 1.00 87.50 451 LYS A C 1
ATOM 3560 O O . LYS A 1 451 ? -5.216 -2.503 27.211 1.00 87.50 451 LYS A O 1
ATOM 3565 N N . ARG A 1 452 ? -7.434 -2.654 26.827 1.00 92.56 452 ARG A N 1
ATOM 3566 C CA . ARG A 1 452 ? -7.446 -2.473 25.368 1.00 92.56 452 ARG A CA 1
ATOM 3567 C C . ARG A 1 452 ? -8.089 -1.117 25.041 1.00 92.56 452 ARG A C 1
ATOM 3569 O O . ARG A 1 452 ? -7.625 -0.096 25.542 1.00 92.56 452 ARG A O 1
ATOM 3576 N N . LEU A 1 453 ? -9.154 -1.084 24.234 1.00 93.38 453 LEU A N 1
ATOM 3577 C CA . LEU A 1 453 ? -9.861 0.153 23.878 1.00 93.38 453 LEU A CA 1
ATOM 3578 C C . LEU A 1 453 ? -10.825 0.623 24.980 1.00 93.38 453 LEU A C 1
ATOM 3580 O O . LEU A 1 453 ? -11.187 1.799 25.007 1.00 93.38 453 LEU A O 1
ATOM 3584 N N . GLY A 1 454 ? -11.241 -0.267 25.891 1.00 92.81 454 GLY A N 1
ATOM 3585 C CA . GLY A 1 454 ? -12.044 0.083 27.068 1.00 92.81 454 GLY A CA 1
ATOM 3586 C C . GLY A 1 454 ? -13.420 0.671 26.750 1.00 92.81 454 GLY A C 1
ATOM 3587 O O . GLY A 1 454 ? -13.977 1.413 27.559 1.00 92.81 454 GLY A O 1
ATOM 3588 N N . THR A 1 455 ? -13.984 0.370 25.575 1.00 92.75 455 THR A N 1
ATOM 3589 C CA . THR A 1 455 ? -15.295 0.904 25.171 1.00 92.75 455 THR A CA 1
ATOM 3590 C C . THR A 1 455 ? -16.446 0.230 25.909 1.00 92.75 455 THR A C 1
ATOM 3592 O O . THR A 1 455 ? -17.543 0.783 25.934 1.00 92.75 455 THR A O 1
ATOM 3595 N N . ARG A 1 456 ? -16.212 -0.947 26.517 1.00 91.75 456 ARG A N 1
ATOM 3596 C CA . ARG A 1 456 ? -17.227 -1.809 27.159 1.00 91.75 456 ARG A CA 1
ATOM 3597 C C . ARG A 1 456 ? -18.314 -2.318 26.207 1.00 91.75 456 ARG A C 1
ATOM 3599 O O . ARG A 1 456 ? -19.409 -2.673 26.647 1.00 91.75 456 ARG A O 1
ATOM 3606 N N . HIS A 1 457 ? -18.014 -2.331 24.911 1.00 94.44 457 HIS A N 1
ATOM 3607 C CA . HIS A 1 457 ? -18.886 -2.861 23.874 1.00 94.44 457 HIS A CA 1
ATOM 3608 C C . HIS A 1 457 ? -18.271 -4.118 23.269 1.00 94.44 457 HIS A C 1
ATOM 3610 O O . HIS A 1 457 ? -17.111 -4.112 22.867 1.00 94.44 457 HIS A O 1
ATOM 3616 N N . GLU A 1 458 ? -19.066 -5.178 23.174 1.00 95.62 458 GLU A N 1
ATOM 3617 C CA . GLU A 1 458 ? -18.693 -6.428 22.505 1.00 95.62 458 GLU A CA 1
ATOM 3618 C C . GLU A 1 458 ? -19.464 -6.578 21.195 1.00 95.62 458 GLU A C 1
ATOM 3620 O O . GLU A 1 458 ? -20.604 -6.115 21.087 1.00 95.62 458 GLU A O 1
ATOM 3625 N N . ILE A 1 459 ? -18.881 -7.264 20.211 1.00 95.94 459 ILE A N 1
ATOM 3626 C CA . ILE A 1 459 ? -19.607 -7.622 18.994 1.00 95.94 459 ILE A CA 1
ATOM 3627 C C . ILE A 1 459 ? -20.309 -8.956 19.213 1.00 95.94 459 ILE A C 1
ATOM 3629 O O . ILE A 1 459 ? -19.701 -9.965 19.562 1.00 95.94 459 ILE A O 1
ATOM 3633 N N . VAL A 1 460 ? -21.613 -8.980 18.952 1.00 93.88 460 VAL A N 1
ATOM 3634 C CA . VAL A 1 460 ? -22.429 -10.185 19.063 1.00 93.88 460 VAL A CA 1
ATOM 3635 C C . VAL A 1 460 ? -23.048 -10.511 17.715 1.00 93.88 460 VAL A C 1
ATOM 3637 O O . VAL A 1 460 ? -23.776 -9.710 17.125 1.00 93.88 460 VAL A O 1
ATOM 3640 N N . ARG A 1 461 ? -22.808 -11.742 17.260 1.00 92.12 461 ARG A N 1
ATOM 3641 C CA . ARG A 1 461 ? -23.416 -12.314 16.061 1.00 92.12 461 ARG A CA 1
ATOM 3642 C C . ARG A 1 461 ? -24.613 -13.182 16.437 1.00 92.12 461 ARG A C 1
ATOM 3644 O O . ARG A 1 461 ? -24.511 -14.053 17.301 1.00 92.12 461 ARG A O 1
ATOM 3651 N N . ARG A 1 462 ? -25.761 -12.973 15.785 1.00 89.62 462 ARG A N 1
ATOM 3652 C CA . ARG A 1 462 ? -26.962 -13.800 15.979 1.00 89.62 462 ARG A CA 1
ATOM 3653 C C . ARG A 1 462 ? -27.571 -14.230 14.662 1.00 89.62 462 ARG A C 1
ATOM 3655 O O . ARG A 1 462 ? -27.577 -13.487 13.692 1.00 89.62 462 ARG A O 1
ATOM 3662 N N . LYS A 1 463 ? -28.157 -15.417 14.679 1.00 87.62 463 LYS A N 1
ATOM 3663 C CA . LYS A 1 463 ? -29.019 -15.918 13.615 1.00 87.62 463 LYS A CA 1
ATOM 3664 C C . LYS A 1 463 ? -30.455 -15.526 13.926 1.00 87.62 463 LYS A C 1
ATOM 3666 O O . LYS A 1 463 ? -30.957 -15.831 15.010 1.00 87.62 463 LYS A O 1
ATOM 3671 N N . VAL A 1 464 ? -31.089 -14.804 13.013 1.00 87.31 464 VAL A N 1
ATOM 3672 C CA . VAL A 1 464 ? -32.455 -14.299 13.162 1.00 87.31 464 VAL A CA 1
ATOM 3673 C C . VAL A 1 464 ? -33.286 -14.664 11.936 1.00 87.31 464 VAL A C 1
ATOM 3675 O O . VAL A 1 464 ? -32.761 -14.943 10.863 1.00 87.31 464 VAL A O 1
ATOM 3678 N N . ARG A 1 465 ? -34.607 -14.687 12.104 1.00 84.94 465 ARG A N 1
ATOM 3679 C CA . ARG A 1 465 ? -35.565 -14.776 11.000 1.00 84.94 465 ARG A CA 1
ATOM 3680 C C . ARG A 1 465 ? -36.514 -13.604 11.137 1.00 84.94 465 ARG A C 1
ATOM 3682 O O . ARG A 1 465 ? -37.268 -13.544 12.106 1.00 84.94 465 ARG A O 1
ATOM 3689 N N . GLU A 1 466 ? -36.416 -12.651 10.220 1.00 76.38 466 GLU A N 1
ATOM 3690 C CA . GLU A 1 466 ? -37.177 -11.408 10.317 1.00 76.38 466 GLU A CA 1
ATOM 3691 C C . GLU A 1 466 ? -38.614 -11.583 9.818 1.00 76.38 466 GLU A C 1
ATOM 3693 O O . GLU A 1 466 ? -38.883 -12.249 8.814 1.00 76.38 466 GLU A O 1
ATOM 3698 N N . LEU A 1 467 ? -39.546 -10.975 10.549 1.00 77.25 467 LEU A N 1
ATOM 3699 C CA . LEU A 1 467 ? -40.937 -10.821 10.146 1.00 77.25 467 LEU A CA 1
ATOM 3700 C C . LEU A 1 467 ? -41.113 -9.410 9.566 1.00 77.25 467 LEU A C 1
ATOM 3702 O O . LEU A 1 467 ? -40.684 -8.454 10.214 1.00 77.25 467 LEU A O 1
ATOM 3706 N N . PRO A 1 468 ? -41.740 -9.251 8.387 1.00 74.50 468 PRO A N 1
ATOM 3707 C CA . PRO A 1 468 ? -42.093 -7.935 7.868 1.00 74.50 468 PRO A CA 1
ATOM 3708 C C . PRO A 1 468 ? -42.977 -7.200 8.875 1.00 74.50 468 PRO A C 1
ATOM 3710 O O . PRO A 1 468 ? -43.967 -7.763 9.348 1.00 74.50 468 PRO A O 1
ATOM 3713 N N . SER A 1 469 ? -42.633 -5.954 9.201 1.00 73.25 469 SER A N 1
ATOM 3714 C CA . SER A 1 469 ? -43.381 -5.157 10.183 1.00 73.25 469 SER A CA 1
ATOM 3715 C C . SER A 1 469 ? -44.802 -4.821 9.720 1.00 73.25 469 SER A C 1
ATOM 3717 O O . SER A 1 469 ? -45.679 -4.579 10.538 1.00 73.25 469 SER A O 1
ATOM 3719 N N . ASP A 1 470 ? -45.038 -4.818 8.411 1.00 76.44 470 ASP A N 1
ATOM 3720 C CA . ASP A 1 470 ? -46.339 -4.651 7.761 1.00 76.44 470 ASP A CA 1
ATOM 3721 C C . ASP A 1 470 ? -47.038 -5.987 7.444 1.00 76.44 470 ASP A C 1
ATOM 3723 O O . ASP A 1 470 ? -48.142 -6.002 6.895 1.00 76.44 470 ASP A O 1
ATOM 3727 N N . GLY A 1 471 ? -46.412 -7.114 7.793 1.00 76.31 471 GLY A N 1
ATOM 3728 C CA . GLY A 1 471 ? -46.948 -8.446 7.555 1.00 76.31 471 GLY A CA 1
ATOM 3729 C C . GLY A 1 471 ? -48.213 -8.715 8.369 1.00 76.31 471 GLY A C 1
ATOM 3730 O O . GLY A 1 471 ? -48.330 -8.313 9.530 1.00 76.31 471 GLY A O 1
ATOM 3731 N N . LEU A 1 472 ? -49.149 -9.464 7.777 1.00 74.50 472 LEU A N 1
ATOM 3732 C CA . LEU A 1 472 ? -50.386 -9.896 8.440 1.00 74.50 472 LEU A CA 1
ATOM 3733 C C . LEU A 1 472 ? -50.087 -10.666 9.738 1.00 74.50 472 LEU A C 1
ATOM 3735 O O . LEU A 1 472 ? -50.845 -10.596 10.701 1.00 74.50 472 LEU A O 1
ATOM 3739 N N . GLU A 1 473 ? -48.967 -11.386 9.776 1.00 74.62 473 GLU A N 1
ATOM 3740 C CA . GLU A 1 473 ? -48.509 -12.136 10.941 1.00 74.62 473 GLU A CA 1
ATOM 3741 C C . GLU A 1 473 ? -48.050 -11.219 12.076 1.00 74.62 473 GLU A C 1
ATOM 3743 O O . GLU A 1 473 ? -48.325 -11.520 13.234 1.00 74.62 473 GLU A O 1
ATOM 3748 N N . MET A 1 474 ? -47.391 -10.098 11.757 1.00 77.69 474 MET A N 1
ATOM 3749 C CA . MET A 1 474 ? -46.972 -9.120 12.762 1.00 77.69 474 MET A CA 1
ATOM 3750 C C . MET A 1 474 ? -48.190 -8.401 13.351 1.00 77.69 474 MET A C 1
ATOM 3752 O O . MET A 1 474 ? -48.309 -8.301 14.565 1.00 77.69 474 MET A O 1
ATOM 3756 N N . GLN A 1 475 ? -49.159 -8.024 12.510 1.00 76.88 475 GLN A N 1
ATOM 3757 C CA . GLN A 1 475 ? -50.433 -7.449 12.968 1.00 76.88 475 GLN A CA 1
ATOM 3758 C C . GLN A 1 475 ? -51.202 -8.404 13.885 1.00 76.88 475 GLN A C 1
ATOM 3760 O O . GLN A 1 475 ? -51.768 -7.985 14.892 1.00 76.88 475 GLN A O 1
ATOM 3765 N N . ARG A 1 476 ? -51.214 -9.700 13.550 1.00 73.69 476 ARG A N 1
ATOM 3766 C CA . ARG A 1 476 ? -51.820 -10.727 14.402 1.00 73.69 476 ARG A CA 1
ATOM 3767 C C . ARG A 1 476 ? -51.082 -10.856 15.722 1.00 73.69 476 ARG A C 1
ATOM 3769 O O . ARG A 1 476 ? -51.765 -10.884 16.734 1.00 73.69 476 ARG A O 1
ATOM 3776 N N . LEU A 1 477 ? -49.740 -10.870 15.696 1.00 75.06 477 LEU A N 1
ATOM 3777 C CA . LEU A 1 477 ? -48.845 -10.874 16.865 1.00 75.06 477 LEU A CA 1
ATOM 3778 C C . LEU A 1 477 ? -48.963 -9.627 17.756 1.00 75.06 477 LEU A C 1
ATOM 3780 O O . LEU A 1 477 ? -48.534 -9.680 18.898 1.00 75.06 477 LEU A O 1
ATOM 3784 N N . GLU A 1 478 ? -49.499 -8.515 17.260 1.00 77.19 478 GLU A N 1
ATOM 3785 C CA . GLU A 1 478 ? -49.758 -7.307 18.056 1.00 77.19 478 GLU A CA 1
ATOM 3786 C C . GLU A 1 478 ? -51.170 -7.287 18.662 1.00 77.19 478 GLU A C 1
ATOM 3788 O O . GLU A 1 478 ? -51.423 -6.569 19.629 1.00 77.19 478 GLU A O 1
ATOM 3793 N N . ALA A 1 479 ? -52.100 -8.062 18.095 1.00 77.44 479 ALA A N 1
ATOM 3794 C CA . ALA A 1 479 ? -53.519 -8.029 18.438 1.00 77.44 479 ALA A CA 1
ATOM 3795 C C . ALA A 1 479 ? -53.929 -8.954 19.605 1.00 77.44 479 ALA A C 1
ATOM 3797 O O . ALA A 1 479 ? -55.115 -9.008 19.927 1.00 77.44 479 ALA A O 1
ATOM 3798 N N . ASP A 1 480 ? -52.999 -9.681 20.239 1.00 69.19 480 ASP A N 1
ATOM 3799 C CA . ASP A 1 480 ? -53.302 -10.672 21.295 1.00 69.19 480 ASP A CA 1
ATOM 3800 C C . ASP A 1 480 ? -54.199 -11.853 20.855 1.00 69.19 480 ASP A C 1
ATOM 3802 O O . ASP A 1 480 ? -54.720 -12.599 21.685 1.00 69.19 480 ASP A O 1
ATOM 3806 N N . ASP A 1 481 ? -54.316 -12.096 19.542 1.00 66.62 481 ASP A N 1
ATOM 3807 C CA . ASP A 1 481 ? -55.207 -13.096 18.931 1.00 66.62 481 ASP A CA 1
ATOM 3808 C C . ASP A 1 481 ? -54.457 -14.390 18.534 1.00 66.62 481 ASP A C 1
ATOM 3810 O O . ASP A 1 481 ? -54.308 -14.714 17.355 1.00 66.62 481 ASP A O 1
ATOM 3814 N N . TYR A 1 482 ? -53.884 -15.108 19.515 1.00 62.84 482 TYR A N 1
ATOM 3815 C CA . TYR A 1 482 ? -52.916 -16.196 19.240 1.00 62.84 482 TYR A CA 1
ATOM 3816 C C . TYR A 1 482 ? -53.353 -17.615 19.626 1.00 62.84 482 TYR A C 1
ATOM 3818 O O . TYR A 1 482 ? -52.627 -18.565 19.330 1.00 62.84 482 TYR A O 1
ATOM 3826 N N . LEU A 1 483 ? -54.478 -17.801 20.323 1.00 60.28 483 LEU A N 1
ATOM 3827 C CA . LEU A 1 483 ? -54.744 -19.076 21.010 1.00 60.28 483 LEU A CA 1
ATOM 3828 C C . LEU A 1 483 ? -54.891 -20.285 20.061 1.00 60.28 483 LEU A C 1
ATOM 3830 O O . LEU A 1 483 ? -54.530 -21.386 20.468 1.00 60.28 483 LEU A O 1
ATOM 3834 N N . ASP A 1 484 ? -55.289 -20.070 18.798 1.00 62.28 484 ASP A N 1
ATOM 3835 C CA . ASP A 1 484 ? -55.490 -21.140 17.802 1.00 62.28 484 ASP A CA 1
ATOM 3836 C C . ASP A 1 484 ? -54.504 -21.109 16.604 1.00 62.28 484 ASP A C 1
ATOM 3838 O O . ASP A 1 484 ? -54.551 -21.992 15.748 1.00 62.28 484 ASP A O 1
ATOM 3842 N N . GLU A 1 485 ? -53.586 -20.133 16.516 1.00 68.56 485 GLU A N 1
ATOM 3843 C CA . GLU A 1 485 ? -52.715 -19.937 15.330 1.00 68.56 485 GLU A CA 1
ATOM 3844 C C . GLU A 1 485 ? -51.197 -19.890 15.611 1.00 68.56 485 GLU A C 1
ATOM 3846 O O . GLU A 1 485 ? -50.406 -19.763 14.671 1.00 68.56 485 GLU A O 1
ATOM 3851 N N . ILE A 1 486 ? -50.752 -20.056 16.866 1.00 72.81 486 ILE A N 1
ATOM 3852 C CA . ILE A 1 486 ? -49.316 -20.049 17.228 1.00 72.81 486 ILE A CA 1
ATOM 3853 C C . ILE A 1 486 ? -48.496 -21.046 16.400 1.00 72.81 486 ILE A C 1
ATOM 3855 O O . ILE A 1 486 ? -47.394 -20.712 15.963 1.00 72.81 486 ILE A O 1
ATOM 3859 N N . GLU A 1 487 ? -49.012 -22.254 16.156 1.00 74.44 487 GLU A N 1
ATOM 3860 C CA . GLU A 1 487 ? -48.303 -23.264 15.356 1.00 74.44 487 GLU A CA 1
ATOM 3861 C C . GLU A 1 487 ? -48.087 -22.797 13.913 1.00 74.44 487 GLU A C 1
ATOM 3863 O O . GLU A 1 487 ? -46.997 -22.959 13.368 1.00 74.44 487 GLU A O 1
ATOM 3868 N N . ARG A 1 488 ? -49.077 -22.118 13.328 1.00 75.38 488 ARG A N 1
ATOM 3869 C CA . ARG A 1 488 ? -49.014 -21.616 11.954 1.00 75.38 488 ARG A CA 1
ATOM 3870 C C . ARG A 1 488 ? -48.045 -20.444 11.812 1.00 75.38 488 ARG A C 1
ATOM 3872 O O . ARG A 1 488 ? -47.268 -20.404 10.860 1.00 75.38 488 ARG A O 1
ATOM 3879 N N . ILE A 1 489 ? -48.051 -19.515 12.773 1.00 75.69 489 ILE A N 1
ATOM 3880 C CA . ILE A 1 489 ? -47.080 -18.407 12.832 1.00 75.69 489 ILE A CA 1
ATOM 3881 C C . ILE A 1 489 ? -45.666 -18.968 13.008 1.00 75.69 489 ILE A C 1
ATOM 3883 O O . ILE A 1 489 ? -44.729 -18.523 12.343 1.00 75.69 489 ILE A O 1
ATOM 3887 N N . ARG A 1 490 ? -45.515 -19.990 13.859 1.00 80.00 490 ARG A N 1
ATOM 3888 C CA . ARG A 1 490 ? -44.246 -20.681 14.070 1.00 80.00 490 ARG A CA 1
ATOM 3889 C C . ARG A 1 490 ? -43.743 -21.300 12.766 1.00 80.00 490 ARG A C 1
ATOM 3891 O O . ARG A 1 490 ? -42.641 -20.960 12.349 1.00 80.00 490 ARG A O 1
ATOM 3898 N N . GLU A 1 491 ? -44.530 -22.137 12.093 1.00 80.75 491 GLU A N 1
ATOM 3899 C CA . GLU A 1 491 ? -44.155 -22.740 10.801 1.00 80.75 491 GLU A CA 1
ATOM 3900 C C . GLU A 1 491 ? -43.724 -21.692 9.764 1.00 80.75 491 GLU A C 1
ATOM 3902 O O . GLU A 1 491 ? -42.696 -21.862 9.108 1.00 80.75 491 GLU A O 1
ATOM 3907 N N . LEU A 1 492 ? -44.439 -20.567 9.681 1.00 77.69 492 LEU A N 1
ATOM 3908 C CA . LEU A 1 492 ? -44.089 -19.442 8.811 1.00 77.69 492 LEU A CA 1
ATOM 3909 C C . LEU A 1 492 ? -42.734 -18.822 9.162 1.00 77.69 492 LEU A C 1
ATOM 3911 O O . LEU A 1 492 ? -41.908 -18.633 8.268 1.00 77.69 492 LEU A O 1
ATOM 3915 N N . ILE A 1 493 ? -42.467 -18.548 10.443 1.00 80.31 493 ILE A N 1
ATOM 3916 C CA . ILE A 1 493 ? -41.152 -18.064 10.889 1.00 80.31 493 ILE A CA 1
ATOM 3917 C C . ILE A 1 493 ? -40.073 -19.078 10.509 1.00 80.31 493 ILE A C 1
ATOM 3919 O O . ILE A 1 493 ? -39.056 -18.684 9.954 1.00 80.31 493 ILE A O 1
ATOM 3923 N N . PHE A 1 494 ? -40.283 -20.373 10.762 1.00 84.31 494 PHE A N 1
ATOM 3924 C CA . PHE A 1 494 ? -39.297 -21.414 10.445 1.00 84.31 494 PHE A CA 1
ATOM 3925 C C . PHE A 1 494 ? -39.086 -21.623 8.939 1.00 84.31 494 PHE A C 1
ATOM 3927 O O . PHE A 1 494 ? -38.001 -22.051 8.552 1.00 84.31 494 PHE A O 1
ATOM 3934 N N . SER A 1 495 ? -40.074 -21.287 8.104 1.00 84.38 495 SER A N 1
ATOM 3935 C CA . SER A 1 495 ? -39.958 -21.327 6.641 1.00 84.38 495 SER A CA 1
ATOM 3936 C C . SER A 1 495 ? -39.149 -20.169 6.049 1.00 84.38 495 SER A C 1
ATOM 3938 O O . SER A 1 495 ? -38.708 -20.257 4.903 1.00 84.38 495 SER A O 1
ATOM 3940 N N . ARG A 1 496 ? -38.943 -19.081 6.807 1.00 82.62 496 ARG A N 1
ATOM 3941 C CA . ARG A 1 496 ? -38.182 -17.918 6.340 1.00 82.62 496 ARG A CA 1
ATOM 3942 C C . ARG A 1 496 ? -36.672 -18.188 6.341 1.00 82.62 496 ARG A C 1
ATOM 3944 O O . ARG A 1 496 ? -36.179 -18.938 7.192 1.00 82.62 496 ARG A O 1
ATOM 3951 N N . PRO A 1 497 ? -35.926 -17.561 5.413 1.00 82.38 497 PRO A N 1
ATOM 3952 C CA . PRO A 1 497 ? -34.476 -17.657 5.408 1.00 82.38 497 PRO A CA 1
ATOM 3953 C C . PRO A 1 497 ? -33.912 -17.110 6.721 1.00 82.38 497 PRO A C 1
ATOM 3955 O O . PRO A 1 497 ? -34.385 -16.108 7.259 1.00 82.38 497 PRO A O 1
ATOM 3958 N N . GLU A 1 498 ? -32.917 -17.811 7.253 1.00 84.88 498 GLU A N 1
ATOM 3959 C CA . GLU A 1 498 ? -32.133 -17.340 8.388 1.00 84.88 498 GLU A CA 1
ATOM 3960 C C . GLU A 1 498 ? -31.138 -16.289 7.892 1.00 84.88 498 GLU A C 1
ATOM 3962 O O . GLU A 1 498 ? -30.413 -16.535 6.930 1.00 84.88 498 GLU A O 1
ATOM 3967 N N . SER A 1 499 ? -31.115 -15.126 8.539 1.00 83.50 499 SER A N 1
ATOM 3968 C CA . SER A 1 499 ? -30.130 -14.075 8.303 1.00 83.50 499 SER A CA 1
ATOM 3969 C C . SER A 1 499 ? -29.228 -13.914 9.522 1.00 83.50 499 SER A C 1
ATOM 3971 O O . SER A 1 499 ? -29.612 -14.187 10.665 1.00 83.50 499 SER A O 1
ATOM 3973 N N . VAL A 1 500 ? -27.991 -13.493 9.277 1.00 87.31 500 VAL A N 1
ATOM 3974 C CA . VAL A 1 500 ? -27.046 -13.156 10.338 1.00 87.31 500 VAL A CA 1
ATOM 3975 C C . VAL A 1 500 ? -27.189 -11.673 10.648 1.00 87.31 500 VAL A C 1
ATOM 3977 O O . VAL A 1 500 ? -27.086 -10.836 9.758 1.00 87.31 500 VAL A O 1
ATOM 3980 N N . LYS A 1 501 ? -27.416 -11.348 11.919 1.00 88.62 501 LYS A N 1
ATOM 3981 C CA . LYS A 1 501 ? -27.456 -9.978 12.424 1.00 88.62 501 LYS A CA 1
ATOM 3982 C C . LYS A 1 501 ? -26.281 -9.750 13.370 1.00 88.62 501 LYS A C 1
ATOM 3984 O O . LYS A 1 501 ? -26.135 -10.466 14.365 1.00 88.62 501 LYS A O 1
ATOM 3989 N N . VAL A 1 502 ? -25.462 -8.752 13.050 1.00 91.81 502 VAL A N 1
ATOM 3990 C CA . VAL A 1 502 ? -24.343 -8.282 13.876 1.00 91.81 502 VAL A CA 1
ATOM 3991 C C . VAL A 1 502 ? -24.820 -7.086 14.698 1.00 91.81 502 VAL A C 1
ATOM 3993 O O . VAL A 1 502 ? -25.426 -6.159 14.162 1.00 91.81 502 VAL A O 1
ATOM 3996 N N . GLN A 1 503 ? -24.596 -7.125 16.007 1.00 93.19 503 GLN A N 1
ATOM 3997 C CA . GLN A 1 503 ? -25.011 -6.084 16.951 1.00 93.19 503 GLN A CA 1
ATOM 3998 C C . GLN A 1 503 ? -23.900 -5.813 17.961 1.00 93.19 503 GLN A C 1
ATOM 4000 O O . GLN A 1 503 ? -23.021 -6.652 18.153 1.00 93.19 503 GLN A O 1
ATOM 4005 N N . LEU A 1 504 ? -23.978 -4.673 18.645 1.00 94.69 504 LEU A N 1
ATOM 4006 C CA . LEU A 1 504 ? -23.123 -4.393 19.792 1.00 94.69 504 LEU A CA 1
ATOM 4007 C C . LEU A 1 504 ? -23.855 -4.752 21.083 1.00 94.69 504 LEU A C 1
ATOM 4009 O O . LEU A 1 504 ? -25.056 -4.509 21.220 1.00 94.69 504 LEU A O 1
ATOM 4013 N N . PHE A 1 505 ? -23.140 -5.328 22.037 1.00 95.62 505 PHE A N 1
ATOM 4014 C CA . PHE A 1 505 ? -23.624 -5.540 23.392 1.00 95.62 505 PHE A CA 1
ATOM 4015 C C . PHE A 1 505 ? -22.938 -4.553 24.333 1.00 95.62 505 PHE A C 1
ATOM 4017 O O . PHE A 1 505 ? -21.719 -4.588 24.486 1.00 95.62 505 PHE A O 1
ATOM 4024 N N . ASP A 1 506 ? -23.730 -3.669 24.938 1.00 94.31 506 ASP A N 1
ATOM 4025 C CA . ASP A 1 506 ? -23.265 -2.715 25.943 1.00 94.31 506 ASP A CA 1
ATOM 4026 C C . ASP A 1 506 ? -23.264 -3.408 27.312 1.00 94.31 506 ASP A C 1
ATOM 4028 O O . ASP A 1 506 ? -24.324 -3.749 27.853 1.00 94.31 506 ASP A O 1
ATOM 4032 N N . GLN A 1 507 ? -22.073 -3.620 27.876 1.00 92.56 507 GLN A N 1
ATOM 4033 C CA . GLN A 1 507 ? -21.904 -4.309 29.158 1.00 92.56 507 GLN A CA 1
ATOM 4034 C C . GLN A 1 507 ? -22.460 -3.511 30.350 1.00 92.56 507 GLN A C 1
ATOM 4036 O O . GLN A 1 507 ? -22.846 -4.100 31.360 1.00 92.56 507 GLN A O 1
ATOM 4041 N N . MET A 1 508 ? -22.497 -2.178 30.260 1.00 90.25 508 MET A N 1
ATOM 4042 C CA . MET A 1 508 ? -22.958 -1.309 31.343 1.00 90.25 508 MET A CA 1
ATOM 4043 C C . MET A 1 508 ? -24.484 -1.281 31.421 1.00 90.25 508 MET A C 1
ATOM 4045 O O . MET A 1 508 ? -25.055 -1.360 32.510 1.00 90.25 508 MET A O 1
ATOM 4049 N N . LEU A 1 509 ? -25.140 -1.168 30.268 1.00 91.69 509 LEU A N 1
ATOM 4050 C CA . LEU A 1 509 ? -26.596 -1.161 30.165 1.00 91.69 509 LEU A CA 1
ATOM 4051 C C . LEU A 1 509 ? -27.186 -2.577 30.114 1.00 91.69 509 LEU A C 1
ATOM 4053 O O . LEU A 1 509 ? -28.379 -2.743 30.367 1.00 91.69 509 LEU A O 1
ATOM 4057 N N . ASN A 1 510 ? -26.362 -3.591 29.824 1.00 94.19 510 ASN A N 1
ATOM 4058 C CA . ASN A 1 510 ? -26.769 -4.983 29.624 1.00 94.19 510 ASN A CA 1
ATOM 4059 C C . ASN A 1 510 ? -27.851 -5.114 28.533 1.00 94.19 510 ASN A C 1
ATOM 4061 O O . ASN A 1 510 ? -28.837 -5.844 28.674 1.00 94.19 510 ASN A O 1
ATOM 4065 N N . ILE A 1 511 ? -27.675 -4.369 27.438 1.00 94.44 511 ILE A N 1
ATOM 4066 C CA . ILE A 1 511 ? -28.582 -4.357 26.286 1.00 94.44 511 ILE A CA 1
ATOM 4067 C C . ILE A 1 511 ? -27.819 -4.603 24.989 1.00 94.44 511 ILE A C 1
ATOM 4069 O O . ILE A 1 511 ? -26.620 -4.356 24.882 1.00 94.44 511 ILE A O 1
ATOM 4073 N N . ARG A 1 512 ? -28.546 -5.084 23.980 1.00 93.25 512 ARG A N 1
ATOM 4074 C CA . ARG A 1 512 ? -28.048 -5.188 22.607 1.00 93.25 512 ARG A CA 1
ATOM 4075 C C . ARG A 1 512 ? -28.532 -3.989 21.815 1.00 93.25 512 ARG A C 1
ATOM 4077 O O . ARG A 1 512 ? -29.706 -3.634 21.912 1.00 93.25 512 ARG A O 1
ATOM 4084 N N . ILE A 1 513 ? -27.640 -3.419 21.026 1.00 92.00 513 ILE A N 1
ATOM 4085 C CA . ILE A 1 513 ? -27.853 -2.188 20.282 1.00 92.00 513 ILE A CA 1
ATOM 4086 C C . ILE A 1 513 ? -27.490 -2.463 18.820 1.00 92.00 513 ILE A C 1
ATOM 4088 O O . ILE A 1 513 ? -26.489 -3.124 18.530 1.00 92.00 513 ILE A O 1
ATOM 4092 N N . ASP A 1 514 ? -28.328 -2.003 17.892 1.00 90.62 514 ASP A N 1
ATOM 4093 C CA . ASP A 1 514 ? -27.987 -2.048 16.469 1.00 90.62 514 ASP A CA 1
ATOM 4094 C C . ASP A 1 514 ? -26.847 -1.054 16.176 1.00 90.62 514 ASP A C 1
ATOM 4096 O O . ASP A 1 514 ? -26.770 -0.021 16.841 1.00 90.62 514 ASP A O 1
ATOM 4100 N N . PRO A 1 515 ? -25.973 -1.299 15.180 1.00 90.62 515 PRO A N 1
ATOM 4101 C CA . PRO A 1 515 ? -24.861 -0.392 14.870 1.00 90.62 515 PRO A CA 1
ATOM 4102 C C . PRO A 1 515 ? -25.294 1.068 14.681 1.00 90.62 515 PRO A C 1
ATOM 4104 O O . PRO A 1 515 ? -24.639 1.981 15.172 1.00 90.62 515 PRO A O 1
ATOM 4107 N N . HIS A 1 516 ? -26.448 1.291 14.051 1.00 89.19 516 HIS A N 1
ATOM 4108 C CA . HIS A 1 516 ? -27.028 2.622 13.845 1.00 89.19 516 HIS A CA 1
ATOM 4109 C C . HIS A 1 516 ? -27.487 3.321 15.143 1.00 89.19 516 HIS A C 1
ATOM 4111 O O . HIS A 1 516 ? -27.668 4.537 15.164 1.00 89.19 516 HIS A O 1
ATOM 4117 N N . ASP A 1 517 ? -27.715 2.568 16.218 1.00 89.31 517 ASP A N 1
ATOM 4118 C CA . ASP A 1 517 ? -28.176 3.085 17.510 1.00 89.31 517 ASP A CA 1
ATOM 4119 C C . ASP A 1 517 ? -27.029 3.298 18.511 1.00 89.31 517 ASP A C 1
ATOM 4121 O O . ASP A 1 517 ? -27.257 3.824 19.602 1.00 89.31 517 ASP A O 1
ATOM 4125 N N . CYS A 1 518 ? -25.801 2.893 18.171 1.00 85.94 518 CYS A N 1
ATOM 4126 C CA . CYS A 1 518 ? -24.642 3.071 19.041 1.00 85.94 518 CYS A CA 1
ATOM 4127 C C . CYS A 1 518 ? -23.988 4.453 18.864 1.00 85.94 518 CYS A C 1
ATOM 4129 O O . CYS A 1 518 ? -24.232 5.171 17.891 1.00 85.94 518 CYS A O 1
ATOM 4131 N N . ALA A 1 519 ? -23.153 4.847 19.829 1.00 85.31 519 ALA A N 1
ATOM 4132 C CA . ALA A 1 519 ? -22.426 6.109 19.747 1.00 85.31 519 ALA A CA 1
ATOM 4133 C C . ALA A 1 519 ? -21.505 6.122 18.517 1.00 85.31 519 ALA A C 1
ATOM 4135 O O . ALA A 1 519 ? -20.769 5.165 18.277 1.00 85.31 519 ALA A O 1
ATOM 4136 N N . ILE A 1 520 ? -21.508 7.240 17.783 1.00 86.56 520 ILE A N 1
ATOM 4137 C CA . ILE A 1 520 ? -20.805 7.380 16.497 1.00 86.56 520 ILE A CA 1
ATOM 4138 C C . ILE A 1 520 ? -19.337 6.945 16.600 1.00 86.56 520 ILE A C 1
ATOM 4140 O O . ILE A 1 520 ? -18.888 6.188 15.750 1.00 86.56 520 ILE A O 1
ATOM 4144 N N . GLY A 1 521 ? -18.610 7.344 17.652 1.00 87.19 521 GLY A N 1
ATOM 4145 C CA . GLY A 1 521 ? -17.203 6.958 17.833 1.00 87.19 521 GLY A CA 1
ATOM 4146 C C . GLY A 1 521 ? -16.980 5.440 17.828 1.00 87.19 521 GLY A C 1
ATOM 4147 O O . GLY A 1 521 ? -16.104 4.945 17.128 1.00 87.19 521 GLY A O 1
ATOM 4148 N N . ILE A 1 522 ? -17.844 4.673 18.502 1.00 89.12 522 ILE A N 1
ATOM 4149 C CA . ILE A 1 522 ? -17.736 3.207 18.549 1.00 89.12 522 ILE A CA 1
ATOM 4150 C C . ILE A 1 522 ? -18.009 2.609 17.167 1.00 89.12 522 ILE A C 1
ATOM 4152 O O . ILE A 1 522 ? -17.248 1.763 16.705 1.00 89.12 522 ILE A O 1
ATOM 4156 N N . ALA A 1 523 ? -19.051 3.077 16.473 1.00 89.75 523 ALA A N 1
ATOM 4157 C CA . ALA A 1 523 ? -19.359 2.602 15.125 1.00 89.75 523 ALA A CA 1
ATOM 4158 C C . ALA A 1 523 ? -18.217 2.880 14.129 1.00 89.75 523 ALA A C 1
ATOM 4160 O O . ALA A 1 523 ? -17.921 2.037 13.286 1.00 89.75 523 ALA A O 1
ATOM 4161 N N . GLN A 1 524 ? -17.560 4.040 14.249 1.00 91.06 524 GLN A N 1
ATOM 4162 C CA . GLN A 1 524 ? -16.397 4.424 13.440 1.00 91.06 524 GLN A CA 1
ATOM 4163 C C . GLN A 1 524 ? -15.147 3.609 13.793 1.00 91.06 524 GLN A C 1
ATOM 4165 O O . GLN A 1 524 ? -14.285 3.405 12.940 1.00 91.06 524 GLN A O 1
ATOM 4170 N N . LEU A 1 525 ? -15.032 3.146 15.038 1.00 93.25 525 LEU A N 1
ATOM 4171 C CA . LEU A 1 525 ? -13.895 2.370 15.527 1.00 93.25 525 LEU A CA 1
ATOM 4172 C C . LEU A 1 525 ? -13.920 0.919 15.034 1.00 93.25 525 LEU A C 1
ATOM 4174 O O . LEU A 1 525 ? -12.866 0.364 14.727 1.00 93.25 525 LEU A O 1
ATOM 4178 N N . VAL A 1 526 ? -15.109 0.312 14.928 1.00 94.88 526 VAL A N 1
ATOM 4179 C CA . VAL A 1 526 ? -15.263 -1.104 14.552 1.00 94.88 526 VAL A CA 1
ATOM 4180 C C . VAL A 1 526 ? -14.495 -1.454 13.268 1.00 94.88 526 VAL A C 1
ATOM 4182 O O . VAL A 1 526 ? -13.699 -2.391 13.325 1.00 94.88 526 VAL A O 1
ATOM 4185 N N . PRO A 1 527 ? -14.611 -0.715 12.144 1.00 94.88 527 PRO A N 1
ATOM 4186 C CA . PRO A 1 527 ? -13.855 -1.046 10.938 1.00 94.88 527 PRO A CA 1
ATOM 4187 C C . PRO A 1 527 ? -12.333 -1.034 11.107 1.00 94.88 527 PRO A C 1
ATOM 4189 O O . PRO A 1 527 ? -11.660 -1.851 10.485 1.00 94.88 527 PRO A O 1
ATOM 4192 N N . VAL A 1 528 ? -11.789 -0.167 11.968 1.00 94.81 528 VAL A N 1
ATOM 4193 C CA . VAL A 1 528 ? -10.343 -0.102 12.255 1.00 94.81 528 VAL A CA 1
ATOM 4194 C C . VAL A 1 528 ? -9.895 -1.337 13.033 1.00 94.81 528 VAL A C 1
ATOM 4196 O O . VAL A 1 528 ? -8.902 -1.966 12.671 1.00 94.81 528 VAL A O 1
ATOM 4199 N N . VAL A 1 529 ? -10.659 -1.730 14.058 1.00 94.62 529 VAL A N 1
ATOM 4200 C CA . VAL A 1 529 ? -10.362 -2.928 14.862 1.00 94.62 529 VAL A CA 1
ATOM 4201 C C . VAL A 1 529 ? -10.473 -4.189 14.020 1.00 94.62 529 VAL A C 1
ATOM 4203 O O . VAL A 1 529 ? -9.574 -5.026 14.042 1.00 94.62 529 VAL A O 1
ATOM 4206 N N . VAL A 1 530 ? -11.542 -4.307 13.229 1.00 93.69 530 VAL A N 1
ATOM 4207 C CA . VAL A 1 530 ? -11.724 -5.442 12.321 1.00 93.69 530 VAL A CA 1
ATOM 4208 C C . VAL A 1 530 ? -10.589 -5.475 11.298 1.00 93.69 530 VAL A C 1
ATOM 4210 O O . VAL A 1 530 ? -10.032 -6.545 11.070 1.00 93.69 530 VAL A O 1
ATOM 4213 N N . ALA A 1 531 ? -10.194 -4.339 10.711 1.00 89.56 531 ALA A N 1
ATOM 4214 C CA . ALA A 1 531 ? -9.071 -4.291 9.774 1.00 89.56 531 ALA A CA 1
ATOM 4215 C C . ALA A 1 531 ? -7.764 -4.793 10.409 1.00 89.56 531 ALA A C 1
ATOM 4217 O O . ALA A 1 531 ? -7.085 -5.605 9.784 1.00 89.56 531 ALA A O 1
ATOM 4218 N N . GLY A 1 532 ? -7.465 -4.368 11.643 1.00 87.50 532 GLY A N 1
ATOM 4219 C CA . GLY A 1 532 ? -6.292 -4.809 12.399 1.00 87.50 532 GLY A CA 1
ATOM 4220 C C . GLY A 1 532 ? -6.325 -6.301 12.733 1.00 87.50 532 GLY A C 1
ATOM 4221 O O . GLY A 1 532 ? -5.424 -7.036 12.351 1.00 87.50 532 GLY A O 1
ATOM 4222 N N . VAL A 1 533 ? -7.395 -6.797 13.358 1.00 87.50 533 VAL A N 1
ATOM 4223 C CA . VAL A 1 533 ? -7.473 -8.203 13.806 1.00 87.50 533 VAL A CA 1
ATOM 4224 C C . VAL A 1 533 ? -7.560 -9.189 12.632 1.00 87.50 533 VAL A C 1
ATOM 4226 O O . VAL A 1 533 ? -6.957 -10.266 12.646 1.00 87.50 533 VAL A O 1
ATOM 4229 N N . THR A 1 534 ? -8.288 -8.823 11.573 1.00 83.38 534 THR A N 1
ATOM 4230 C CA . THR A 1 534 ? -8.509 -9.688 10.398 1.00 83.38 534 THR A CA 1
ATOM 4231 C C . THR A 1 534 ? -7.436 -9.544 9.328 1.00 83.38 534 THR A C 1
ATOM 4233 O O . THR A 1 534 ? -7.598 -10.058 8.224 1.00 83.38 534 THR A O 1
ATOM 4236 N N . SER A 1 535 ? -6.326 -8.882 9.646 1.00 66.50 535 SER A N 1
ATOM 4237 C CA . SER A 1 535 ? -5.158 -8.714 8.777 1.00 66.50 535 SER A CA 1
ATOM 4238 C C . SER A 1 535 ? -4.408 -10.016 8.456 1.00 66.50 535 SER A C 1
ATOM 4240 O O . SER A 1 535 ? -3.273 -9.972 7.992 1.00 66.50 535 SER A O 1
ATOM 4242 N N . GLN A 1 536 ? -5.021 -11.181 8.698 1.00 55.88 536 GLN A N 1
ATOM 4243 C CA . GLN A 1 536 ? -4.400 -12.479 8.479 1.00 55.88 536 GLN A CA 1
ATOM 4244 C C . GLN A 1 536 ? -3.898 -12.593 7.039 1.00 55.88 536 GLN A C 1
ATOM 4246 O O . GLN A 1 536 ? -4.658 -12.421 6.083 1.00 55.88 536 GLN A O 1
ATOM 4251 N N . THR A 1 537 ? -2.616 -12.942 6.929 1.00 46.84 537 THR A N 1
ATOM 4252 C CA . THR A 1 537 ? -2.049 -13.635 5.779 1.00 46.84 537 THR A CA 1
ATOM 4253 C C . THR A 1 537 ? -3.044 -14.707 5.357 1.00 46.84 537 THR A C 1
ATOM 4255 O O . THR A 1 537 ? -3.517 -15.508 6.172 1.00 46.84 537 THR A O 1
ATOM 4258 N N . ASN A 1 538 ? -3.464 -14.661 4.097 1.00 41.94 538 ASN A N 1
ATOM 4259 C CA . ASN A 1 538 ? -4.385 -15.649 3.564 1.00 41.94 538 ASN A CA 1
ATOM 4260 C C . ASN A 1 538 ? -3.796 -17.037 3.877 1.00 41.94 538 ASN A C 1
ATOM 4262 O O . ASN A 1 538 ? -2.622 -17.264 3.591 1.00 41.94 538 ASN A O 1
ATOM 4266 N N . ARG A 1 539 ? -4.553 -17.954 4.501 1.00 38.00 539 ARG A N 1
ATOM 4267 C CA . ARG A 1 539 ? -4.017 -19.283 4.886 1.00 38.00 539 ARG A CA 1
ATOM 4268 C C . ARG A 1 539 ? -3.432 -20.041 3.689 1.00 38.00 539 ARG A C 1
ATOM 4270 O O . ARG A 1 539 ? -2.546 -20.866 3.875 1.00 38.00 539 ARG A O 1
ATOM 4277 N N . ASP A 1 540 ? -3.906 -19.714 2.488 1.00 37.81 540 ASP A N 1
ATOM 4278 C CA . ASP A 1 540 ? -3.453 -20.276 1.216 1.00 37.81 540 ASP A CA 1
ATOM 4279 C C . ASP A 1 540 ? -2.267 -19.511 0.583 1.00 37.81 540 ASP A C 1
ATOM 4281 O O . ASP A 1 540 ? -1.706 -19.976 -0.406 1.00 37.81 540 ASP A O 1
ATOM 4285 N N . LYS A 1 541 ? -1.880 -18.341 1.121 1.00 50.84 541 LYS A N 1
ATOM 4286 C CA . LYS A 1 541 ? -0.756 -17.498 0.660 1.00 50.84 541 LYS A CA 1
ATOM 4287 C C . LYS A 1 541 ? -0.031 -16.840 1.853 1.00 50.84 541 LYS A C 1
ATOM 4289 O O . LYS A 1 541 ? -0.179 -15.633 2.065 1.00 50.84 541 LYS A O 1
ATOM 4294 N N . PRO A 1 542 ? 0.732 -17.617 2.644 1.00 44.88 542 PRO A N 1
ATOM 4295 C CA . PRO A 1 542 ? 1.426 -17.132 3.842 1.00 44.88 542 PRO A CA 1
ATOM 4296 C C . PRO A 1 542 ? 2.445 -16.015 3.562 1.00 44.88 542 PRO A C 1
ATOM 4298 O O . PRO A 1 542 ? 2.729 -15.230 4.461 1.00 44.88 542 PRO A O 1
ATOM 4301 N N . ASP A 1 543 ? 2.925 -15.895 2.322 1.00 48.09 543 ASP A N 1
ATOM 4302 C CA . ASP A 1 543 ? 3.971 -14.938 1.930 1.00 48.09 543 ASP A CA 1
ATOM 4303 C C . ASP A 1 543 ? 3.423 -13.522 1.641 1.00 48.09 543 ASP A C 1
ATOM 4305 O O . ASP A 1 543 ? 4.180 -12.562 1.467 1.00 48.09 543 ASP A O 1
ATOM 4309 N N . GLN A 1 544 ? 2.091 -13.358 1.606 1.00 56.53 544 GLN A N 1
ATOM 4310 C CA . GLN A 1 544 ? 1.436 -12.069 1.368 1.00 56.53 544 GLN A CA 1
ATOM 4311 C C . GLN A 1 544 ? 1.176 -11.317 2.675 1.00 56.53 544 GLN A C 1
ATOM 4313 O O . GLN A 1 544 ? 0.120 -11.431 3.298 1.00 56.53 544 GLN A O 1
ATOM 4318 N N . HIS A 1 545 ? 2.147 -10.498 3.052 1.00 66.31 545 HIS A N 1
ATOM 4319 C CA . HIS A 1 545 ? 2.047 -9.549 4.151 1.00 66.31 545 HIS A CA 1
ATOM 4320 C C . HIS A 1 545 ? 1.164 -8.351 3.760 1.00 66.31 545 HIS A C 1
ATOM 4322 O O . HIS A 1 545 ? 1.417 -7.683 2.757 1.00 66.31 545 HIS A O 1
ATOM 4328 N N . GLY A 1 546 ? 0.112 -8.083 4.539 1.00 74.56 546 GLY A N 1
ATOM 4329 C CA . GLY A 1 546 ? -0.848 -7.013 4.244 1.00 74.56 546 GLY A CA 1
ATOM 4330 C C . GLY A 1 546 ? -0.291 -5.605 4.486 1.00 74.56 546 GLY A C 1
ATOM 4331 O O . GLY A 1 546 ? 0.469 -5.379 5.432 1.00 74.56 546 GLY A O 1
ATOM 4332 N N . MET A 1 547 ? -0.723 -4.644 3.665 1.00 88.06 547 MET A N 1
ATOM 4333 C CA . MET A 1 547 ? -0.490 -3.210 3.879 1.00 88.06 547 MET A CA 1
ATOM 4334 C C . MET A 1 547 ? -1.826 -2.496 4.117 1.00 88.06 547 MET A C 1
ATOM 4336 O O . MET A 1 547 ? -2.754 -2.581 3.313 1.00 88.06 547 MET A O 1
ATOM 4340 N N . PHE A 1 548 ? -1.937 -1.786 5.235 1.00 92.25 548 PHE A N 1
ATOM 4341 C CA . PHE A 1 548 ? -3.171 -1.142 5.677 1.00 92.25 548 PHE A CA 1
ATOM 4342 C C . PHE A 1 548 ? -3.022 0.373 5.612 1.00 92.25 548 PHE A C 1
ATOM 4344 O O . PHE A 1 548 ? -2.192 0.955 6.306 1.00 92.25 548 PHE A O 1
ATOM 4351 N N . LEU A 1 549 ? -3.849 1.006 4.787 1.00 95.19 549 LEU A N 1
ATOM 4352 C CA . LEU A 1 549 ? -3.922 2.454 4.631 1.00 95.19 549 LEU A CA 1
ATOM 4353 C C . LEU A 1 549 ? -5.141 2.936 5.419 1.00 95.19 549 LEU A C 1
ATOM 4355 O O . LEU A 1 549 ? -6.269 2.623 5.038 1.00 95.19 549 LEU A O 1
ATOM 4359 N N . ILE A 1 550 ? -4.939 3.638 6.533 1.00 95.75 550 ILE A N 1
ATOM 4360 C CA . ILE A 1 550 ? -6.048 4.059 7.400 1.00 95.75 550 ILE A CA 1
ATOM 4361 C C . ILE A 1 550 ? -6.004 5.567 7.593 1.00 95.75 550 ILE A C 1
ATOM 4363 O O . ILE A 1 550 ? -5.041 6.114 8.132 1.00 95.75 550 ILE A O 1
ATOM 4367 N N . GLU A 1 551 ? -7.071 6.239 7.172 1.00 95.38 551 GLU A N 1
ATOM 4368 C CA . GLU A 1 551 ? -7.242 7.669 7.407 1.00 95.38 551 GLU A CA 1
ATOM 4369 C C . GLU A 1 551 ? -7.971 7.916 8.722 1.00 95.38 551 GLU A C 1
ATOM 4371 O O . GLU A 1 551 ? -9.034 7.344 8.977 1.00 95.38 551 GLU A O 1
ATOM 4376 N N . GLN A 1 552 ? -7.391 8.787 9.549 1.00 93.88 552 GLN A N 1
ATOM 4377 C CA . GLN A 1 552 ? -7.949 9.285 10.804 1.00 93.88 552 GLN A CA 1
ATOM 4378 C C . GLN A 1 552 ? -8.564 8.156 11.656 1.00 93.88 552 GLN A C 1
ATOM 4380 O O . GLN A 1 552 ? -9.772 8.160 11.930 1.00 93.88 552 GLN A O 1
ATOM 4385 N N . PRO A 1 553 ? -7.781 7.131 12.052 1.00 94.94 553 PRO A N 1
ATOM 4386 C CA . PRO A 1 553 ? -8.286 6.037 12.886 1.00 94.94 553 PRO A CA 1
ATOM 4387 C C . PRO A 1 553 ? -8.940 6.529 14.190 1.00 94.94 553 PRO A C 1
ATOM 4389 O O . PRO A 1 553 ? -9.893 5.915 14.670 1.00 94.94 553 PRO A O 1
ATOM 4392 N N . GLU A 1 554 ? -8.480 7.661 14.722 1.00 92.12 554 GLU A N 1
ATOM 4393 C CA . GLU A 1 554 ? -8.940 8.305 15.953 1.00 92.12 554 GLU A CA 1
ATOM 4394 C C . GLU A 1 554 ? -10.250 9.106 15.836 1.00 92.12 554 GLU A C 1
ATOM 4396 O O . GLU A 1 554 ? -10.801 9.516 16.859 1.00 92.12 554 GLU A O 1
ATOM 4401 N N . LEU A 1 555 ? -10.767 9.354 14.628 1.00 90.00 555 LEU A N 1
ATOM 4402 C CA . LEU A 1 555 ? -11.869 10.298 14.426 1.00 90.00 555 LEU A CA 1
ATOM 4403 C C . LEU A 1 555 ? -13.104 9.952 15.288 1.00 90.00 555 LEU A C 1
ATOM 4405 O O . LEU A 1 555 ? -13.542 8.806 15.346 1.00 90.00 555 LEU A O 1
ATOM 4409 N N . HIS A 1 556 ? -13.687 10.968 15.938 1.00 87.44 556 HIS A N 1
ATOM 4410 C CA . HIS A 1 556 ? -14.848 10.875 16.843 1.00 87.44 556 HIS A CA 1
ATOM 4411 C C . HIS A 1 556 ? -14.637 10.108 18.163 1.00 87.44 556 HIS A C 1
ATOM 4413 O O . HIS A 1 556 ? -15.606 9.925 18.908 1.00 87.44 556 HIS A O 1
ATOM 4419 N N . ASN A 1 557 ? -13.407 9.698 18.487 1.00 88.31 557 ASN A N 1
ATOM 4420 C CA . ASN A 1 557 ? -13.114 8.949 19.705 1.00 88.31 557 ASN A CA 1
ATOM 4421 C C . ASN A 1 557 ? -12.634 9.834 20.862 1.00 88.31 557 ASN A C 1
ATOM 4423 O O . ASN A 1 557 ? -12.199 10.968 20.695 1.00 88.31 557 ASN A O 1
ATOM 4427 N N . HIS A 1 558 ? -12.756 9.300 22.077 1.00 88.81 558 HIS A N 1
ATOM 4428 C CA . HIS A 1 558 ? -12.166 9.906 23.266 1.00 88.81 558 HIS A CA 1
ATOM 4429 C C . HIS A 1 558 ? -10.657 9.588 23.317 1.00 88.81 558 HIS A C 1
ATOM 4431 O O . HIS A 1 558 ? -10.294 8.451 23.004 1.00 88.81 558 HIS A O 1
ATOM 4437 N N . PRO A 1 559 ? -9.790 10.493 23.818 1.00 88.44 559 PRO A N 1
ATOM 4438 C CA . PRO A 1 559 ? -8.342 10.278 23.939 1.00 88.44 559 PRO A CA 1
ATOM 4439 C C . PRO A 1 559 ? -7.896 8.929 24.515 1.00 88.44 559 PRO A C 1
ATOM 4441 O O . PRO A 1 559 ? -6.891 8.363 24.098 1.00 88.44 559 PRO A O 1
ATOM 4444 N N . SER A 1 560 ? -8.644 8.380 25.476 1.00 88.50 560 SER A N 1
ATOM 4445 C CA . SER A 1 560 ? -8.334 7.067 26.062 1.00 88.50 560 SER A CA 1
ATOM 4446 C C . SER A 1 560 ? -8.404 5.921 25.047 1.00 88.50 560 SER A C 1
ATOM 4448 O O . SER A 1 560 ? -7.628 4.977 25.148 1.00 88.50 560 SER A O 1
ATOM 4450 N N . VAL A 1 561 ? -9.313 6.008 24.073 1.00 91.44 561 VAL A N 1
ATOM 4451 C CA . VAL A 1 561 ? -9.471 5.019 22.997 1.00 91.44 561 VAL A CA 1
ATOM 4452 C C . VAL A 1 561 ? -8.331 5.153 21.986 1.00 91.44 561 VAL A C 1
ATOM 4454 O O . VAL A 1 561 ? -7.817 4.144 21.520 1.00 91.44 561 VAL A O 1
ATOM 4457 N N . GLU A 1 562 ? -7.873 6.377 21.701 1.00 92.56 562 GLU A N 1
ATOM 4458 C CA . GLU A 1 562 ? -6.732 6.633 20.804 1.00 92.56 562 GLU A CA 1
ATOM 4459 C C . GLU A 1 562 ? -5.440 5.976 21.308 1.00 92.56 562 GLU A C 1
ATOM 4461 O O . GLU A 1 562 ? -4.672 5.406 20.536 1.00 92.56 562 GLU A O 1
ATOM 4466 N N . VAL A 1 563 ? -5.229 5.986 22.627 1.00 92.50 563 VAL A N 1
ATOM 4467 C CA . VAL A 1 563 ? -4.116 5.265 23.259 1.00 92.50 563 VAL A CA 1
ATOM 4468 C C . VAL A 1 563 ? -4.269 3.748 23.075 1.00 92.50 563 VAL A C 1
ATOM 4470 O O . VAL A 1 563 ? -3.294 3.064 22.780 1.00 92.50 563 VAL A O 1
ATOM 4473 N N . GLY A 1 564 ? -5.483 3.206 23.203 1.00 93.50 564 GLY A N 1
ATOM 4474 C CA . GLY A 1 564 ? -5.738 1.786 22.935 1.00 93.50 564 GLY A CA 1
ATOM 4475 C C . GLY A 1 564 ? -5.514 1.401 21.466 1.00 93.50 564 GLY A C 1
ATOM 4476 O O . GLY A 1 564 ? -5.004 0.316 21.191 1.00 93.50 564 GLY A O 1
ATOM 4477 N N . LEU A 1 565 ? -5.825 2.300 20.524 1.00 94.44 565 LEU A N 1
ATOM 4478 C CA . LEU A 1 565 ? -5.551 2.114 19.094 1.00 94.44 565 LEU A CA 1
ATOM 4479 C C . LEU A 1 565 ? -4.051 1.991 18.807 1.00 94.44 565 LEU A C 1
ATOM 4481 O O . LEU A 1 565 ? -3.657 1.150 18.004 1.00 94.44 565 LEU A O 1
ATOM 4485 N N . GLY A 1 566 ? -3.211 2.770 19.495 1.00 94.44 566 GLY A N 1
ATOM 4486 C CA . GLY A 1 566 ? -1.758 2.626 19.393 1.00 94.44 566 GLY A CA 1
ATOM 4487 C C . GLY A 1 566 ? -1.295 1.205 19.719 1.00 94.44 566 GLY A C 1
ATOM 4488 O O . GLY A 1 566 ? -0.542 0.614 18.952 1.00 94.44 566 GLY A O 1
ATOM 4489 N N . ASP A 1 567 ? -1.810 0.618 20.802 1.00 94.62 567 ASP A N 1
ATOM 4490 C CA . ASP A 1 567 ? -1.478 -0.764 21.171 1.00 94.62 567 ASP A CA 1
ATOM 4491 C C . ASP A 1 567 ? -2.016 -1.792 20.166 1.00 94.62 567 ASP A C 1
ATOM 4493 O O . ASP A 1 567 ? -1.351 -2.796 19.917 1.00 94.62 567 ASP A O 1
ATOM 4497 N N . LEU A 1 568 ? -3.192 -1.546 19.573 1.00 93.94 568 LEU A N 1
ATOM 4498 C CA . LEU A 1 568 ? -3.753 -2.395 18.516 1.00 93.94 568 LEU A CA 1
ATOM 4499 C C . LEU A 1 568 ? -2.813 -2.479 17.316 1.00 93.94 568 LEU A C 1
ATOM 4501 O O . LEU A 1 568 ? -2.516 -3.581 16.851 1.00 93.94 568 LEU A O 1
ATOM 4505 N N . PHE A 1 569 ? -2.336 -1.337 16.820 1.00 94.25 569 PHE A N 1
ATOM 4506 C CA . PHE A 1 569 ? -1.438 -1.317 15.667 1.00 94.25 569 PHE A CA 1
ATOM 4507 C C . PHE A 1 569 ? -0.116 -2.022 15.973 1.00 94.25 569 PHE A C 1
ATOM 4509 O O . PHE A 1 569 ? 0.322 -2.853 15.181 1.00 94.25 569 PHE A O 1
ATOM 4516 N N . ILE A 1 570 ? 0.466 -1.765 17.149 1.00 93.81 570 ILE A N 1
ATOM 4517 C CA . ILE A 1 570 ? 1.717 -2.397 17.588 1.00 93.81 570 ILE A CA 1
ATOM 4518 C C . ILE A 1 570 ? 1.567 -3.915 17.656 1.00 93.81 570 ILE A C 1
ATOM 4520 O O . ILE A 1 570 ? 2.383 -4.653 17.106 1.00 93.81 570 ILE A O 1
ATOM 4524 N N . GLU A 1 571 ? 0.511 -4.400 18.305 1.00 91.50 571 GLU A N 1
ATOM 4525 C CA . GLU A 1 571 ? 0.293 -5.836 18.430 1.00 91.50 571 GLU A CA 1
ATOM 4526 C C . GLU A 1 571 ? 0.082 -6.506 17.074 1.00 91.50 571 GLU A C 1
ATOM 4528 O O . GLU A 1 571 ? 0.664 -7.561 16.814 1.00 91.50 571 GLU A O 1
ATOM 4533 N N . THR A 1 572 ? -0.697 -5.864 16.204 1.00 88.94 572 THR A N 1
ATOM 4534 C CA . THR A 1 572 ? -1.006 -6.393 14.876 1.00 88.94 572 THR A CA 1
ATOM 4535 C C . THR A 1 572 ? 0.254 -6.505 14.019 1.00 88.94 572 THR A C 1
ATOM 4537 O O . THR A 1 572 ? 0.489 -7.554 13.420 1.00 88.94 572 THR A O 1
ATOM 4540 N N . VAL A 1 573 ? 1.101 -5.470 14.008 1.00 89.62 573 VAL A N 1
ATOM 4541 C CA . VAL A 1 573 ? 2.375 -5.473 13.273 1.00 89.62 573 VAL A CA 1
ATOM 4542 C C . VAL A 1 573 ? 3.255 -6.651 13.683 1.00 89.62 573 VAL A C 1
ATOM 4544 O O . VAL A 1 573 ? 3.718 -7.396 12.822 1.00 89.62 573 VAL A O 1
ATOM 4547 N N . HIS A 1 574 ? 3.431 -6.878 14.987 1.00 85.88 574 HIS A N 1
ATOM 4548 C CA . HIS A 1 574 ? 4.277 -7.969 15.484 1.00 85.88 574 HIS A CA 1
ATOM 4549 C C . HIS A 1 574 ? 3.710 -9.351 15.161 1.00 85.88 574 HIS A C 1
ATOM 4551 O O . HIS A 1 574 ? 4.432 -10.231 14.691 1.00 85.88 574 HIS A O 1
ATOM 4557 N N . GLN A 1 575 ? 2.412 -9.552 15.396 1.00 82.44 575 GLN A N 1
ATOM 4558 C CA . GLN A 1 575 ? 1.781 -10.864 15.243 1.00 82.44 575 GLN A CA 1
ATOM 4559 C C . GLN A 1 575 ? 1.544 -11.261 13.785 1.00 82.44 575 GLN A C 1
ATOM 4561 O O . GLN A 1 575 ? 1.508 -12.454 13.479 1.00 82.44 575 GLN A O 1
ATOM 4566 N N . LYS A 1 576 ? 1.310 -10.284 12.904 1.00 75.31 576 LYS A N 1
ATOM 4567 C CA . LYS A 1 576 ? 0.852 -10.514 11.525 1.00 75.31 576 LYS A CA 1
ATOM 4568 C C . LYS A 1 576 ? 1.874 -10.087 10.476 1.00 75.31 576 LYS A C 1
ATOM 4570 O O . LYS A 1 576 ? 1.634 -10.320 9.296 1.00 75.31 576 LYS A O 1
ATOM 4575 N N . GLN A 1 577 ? 2.993 -9.487 10.899 1.00 78.31 577 GLN A N 1
ATOM 4576 C CA . GLN A 1 577 ? 4.072 -9.023 10.022 1.00 78.31 577 GLN A CA 1
ATOM 4577 C C . GLN A 1 577 ? 3.550 -8.082 8.915 1.00 78.31 577 GLN A C 1
ATOM 4579 O O . GLN A 1 577 ? 3.990 -8.119 7.771 1.00 78.31 577 GLN A O 1
ATOM 4584 N N . CYS A 1 578 ? 2.561 -7.246 9.243 1.00 85.38 578 CYS A N 1
ATOM 4585 C CA . CYS A 1 578 ? 1.937 -6.305 8.315 1.00 85.38 578 CYS A CA 1
ATOM 4586 C C . CYS A 1 578 ? 2.523 -4.893 8.434 1.00 85.38 578 CYS A C 1
ATOM 4588 O O . CYS A 1 578 ? 3.236 -4.581 9.388 1.00 85.38 578 CYS A O 1
ATOM 4590 N N . ARG A 1 579 ? 2.159 -4.011 7.497 1.00 90.12 579 ARG A N 1
ATOM 4591 C CA . ARG A 1 579 ? 2.525 -2.585 7.529 1.00 90.12 579 ARG A CA 1
ATOM 4592 C C . ARG A 1 579 ? 1.291 -1.701 7.650 1.00 90.12 579 ARG A C 1
ATOM 4594 O O . ARG A 1 579 ? 0.306 -1.923 6.946 1.00 90.12 579 ARG A O 1
ATOM 4601 N N . PHE A 1 580 ? 1.360 -0.675 8.491 1.00 94.44 580 PHE A N 1
ATOM 4602 C CA . PHE A 1 580 ? 0.354 0.383 8.560 1.00 94.44 580 PHE A CA 1
ATOM 4603 C C . PHE A 1 580 ? 0.907 1.689 8.003 1.00 94.44 580 PHE A C 1
ATOM 4605 O O . PHE A 1 580 ? 1.990 2.122 8.390 1.00 94.44 580 PHE A O 1
ATOM 4612 N N . ILE A 1 581 ? 0.120 2.350 7.159 1.00 96.44 581 ILE A N 1
ATOM 4613 C CA . ILE A 1 581 ? 0.289 3.764 6.838 1.00 96.44 581 ILE A CA 1
ATOM 4614 C C . ILE A 1 581 ? -0.938 4.493 7.379 1.00 96.44 581 ILE A C 1
ATOM 4616 O O . ILE A 1 581 ? -2.064 4.272 6.931 1.00 96.44 581 ILE A O 1
ATOM 4620 N N . LEU A 1 582 ? -0.719 5.328 8.388 1.00 97.00 582 LEU A N 1
ATOM 4621 C CA . LEU A 1 582 ? -1.766 5.989 9.153 1.00 97.00 582 LEU A CA 1
ATOM 4622 C C . LEU A 1 582 ? -1.713 7.494 8.893 1.00 97.00 582 LEU A C 1
ATOM 4624 O O . LEU A 1 582 ? -0.721 8.146 9.214 1.00 97.00 582 LEU A O 1
ATOM 4628 N N . GLU A 1 583 ? -2.783 8.063 8.346 1.00 96.00 583 GLU A N 1
ATOM 4629 C CA . GLU A 1 583 ? -2.964 9.517 8.331 1.00 96.00 583 GLU A CA 1
ATOM 4630 C C . GLU A 1 583 ? -3.610 9.927 9.655 1.00 96.00 583 GLU A C 1
ATOM 4632 O O . GLU A 1 583 ? -4.740 9.533 9.934 1.00 96.00 583 GLU A O 1
ATOM 4637 N N . THR A 1 584 ? -2.913 10.714 10.475 1.00 92.75 584 THR A N 1
ATOM 4638 C CA . THR A 1 584 ? -3.383 11.042 11.826 1.00 92.75 584 THR A CA 1
ATOM 4639 C C . THR A 1 584 ? -3.051 12.477 12.227 1.00 92.75 584 THR A C 1
ATOM 4641 O O . THR A 1 584 ? -2.079 13.089 11.780 1.00 92.75 584 THR A O 1
ATOM 4644 N N . HIS A 1 585 ? -3.903 13.020 13.089 1.00 86.31 585 HIS A N 1
ATOM 4645 C CA . HIS A 1 585 ? -3.686 14.259 13.828 1.00 86.31 585 HIS A CA 1
ATOM 4646 C C . HIS A 1 585 ? -3.703 14.018 15.347 1.00 86.31 585 HIS A C 1
ATOM 4648 O O . HIS A 1 585 ? -3.581 14.966 16.122 1.00 86.31 585 HIS A O 1
ATOM 4654 N N . GLY A 1 586 ? -3.873 12.765 15.775 1.00 87.19 586 GLY A N 1
ATOM 4655 C CA . GLY A 1 586 ? -4.013 12.366 17.166 1.00 87.19 586 GLY A CA 1
ATOM 4656 C C . GLY A 1 586 ? -2.694 12.451 17.925 1.00 87.19 586 GLY A C 1
ATOM 4657 O O . GLY A 1 586 ? -1.814 11.600 17.784 1.00 87.19 586 GLY A O 1
ATOM 4658 N N . GLU A 1 587 ? -2.579 13.449 18.801 1.00 88.81 587 GLU A N 1
ATOM 4659 C CA . GLU A 1 587 ? -1.456 13.571 19.736 1.00 88.81 587 GLU A CA 1
ATOM 4660 C C . GLU A 1 587 ? -1.334 12.321 20.617 1.00 88.81 587 GLU A C 1
ATOM 4662 O O . GLU A 1 587 ? -0.239 11.814 20.848 1.00 88.81 587 GLU A O 1
ATOM 4667 N N . HIS A 1 588 ? -2.463 11.783 21.084 1.00 92.25 588 HIS A N 1
ATOM 4668 C CA . HIS A 1 588 ? -2.478 10.654 22.008 1.00 92.25 588 HIS A CA 1
ATOM 4669 C C . HIS A 1 588 ? -2.007 9.347 21.366 1.00 92.25 588 HIS A C 1
ATOM 4671 O O . HIS A 1 588 ? -1.339 8.559 22.040 1.00 92.25 588 HIS A O 1
ATOM 4677 N N . LEU A 1 589 ? -2.287 9.148 20.075 1.00 93.38 589 LEU A N 1
ATOM 4678 C CA . LEU A 1 589 ? -1.755 8.022 19.310 1.00 93.38 589 LEU A CA 1
ATOM 4679 C C . LEU A 1 589 ? -0.223 8.095 19.236 1.00 93.38 589 LEU A C 1
ATOM 4681 O O . LEU A 1 589 ? 0.462 7.131 19.578 1.00 93.38 589 LEU A O 1
ATOM 4685 N N . MET A 1 590 ? 0.318 9.264 18.877 1.00 93.81 590 MET A N 1
ATOM 4686 C CA . MET A 1 590 ? 1.766 9.477 18.807 1.00 93.81 590 MET A CA 1
ATOM 4687 C C . MET A 1 590 ? 2.440 9.311 20.172 1.00 93.81 590 MET A C 1
ATOM 4689 O O . MET A 1 590 ? 3.425 8.586 20.294 1.00 93.81 590 MET A O 1
ATOM 4693 N N . LEU A 1 591 ? 1.886 9.929 21.220 1.00 92.81 591 LEU A N 1
ATOM 4694 C CA . LEU A 1 591 ? 2.406 9.811 22.584 1.00 92.81 591 LEU A CA 1
ATOM 4695 C C . LEU 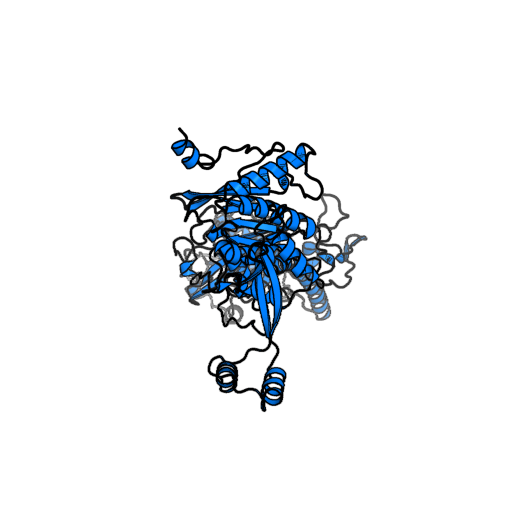A 1 591 ? 2.399 8.361 23.073 1.00 92.81 591 LEU A C 1
ATOM 4697 O O . LEU A 1 591 ? 3.304 7.954 23.803 1.00 92.81 591 LEU A O 1
ATOM 4701 N N . ARG A 1 592 ? 1.400 7.562 22.676 1.00 95.06 592 ARG A N 1
ATOM 4702 C CA . ARG A 1 592 ? 1.386 6.137 23.005 1.00 95.06 592 ARG A CA 1
ATOM 4703 C C . ARG A 1 592 ? 2.522 5.392 22.318 1.00 95.06 592 ARG A C 1
ATOM 4705 O O . ARG A 1 592 ? 3.188 4.608 22.987 1.00 95.06 592 ARG A O 1
ATOM 4712 N N . ILE A 1 593 ? 2.756 5.647 21.035 1.00 95.38 593 ILE A N 1
ATOM 4713 C CA . ILE A 1 593 ? 3.844 5.019 20.277 1.00 95.38 593 ILE A CA 1
ATOM 4714 C C . ILE A 1 593 ? 5.204 5.372 20.895 1.00 95.38 593 ILE A C 1
ATOM 4716 O O . ILE A 1 593 ? 5.974 4.467 21.211 1.00 95.38 593 ILE A O 1
ATOM 4720 N N . LEU A 1 594 ? 5.454 6.654 21.184 1.00 95.12 594 LEU A N 1
ATOM 4721 C CA . LEU A 1 594 ? 6.685 7.104 21.850 1.00 95.12 594 LEU A CA 1
ATOM 4722 C C . LEU A 1 594 ? 6.887 6.430 23.207 1.00 95.12 594 LEU A C 1
ATOM 4724 O O . LEU A 1 594 ? 7.968 5.935 23.512 1.00 95.12 594 LEU A O 1
ATOM 4728 N N . ARG A 1 595 ? 5.818 6.344 24.003 1.00 95.12 595 ARG A N 1
ATOM 4729 C CA . ARG A 1 595 ? 5.858 5.663 25.295 1.00 95.12 595 ARG A CA 1
ATOM 4730 C C . ARG A 1 595 ? 6.213 4.179 25.157 1.00 95.12 595 ARG A C 1
ATOM 4732 O O . ARG A 1 595 ? 6.922 3.658 26.010 1.00 95.12 595 ARG A O 1
ATOM 4739 N N . ARG A 1 596 ? 5.731 3.490 24.118 1.00 96.00 596 ARG A N 1
ATOM 4740 C CA . ARG A 1 596 ? 6.072 2.077 23.879 1.00 96.00 596 ARG A CA 1
ATOM 4741 C C . ARG A 1 596 ? 7.517 1.900 23.453 1.00 96.00 596 ARG A C 1
ATOM 4743 O O . ARG A 1 596 ? 8.137 0.946 23.911 1.00 96.00 596 ARG A O 1
ATOM 4750 N N . ILE A 1 597 ? 8.060 2.827 22.669 1.00 96.12 597 ILE A N 1
ATOM 4751 C CA . ILE A 1 597 ? 9.493 2.860 22.353 1.00 96.12 597 ILE A CA 1
ATOM 4752 C C . ILE A 1 597 ? 10.308 3.012 23.642 1.00 96.12 597 ILE A C 1
ATOM 4754 O O . ILE A 1 597 ? 11.150 2.168 23.936 1.00 96.12 597 ILE A O 1
ATOM 4758 N N . GLN A 1 598 ? 9.977 4.004 24.472 1.00 95.81 598 GLN A N 1
ATOM 4759 C CA . GLN A 1 598 ? 10.659 4.233 25.748 1.00 95.81 598 GLN A CA 1
ATOM 4760 C C . GLN A 1 598 ? 10.607 3.008 26.676 1.00 95.81 598 GLN A C 1
ATOM 4762 O O . GLN A 1 598 ? 11.638 2.550 27.164 1.00 95.81 598 GLN A O 1
ATOM 4767 N N . GLU A 1 599 ? 9.414 2.448 26.908 1.00 95.38 599 GLU A N 1
ATOM 4768 C CA . GLU A 1 599 ? 9.235 1.278 27.781 1.00 95.38 599 GLU A CA 1
ATOM 4769 C C . GLU A 1 599 ? 9.978 0.039 27.246 1.00 95.38 599 GLU A C 1
ATOM 4771 O O . GLU A 1 599 ? 10.432 -0.795 28.034 1.00 95.38 599 GLU A O 1
ATOM 4776 N N . THR A 1 600 ? 10.135 -0.077 25.921 1.00 94.81 600 THR A N 1
ATOM 4777 C CA . THR A 1 600 ? 10.925 -1.142 25.278 1.00 94.81 600 THR A CA 1
ATOM 4778 C C . THR A 1 600 ? 12.409 -0.967 25.575 1.00 94.81 600 THR A C 1
ATOM 4780 O O . THR A 1 600 ? 13.048 -1.902 26.060 1.00 94.81 600 THR A O 1
ATOM 4783 N N . SER A 1 601 ? 12.946 0.234 25.359 1.00 92.88 601 SER A N 1
ATOM 4784 C CA . SER A 1 601 ? 14.359 0.549 25.597 1.00 92.88 601 SER A CA 1
ATOM 4785 C C . SER A 1 601 ? 14.753 0.441 27.072 1.00 92.88 601 SER A C 1
ATOM 4787 O O . SER A 1 601 ? 15.842 -0.030 27.399 1.00 92.88 601 SER A O 1
ATOM 4789 N N . GLU A 1 602 ? 13.858 0.828 27.983 1.00 94.50 602 GLU A N 1
ATOM 4790 C CA . GLU A 1 602 ? 14.073 0.717 29.431 1.00 94.50 602 GLU A CA 1
ATOM 4791 C C . GLU A 1 602 ? 13.811 -0.697 29.979 1.00 94.50 602 GLU A C 1
ATOM 4793 O O . GLU A 1 602 ? 14.081 -0.962 31.153 1.00 94.50 602 GLU A O 1
ATOM 4798 N N . ASN A 1 603 ? 13.304 -1.616 29.148 1.00 92.31 603 ASN A N 1
ATOM 4799 C CA . ASN A 1 603 ? 12.874 -2.958 29.542 1.00 92.31 603 ASN A CA 1
ATOM 4800 C C . ASN A 1 603 ? 11.840 -2.934 30.693 1.00 92.31 603 ASN A C 1
ATOM 4802 O O . ASN A 1 603 ? 11.896 -3.727 31.637 1.00 92.31 603 ASN A O 1
ATOM 4806 N N . THR A 1 604 ? 10.906 -1.980 30.621 1.00 95.00 604 THR A N 1
ATOM 4807 C CA . THR A 1 604 ? 9.829 -1.735 31.599 1.00 95.00 604 THR A CA 1
ATOM 4808 C C . THR A 1 604 ? 8.434 -2.015 31.031 1.00 95.00 604 THR A C 1
ATOM 4810 O O . THR A 1 604 ? 7.428 -1.672 31.660 1.00 95.00 604 THR A O 1
ATOM 4813 N N . LEU A 1 605 ? 8.357 -2.663 29.862 1.00 92.69 605 LEU A N 1
ATOM 4814 C CA . LEU A 1 605 ? 7.098 -3.038 29.218 1.00 92.69 605 LEU A CA 1
ATOM 4815 C C . LEU A 1 605 ? 6.177 -3.824 30.170 1.00 92.69 605 LEU A C 1
ATOM 4817 O O . LEU A 1 605 ? 6.622 -4.755 30.850 1.00 92.69 605 LEU A O 1
ATOM 4821 N N . PRO A 1 606 ? 4.873 -3.497 30.209 1.00 89.44 606 PRO A N 1
ATOM 4822 C CA . PRO A 1 606 ? 3.901 -4.292 30.948 1.00 89.44 606 PRO A CA 1
ATOM 4823 C C . PRO A 1 606 ? 3.796 -5.726 30.409 1.00 89.44 606 PRO A C 1
ATOM 4825 O O . PRO A 1 606 ? 3.940 -5.972 29.214 1.00 89.44 606 PRO A O 1
ATOM 4828 N N . GLU A 1 607 ? 3.466 -6.675 31.285 1.00 86.31 607 GLU A N 1
ATOM 4829 C CA . GLU A 1 607 ? 3.273 -8.077 30.899 1.00 86.31 607 GLU A CA 1
ATOM 4830 C C . GLU A 1 607 ? 2.181 -8.227 29.823 1.00 86.31 607 GLU A C 1
ATOM 4832 O O . GLU A 1 607 ? 1.067 -7.715 29.977 1.00 86.31 607 GLU A O 1
ATOM 4837 N N . GLY A 1 608 ? 2.505 -8.950 28.745 1.00 83.06 608 GLY A N 1
ATOM 4838 C CA . GLY A 1 608 ? 1.596 -9.218 27.625 1.00 83.06 608 GLY A CA 1
ATOM 4839 C C . GLY A 1 608 ? 1.453 -8.076 26.613 1.00 83.06 608 GLY A C 1
ATOM 4840 O O . GLY A 1 608 ? 0.580 -8.152 25.754 1.00 83.06 608 GLY A O 1
ATOM 4841 N N . VAL A 1 609 ? 2.274 -7.027 26.708 1.00 87.88 609 VAL A N 1
ATOM 4842 C CA . VAL A 1 609 ? 2.284 -5.899 25.768 1.00 87.88 609 VAL A CA 1
ATOM 4843 C C . VAL A 1 609 ? 3.507 -5.985 24.860 1.00 87.88 609 VAL A C 1
ATOM 4845 O O . VAL A 1 609 ? 4.625 -6.165 25.340 1.00 87.88 609 VAL A O 1
ATOM 4848 N N . ASN A 1 610 ? 3.298 -5.807 23.556 1.00 89.88 610 ASN A N 1
ATOM 4849 C CA . ASN A 1 610 ? 4.385 -5.733 22.585 1.00 89.88 610 ASN A CA 1
ATOM 4850 C C . ASN A 1 610 ? 5.011 -4.330 22.556 1.00 89.88 610 ASN A C 1
ATOM 4852 O O . ASN A 1 610 ? 4.316 -3.318 22.675 1.00 89.88 610 ASN A O 1
ATOM 4856 N N . GLY A 1 611 ? 6.335 -4.297 22.419 1.00 92.00 611 GLY A N 1
ATOM 4857 C CA . GLY A 1 611 ? 7.130 -3.078 22.307 1.00 92.00 611 GLY A CA 1
ATOM 4858 C C . GLY A 1 611 ? 7.291 -2.582 20.872 1.00 92.00 611 GLY A C 1
ATOM 4859 O O . GLY A 1 611 ? 6.781 -3.187 19.934 1.00 92.00 611 GLY A O 1
ATOM 4860 N N . LEU A 1 612 ? 8.041 -1.498 20.703 1.00 93.56 612 LEU A N 1
ATOM 4861 C CA . LEU A 1 612 ? 8.507 -1.007 19.406 1.00 93.56 612 LEU A CA 1
ATOM 4862 C C . LEU A 1 612 ? 9.949 -0.530 19.541 1.00 93.56 612 LEU A C 1
ATOM 4864 O O . LEU A 1 612 ? 10.317 0.044 20.566 1.00 93.56 612 LEU A O 1
ATOM 4868 N N . LEU A 1 613 ? 10.735 -0.714 18.489 1.00 94.25 613 LEU A N 1
ATOM 4869 C CA . LEU A 1 613 ? 12.008 -0.029 18.320 1.00 94.25 613 LEU A CA 1
ATOM 4870 C C . LEU A 1 613 ? 11.797 1.267 17.524 1.00 94.25 613 LEU A C 1
ATOM 4872 O O . LEU A 1 613 ? 10.846 1.360 16.744 1.00 94.25 613 LEU A O 1
ATOM 4876 N N . PRO A 1 614 ? 12.689 2.267 17.650 1.00 93.75 614 PRO A N 1
ATOM 4877 C CA . PRO A 1 614 ? 12.628 3.464 16.811 1.00 93.75 614 PRO A CA 1
ATOM 4878 C C . PRO A 1 614 ? 12.647 3.148 15.307 1.00 93.75 614 PRO A C 1
ATOM 4880 O O . PRO A 1 614 ? 12.024 3.856 14.525 1.00 93.75 614 PRO A O 1
ATOM 4883 N N . THR A 1 615 ? 13.318 2.063 14.907 1.00 94.38 615 THR A N 1
ATOM 4884 C CA . THR A 1 615 ? 13.375 1.577 13.519 1.00 94.38 615 THR A CA 1
ATOM 4885 C C . THR A 1 615 ? 12.061 0.982 13.023 1.00 94.38 615 THR A C 1
ATOM 4887 O O . THR A 1 615 ? 11.878 0.864 11.823 1.00 94.38 615 THR A O 1
ATOM 4890 N N . ASP A 1 616 ? 11.128 0.636 13.914 1.00 94.81 616 ASP A N 1
ATOM 4891 C CA . ASP A 1 616 ? 9.822 0.095 13.522 1.00 94.81 616 ASP A CA 1
ATOM 4892 C C . ASP A 1 616 ? 8.818 1.206 13.155 1.00 94.81 616 ASP A C 1
ATOM 4894 O O . ASP A 1 616 ? 7.692 0.921 12.729 1.00 94.81 616 ASP A O 1
ATOM 4898 N N . VAL A 1 617 ? 9.202 2.477 13.349 1.00 96.50 617 VAL A N 1
ATOM 4899 C CA . VAL A 1 617 ? 8.322 3.640 13.212 1.00 96.50 617 VAL A CA 1
ATOM 4900 C C . VAL A 1 617 ? 8.919 4.694 12.285 1.00 96.50 617 VAL A C 1
ATOM 4902 O O . VAL A 1 617 ? 10.002 5.228 12.512 1.00 96.50 617 VAL A O 1
ATOM 4905 N N . ALA A 1 618 ? 8.140 5.091 11.283 1.00 97.00 618 ALA A N 1
ATOM 4906 C CA . ALA A 1 618 ? 8.412 6.264 10.466 1.00 97.00 618 ALA A CA 1
ATOM 4907 C C . ALA A 1 618 ? 7.378 7.354 10.745 1.00 97.00 618 ALA A C 1
ATOM 4909 O O . ALA A 1 618 ? 6.174 7.113 10.688 1.00 97.00 618 ALA A O 1
ATOM 4910 N N . VAL A 1 619 ? 7.839 8.580 10.993 1.00 96.75 619 VAL A N 1
ATOM 4911 C CA . VAL A 1 619 ? 6.972 9.754 11.146 1.00 96.75 619 VAL A CA 1
ATOM 4912 C C . VAL A 1 619 ? 7.299 10.753 10.051 1.00 96.75 619 VAL A C 1
ATOM 4914 O O . VAL A 1 619 ? 8.432 11.221 9.956 1.00 96.75 619 VAL A O 1
ATOM 4917 N N . TYR A 1 620 ? 6.302 11.117 9.249 1.00 96.12 620 TYR A N 1
ATOM 4918 C CA . TYR A 1 620 ? 6.428 12.141 8.217 1.00 96.12 620 TYR A CA 1
ATOM 4919 C C . TYR A 1 620 ? 5.512 13.317 8.510 1.00 96.12 620 TYR A C 1
ATOM 4921 O O . TYR A 1 620 ? 4.306 13.157 8.694 1.00 96.12 620 TYR A O 1
ATOM 4929 N N . PHE A 1 621 ? 6.078 14.518 8.487 1.00 94.19 621 PHE A N 1
ATOM 4930 C CA . PHE A 1 621 ? 5.312 15.751 8.419 1.00 94.19 621 PHE A CA 1
ATOM 4931 C C . PHE A 1 621 ? 5.161 16.170 6.960 1.00 94.19 621 PHE A C 1
ATOM 4933 O O . PHE A 1 621 ? 6.147 16.449 6.278 1.00 94.19 621 PHE A O 1
ATOM 4940 N N . VAL A 1 622 ? 3.922 16.185 6.491 1.00 93.44 622 VAL A N 1
ATOM 4941 C CA . VAL A 1 622 ? 3.519 16.598 5.152 1.00 93.44 622 VAL A CA 1
ATOM 4942 C C . VAL A 1 622 ? 3.102 18.058 5.213 1.00 93.44 622 VAL A C 1
ATOM 4944 O O . VAL A 1 622 ? 2.231 18.441 6.001 1.00 93.44 622 VAL A O 1
ATOM 4947 N N . GLU A 1 623 ? 3.696 18.879 4.360 1.00 91.06 623 GLU A N 1
ATOM 4948 C CA . GLU A 1 623 ? 3.382 20.296 4.266 1.00 91.06 623 GLU A CA 1
ATOM 4949 C C . GLU A 1 623 ? 3.144 20.705 2.817 1.00 91.06 623 GLU A C 1
ATOM 4951 O O . GLU A 1 623 ? 3.691 20.135 1.874 1.00 91.06 623 GLU A O 1
ATOM 4956 N N . ARG A 1 624 ? 2.304 21.723 2.637 1.00 88.88 624 ARG A N 1
ATOM 4957 C CA . ARG A 1 624 ? 2.069 22.319 1.328 1.00 88.88 624 ARG A CA 1
ATOM 4958 C C . ARG A 1 624 ? 2.821 23.635 1.241 1.00 88.88 624 ARG A C 1
ATOM 4960 O O . ARG A 1 624 ? 2.516 24.578 1.968 1.00 88.88 624 ARG A O 1
ATOM 4967 N N . THR A 1 625 ? 3.757 23.706 0.308 1.00 87.00 625 THR A N 1
ATOM 4968 C CA . THR A 1 625 ? 4.528 24.910 -0.006 1.00 87.00 625 THR A CA 1
ATOM 4969 C C . THR A 1 625 ? 4.059 25.511 -1.338 1.00 87.00 625 THR A C 1
ATOM 4971 O O . THR A 1 625 ? 3.336 24.852 -2.092 1.00 87.00 625 THR A O 1
ATOM 4974 N N . PRO A 1 626 ? 4.463 26.750 -1.683 1.00 83.12 626 PRO A N 1
ATOM 4975 C CA . PRO A 1 626 ? 4.218 27.304 -3.015 1.00 83.12 626 PRO A CA 1
ATOM 4976 C C . PRO A 1 626 ? 4.817 26.474 -4.161 1.00 83.12 626 PRO A C 1
ATOM 4978 O O . PRO A 1 626 ? 4.324 26.570 -5.278 1.00 83.12 626 PRO A O 1
ATOM 4981 N N . ALA A 1 627 ? 5.854 25.672 -3.891 1.00 76.50 627 ALA A N 1
ATOM 4982 C CA . ALA A 1 627 ? 6.487 24.790 -4.872 1.00 76.50 627 ALA A CA 1
ATOM 4983 C C . ALA A 1 627 ? 5.774 23.430 -5.019 1.00 76.50 627 ALA A C 1
ATOM 4985 O O . ALA A 1 627 ? 6.061 22.694 -5.953 1.00 76.50 627 ALA A O 1
ATOM 4986 N N . GLY A 1 628 ? 4.839 23.097 -4.122 1.00 84.62 628 GLY A N 1
ATOM 4987 C CA . GLY A 1 628 ? 4.146 21.810 -4.099 1.00 84.62 628 GLY A CA 1
ATOM 4988 C C . GLY A 1 628 ? 4.101 21.194 -2.702 1.00 84.62 628 GLY A C 1
ATOM 4989 O O . GLY A 1 628 ? 4.470 21.822 -1.705 1.00 84.62 628 GLY A O 1
ATOM 4990 N N . VAL A 1 629 ? 3.603 19.963 -2.628 1.00 92.38 629 VAL A N 1
ATOM 4991 C CA . VAL A 1 629 ? 3.629 19.155 -1.401 1.00 92.38 629 VAL A CA 1
ATOM 4992 C C . VAL A 1 629 ? 5.050 18.654 -1.144 1.00 92.38 629 VAL A C 1
ATOM 4994 O O . VAL A 1 629 ? 5.671 18.088 -2.038 1.00 92.38 629 VAL A O 1
ATOM 4997 N N . THR A 1 630 ? 5.539 18.837 0.079 1.00 92.19 630 THR A N 1
ATOM 4998 C CA . THR A 1 630 ? 6.829 18.325 0.556 1.00 92.19 630 THR A CA 1
ATOM 4999 C C . THR A 1 630 ? 6.623 17.480 1.809 1.00 92.19 630 THR A C 1
ATOM 5001 O O . THR A 1 630 ? 5.628 17.616 2.528 1.00 92.19 630 THR A O 1
ATOM 5004 N N . THR A 1 631 ? 7.568 16.581 2.078 1.00 94.25 631 THR A N 1
ATOM 5005 C CA . THR A 1 631 ? 7.567 15.741 3.278 1.00 94.25 631 THR A CA 1
ATOM 5006 C C . THR A 1 631 ? 8.877 15.885 4.033 1.00 94.25 631 THR A C 1
ATOM 5008 O O . THR A 1 631 ? 9.947 16.059 3.450 1.00 94.25 631 THR A O 1
ATOM 5011 N N . LYS A 1 632 ? 8.795 15.807 5.360 1.00 93.50 632 LYS A N 1
ATOM 5012 C CA . LYS A 1 632 ? 9.952 15.786 6.252 1.00 93.50 632 LYS A CA 1
ATOM 5013 C C . LYS A 1 632 ? 9.835 14.600 7.202 1.00 93.50 632 LYS A C 1
ATOM 5015 O O . LYS A 1 632 ? 8.879 14.545 7.975 1.00 93.50 632 LYS A O 1
ATOM 5020 N N . ARG A 1 633 ? 10.809 13.685 7.171 1.00 95.44 633 ARG A N 1
ATOM 5021 C CA . ARG A 1 633 ? 10.933 12.623 8.183 1.00 95.44 633 ARG A CA 1
ATOM 5022 C C . ARG A 1 633 ? 11.313 13.251 9.526 1.00 95.44 633 ARG A C 1
ATOM 5024 O O . ARG A 1 633 ? 12.158 14.146 9.576 1.00 95.44 633 ARG A O 1
ATOM 5031 N N . ILE A 1 634 ? 10.659 12.809 10.590 1.00 94.38 634 ILE A N 1
ATOM 5032 C CA . ILE A 1 634 ? 10.924 13.216 11.969 1.00 94.38 634 ILE A CA 1
ATOM 5033 C C . ILE A 1 634 ? 11.469 11.992 12.692 1.00 94.38 634 ILE A C 1
ATOM 5035 O O . ILE A 1 634 ? 10.760 11.001 12.859 1.00 94.38 634 ILE A O 1
ATOM 5039 N N . ASN A 1 635 ? 12.738 12.055 13.083 1.00 94.31 635 ASN A N 1
ATOM 5040 C CA . ASN A 1 635 ? 13.416 10.934 13.716 1.00 94.31 635 ASN A CA 1
ATOM 5041 C C . ASN A 1 635 ? 13.114 10.875 15.217 1.00 94.31 635 ASN A C 1
ATOM 5043 O O . ASN A 1 635 ? 12.968 11.907 15.882 1.00 94.31 635 ASN A O 1
ATOM 5047 N N . ILE A 1 636 ? 13.043 9.651 15.734 1.00 93.62 636 ILE A N 1
ATOM 5048 C CA . ILE A 1 636 ? 12.790 9.326 17.138 1.00 93.62 636 ILE A CA 1
ATOM 5049 C C . ILE A 1 636 ? 14.023 8.592 17.668 1.00 93.62 636 ILE A C 1
ATOM 5051 O O . ILE A 1 636 ? 14.600 7.772 16.952 1.00 93.62 636 ILE A O 1
ATOM 5055 N N . ASP A 1 637 ? 14.441 8.893 18.892 1.00 93.12 637 ASP A N 1
ATOM 5056 C CA . ASP A 1 637 ? 15.526 8.169 19.554 1.00 93.12 637 ASP A CA 1
ATOM 5057 C C . ASP A 1 637 ? 15.021 7.014 20.436 1.00 93.12 637 ASP A C 1
ATOM 5059 O O . ASP A 1 637 ? 13.824 6.799 20.629 1.00 93.12 637 ASP A O 1
ATOM 5063 N N . GLU A 1 638 ? 15.955 6.250 21.001 1.00 92.06 638 GLU A N 1
ATOM 5064 C CA . GLU A 1 638 ? 15.647 5.130 21.897 1.00 92.06 638 GLU A CA 1
ATOM 5065 C C . GLU A 1 638 ? 14.930 5.563 23.188 1.00 92.06 638 GLU A C 1
ATOM 5067 O O . GLU A 1 638 ? 14.282 4.737 23.827 1.00 92.06 638 GLU A O 1
ATOM 5072 N N . THR A 1 639 ? 14.996 6.840 23.578 1.00 89.81 639 THR A N 1
ATOM 5073 C CA . THR A 1 639 ? 14.294 7.353 24.767 1.00 89.81 639 THR A CA 1
ATOM 5074 C C . THR A 1 639 ? 12.825 7.677 24.497 1.00 89.81 639 THR A C 1
ATOM 5076 O O . THR A 1 639 ? 12.082 7.975 25.432 1.00 89.81 639 THR A O 1
ATOM 5079 N N . GLY A 1 640 ? 12.384 7.577 23.238 1.00 86.25 640 GLY A N 1
ATOM 5080 C CA . GLY A 1 640 ? 11.039 7.959 22.821 1.00 86.25 640 GLY A CA 1
ATOM 5081 C C . GLY A 1 640 ? 10.877 9.472 22.650 1.00 86.25 640 GLY A C 1
ATOM 5082 O O . GLY A 1 640 ? 9.748 9.965 22.660 1.00 86.25 640 GLY A O 1
ATOM 5083 N N . GLU A 1 641 ? 11.975 10.217 22.490 1.00 89.62 641 GLU A N 1
ATOM 5084 C CA . GLU A 1 641 ? 11.949 11.648 22.190 1.00 89.62 641 GLU A CA 1
ATOM 5085 C C . GLU A 1 641 ? 12.182 11.909 20.696 1.00 89.62 641 GLU A C 1
ATOM 5087 O O . GLU A 1 641 ? 12.831 11.140 19.982 1.00 89.62 641 GLU A O 1
ATOM 5092 N N . PHE A 1 642 ? 11.635 13.021 20.197 1.00 90.38 642 PHE A N 1
ATOM 5093 C CA . PHE A 1 642 ? 11.914 13.471 18.837 1.00 90.38 642 PHE A CA 1
ATOM 5094 C C . PHE A 1 642 ? 13.299 14.116 18.768 1.00 90.38 642 PHE A C 1
ATOM 5096 O O . PHE A 1 642 ? 13.565 15.112 19.443 1.00 90.38 642 PHE A O 1
ATOM 5103 N N . ILE A 1 643 ? 14.148 13.601 17.880 1.00 89.19 643 ILE A N 1
ATOM 5104 C CA . ILE A 1 643 ? 15.470 14.171 17.585 1.00 89.19 643 ILE A CA 1
ATOM 5105 C C . ILE A 1 643 ? 15.301 15.478 16.802 1.00 89.19 643 ILE A C 1
ATOM 5107 O O . ILE A 1 643 ? 15.972 16.485 17.049 1.00 89.19 643 ILE A O 1
ATOM 5111 N N . ASP A 1 644 ? 14.381 15.464 15.839 1.00 87.31 644 ASP A N 1
ATOM 5112 C CA . ASP A 1 644 ? 14.120 16.599 14.972 1.00 87.31 644 ASP A CA 1
ATOM 5113 C C . ASP A 1 644 ? 13.121 17.571 15.588 1.00 87.31 644 ASP A C 1
ATOM 5115 O O . ASP A 1 644 ? 12.099 17.202 16.168 1.00 87.31 644 ASP A O 1
ATOM 5119 N N . LYS A 1 645 ? 13.352 18.864 15.351 1.00 80.81 645 LYS A N 1
ATOM 5120 C CA . LYS A 1 645 ? 12.339 19.875 15.655 1.00 80.81 645 LYS A CA 1
ATOM 5121 C C . LYS A 1 645 ? 11.125 19.679 14.755 1.00 80.81 645 LYS A C 1
ATOM 5123 O O . LYS A 1 645 ? 11.238 19.750 13.522 1.00 80.81 645 LYS A O 1
ATOM 5128 N N . TRP A 1 646 ? 9.970 19.533 15.395 1.00 83.00 646 TRP A N 1
ATOM 5129 C CA . TRP A 1 646 ? 8.682 19.515 14.721 1.00 83.00 646 TRP A CA 1
ATOM 5130 C C . TRP A 1 646 ? 8.443 20.846 13.991 1.00 83.00 646 TRP A C 1
ATOM 5132 O O . TRP A 1 646 ? 8.608 21.911 14.605 1.00 83.00 646 TRP A O 1
ATOM 5142 N N . PRO A 1 647 ? 8.067 20.832 12.701 1.00 75.19 647 PRO A N 1
ATOM 5143 C CA . PRO A 1 647 ? 7.709 22.049 11.984 1.00 75.19 647 PRO A CA 1
ATOM 5144 C C . PRO A 1 647 ? 6.560 22.757 12.700 1.00 75.19 647 PRO A C 1
ATOM 5146 O O . PRO A 1 647 ? 5.560 22.139 13.040 1.00 75.19 647 PRO A O 1
ATOM 5149 N N . TYR A 1 648 ? 6.729 24.049 12.980 1.00 70.00 648 TYR A N 1
ATOM 5150 C CA . TYR A 1 648 ? 5.773 24.855 13.750 1.00 70.00 648 TYR A CA 1
ATOM 5151 C C . TYR A 1 648 ? 5.562 24.418 15.214 1.00 70.00 648 TYR A C 1
ATOM 5153 O O . TYR A 1 648 ? 4.798 25.076 15.899 1.00 70.00 648 TYR A O 1
ATOM 5161 N N . GLY A 1 649 ? 6.299 23.428 15.739 1.00 61.88 649 GLY A N 1
ATOM 5162 C CA . GLY A 1 649 ? 6.124 22.865 17.088 1.00 61.88 649 GLY A CA 1
ATOM 5163 C C . GLY A 1 649 ? 5.112 21.710 17.129 1.00 61.88 649 GLY A C 1
ATOM 5164 O O . GLY A 1 649 ? 4.151 21.701 16.368 1.00 61.88 649 GLY A O 1
ATOM 5165 N N . PHE A 1 650 ? 5.333 20.716 17.999 1.00 63.12 650 PHE A N 1
ATOM 5166 C CA . PHE A 1 650 ? 4.417 19.580 18.179 1.00 63.12 650 PHE A CA 1
ATOM 5167 C C . PHE A 1 650 ? 3.170 20.083 18.916 1.00 63.12 650 PHE A C 1
ATOM 5169 O O . PHE A 1 650 ? 3.229 20.324 20.120 1.00 63.12 650 PHE A O 1
ATOM 5176 N N . PHE A 1 651 ? 2.088 20.338 18.173 1.00 62.91 651 PHE A N 1
ATOM 5177 C CA . PHE A 1 651 ? 0.846 20.944 18.676 1.00 62.91 651 PHE A CA 1
ATOM 5178 C C . PHE A 1 651 ? 1.072 22.285 19.399 1.00 62.91 651 PHE A C 1
ATOM 5180 O O . PHE A 1 651 ? 0.679 22.466 20.555 1.00 62.91 651 PHE A O 1
ATOM 5187 N N . ARG A 1 652 ? 1.733 23.241 18.727 1.00 55.69 652 ARG A N 1
ATOM 5188 C CA . ARG A 1 652 ? 2.021 24.585 19.272 1.00 55.69 652 ARG A CA 1
ATOM 5189 C C . ARG A 1 652 ? 0.776 25.292 19.799 1.00 55.69 652 ARG A C 1
ATOM 5191 O O . ARG A 1 652 ? 0.874 26.030 20.773 1.00 55.69 652 ARG A O 1
ATOM 5198 N N . GLU A 1 653 ? -0.375 25.013 19.197 1.00 61.56 653 GLU A N 1
ATOM 5199 C CA . GLU A 1 653 ? -1.681 25.517 19.603 1.00 61.56 653 GLU A CA 1
ATOM 5200 C C . GLU A 1 653 ? -1.969 25.189 21.074 1.00 61.56 653 GLU A C 1
ATOM 5202 O O . GLU A 1 653 ? -2.415 26.050 21.820 1.00 61.56 653 GLU A O 1
ATOM 5207 N N . ARG A 1 654 ? -1.629 23.982 21.555 1.00 60.97 654 ARG A N 1
ATOM 5208 C CA . ARG A 1 654 ? -1.796 23.633 22.976 1.00 60.97 654 ARG A CA 1
ATOM 5209 C C . ARG A 1 654 ? -0.878 24.467 23.872 1.00 60.97 654 ARG A C 1
ATOM 5211 O O . ARG A 1 654 ? -1.288 24.854 24.961 1.00 60.97 654 ARG A O 1
ATOM 5218 N N . ALA A 1 655 ? 0.356 24.727 23.444 1.00 57.06 655 ALA A N 1
ATOM 5219 C CA . ALA A 1 655 ? 1.290 25.540 24.218 1.00 57.06 655 ALA A CA 1
ATOM 5220 C C . ALA A 1 655 ? 0.860 27.018 24.273 1.00 57.06 655 ALA A C 1
ATOM 5222 O O . ALA A 1 655 ? 1.001 27.636 25.321 1.00 57.06 655 ALA A O 1
ATOM 5223 N N . GLU A 1 656 ? 0.309 27.562 23.184 1.00 65.06 656 GLU A N 1
ATOM 5224 C CA . GLU A 1 656 ? -0.212 28.939 23.110 1.00 65.06 656 GLU A CA 1
ATOM 5225 C C . GLU A 1 656 ? -1.513 29.146 23.907 1.00 65.06 656 GLU A C 1
ATOM 5227 O O . GLU A 1 656 ? -1.811 30.266 24.302 1.00 65.06 656 GLU A O 1
ATOM 5232 N N . GLU A 1 657 ? -2.274 28.083 24.179 1.00 61.25 657 GLU A N 1
ATOM 5233 C CA . GLU A 1 657 ? -3.477 28.144 25.027 1.00 61.25 657 GLU A CA 1
ATOM 5234 C C . GLU A 1 657 ? -3.180 27.910 26.524 1.00 61.25 657 GLU A C 1
ATOM 5236 O O . GLU A 1 657 ? -4.002 28.226 27.388 1.00 61.25 657 GLU A O 1
ATOM 5241 N N . LEU A 1 658 ? -2.019 27.330 26.860 1.00 52.28 658 LEU A N 1
ATOM 5242 C CA . LEU A 1 658 ? -1.607 27.041 28.243 1.00 52.28 658 LEU A CA 1
ATOM 5243 C C . LEU A 1 658 ? -0.807 28.176 28.904 1.00 52.28 658 LEU A C 1
ATOM 5245 O O . LEU A 1 658 ? -0.704 28.197 30.136 1.00 52.28 658 LEU A O 1
ATOM 5249 N N . PHE A 1 659 ? -0.238 29.088 28.114 1.00 49.75 659 PHE A N 1
ATOM 5250 C CA . PHE A 1 659 ? 0.639 30.179 28.550 1.00 49.75 659 PHE A CA 1
ATOM 5251 C C . PHE A 1 659 ? 0.242 31.491 27.882 1.00 49.75 659 PHE A C 1
ATOM 5253 O O . PHE A 1 659 ? 0.425 32.548 28.535 1.00 49.75 659 PHE A O 1
#

Mean predicted aligned error: 13.61 Å

Radius of gyration: 32.58 Å; Cα contacts (8 Å, |Δi|>4): 1208; chains: 1; bounding box: 96×57×96 Å

Secondary structure (DSSP, 8-state):
-EEEEEEESBTT--TT-EEEE--SEEEEE--TTSSHHHHHHHHHHHHHHHTT--SS-SB-TTTTTT-B---HHHHBGGG-TTSPEEEEEEEE-TT--GGGSSPPP--EEEETTEEEEGGGTTTT--EEEEEEEEEEETTTTEEEEEEEEEEETTEEEEEEEEGGGGT--EEEEE-TT-GGGS-TTS-TT----HHHHHHHHH--TTGGG-S---B---TTHHHHHS-----------S-PPPPTTS--------GGGTTGGGGSS--EEEEEEE-TTS-EEEEEEEEETTTEEEEEEEEEESSS----HHHHHHHHHHHHHTT--TTS-----EEEEE--SSSSPPTTS---EE------SHHHHHHHHHHHHHHHHHHHHHHHHHHHHHHHHHHTEEEE-SSPPPPPTT----SS--GGGGTTTHHHHHHHHHS-HHHHHHHHHHHH-TTTT---EEEEEEEE-PPPTTSHHHHHHHTT--TTTHHHHHHHHHHSPPEEEEEEEETTTTEEE-GGGS-HHHHHHHHHHHHHHT----TT-TT---EEEEE-TTTT--HHHHHHHHHHHHHHHHHH--EEEEE---HHHHHHHHHHHHHHHTT-PPTT-----GGGEEEEEEEEETTEEEEEEE-B-TTS-BSSPPTT-TTHHHHHHH-

Solvent-accessible surface area (backbone atoms only — not comparable to full-atom values): 36785 Å² total; per-residue (Å²): 84,81,38,28,41,35,43,24,23,44,43,61,23,24,78,96,32,40,74,46,74,50,26,47,39,22,38,40,33,58,61,89,90,16,45,65,69,53,59,55,50,48,54,47,48,49,33,31,36,66,65,68,66,39,62,56,44,38,59,37,64,52,33,24,93,77,36,74,46,65,20,57,59,59,34,27,26,88,48,41,56,89,53,56,29,36,43,34,38,30,34,46,28,77,88,53,70,48,46,78,42,64,80,64,76,95,55,76,45,73,59,93,89,40,76,44,74,60,63,60,53,47,59,87,50,42,32,36,34,42,34,38,28,37,32,58,38,80,91,79,72,43,53,45,38,39,31,28,36,36,25,48,68,93,39,78,37,36,38,24,36,39,41,48,90,81,61,34,45,28,34,36,39,33,35,55,82,38,74,71,41,46,64,95,84,57,61,101,87,60,78,77,13,59,60,62,66,52,35,84,49,65,56,48,81,52,62,72,51,70,46,81,36,55,68,29,67,48,89,63,47,65,62,66,64,64,48,80,68,72,76,77,76,73,79,76,86,85,72,80,86,75,71,98,84,63,89,67,82,59,78,60,89,65,76,88,52,58,73,55,55,74,79,48,96,48,58,71,46,46,46,52,48,69,50,101,84,69,43,31,41,38,36,33,35,34,50,46,94,89,80,46,54,30,36,50,47,74,47,78,46,67,96,64,97,64,86,54,75,65,55,44,49,55,51,50,53,49,38,46,75,78,69,38,61,81,85,73,52,56,93,63,54,50,79,44,43,40,74,62,98,42,21,63,79,60,82,86,53,69,60,52,66,64,79,76,80,86,60,90,46,73,73,52,43,58,51,25,50,55,49,42,52,48,51,31,34,53,49,26,32,73,53,39,47,58,48,41,51,50,32,52,40,48,70,44,45,45,37,33,43,60,72,47,58,65,56,54,98,82,61,74,72,71,98,59,94,54,70,28,35,26,11,33,26,48,34,36,59,47,45,64,67,70,56,55,71,68,59,45,48,53,50,17,46,44,35,24,34,78,92,36,34,43,66,38,34,31,64,43,76,42,82,43,60,87,73,58,83,86,32,73,67,42,54,41,72,71,64,80,71,46,95,89,42,55,68,60,56,47,52,53,52,70,70,45,71,76,43,77,47,69,30,35,33,36,67,88,79,71,45,78,37,50,54,67,73,47,62,65,29,60,53,48,36,49,30,56,51,43,52,50,73,66,43,62,41,46,92,92,42,72,86,50,46,30,35,37,40,35,33,37,75,54,56,76,52,56,66,70,35,28,34,22,47,33,52,49,53,43,44,34,30,72,77,47,61,27,34,37,42,36,37,44,85,55,64,47,29,53,54,38,49,28,50,33,19,22,26,42,66,70,72,62,59,58,91,95,58,71,61,42,55,47,80,43,49,30,37,33,43,26,38,63,51,100,74,26,31,43,69,42,81,48,50,56,42,64,76,35,46,69,75,48,83,50,81,85,43,84,62,40,66,60,58,66,73,75,105

Foldseek 3Di:
DWQKKWKEQWEQHHPPTAIDGFFQEEEEAADVVLCQVSVVVLLQCCLCCQQVVHNFFQDGQQLFPNDGCRGDLSTGHVSPQADKIKMKTKDFCQVPQLLVPLPQPFDQDCDPNDGFTPSCQPRPFGIKMWMWIWHAQPVVRHIFTQKIWMDTPPHTAKMWGAPCSLQFFTKIWGFQVDPSQFGPPDDPPDTCGLCNVLCVLFPDPQVLLLFPAAEGDHPCVCVVVPPPPPPPPPDPPDDDDDDPPDFDFPWDDDPVCVVSVVVDPWDWTWGWGADPVGKIKIWIWIDDPPLGIHTHDMDIDDDDPHDDPVSSVVVQVVSVVVPNDPVVSDCRTDMWGFDDPHSDDDLPDFTRTDGDGPDDDPVSNVVSVSSVVSVSSSVSSSRNVVSVVSNLQSVLEHEAADAADFADPPRAQDPDQRRSNNPNLVSLVNCCQPDDPVLQVVLQCQCPPPVALNVNKGKDKDWAQDDPCPDPLVVCVVPPNPPPCVVVSVVVSVPGDIGIAIWIQRNVVRDTHGRVRDQSQSSLLSSLSSCLSVQADDPVGLPHAHEYEYEANCPPHDLSSLLSSLQSSQVSCVVHVHHYYYHHPRPSSLVSLLVLLQCVLVVNDDPPGGGDHQSSYWYWHWRQDPSGIYIDTFGAHSNSDTPDADVVHSPVVVVVVVD